Protein AF-A0A0X8JG37-F1 (afdb_monomer_lite)

Organism: Actinomyces radicidentis (NCBI:txid111015)

Secondary structure (DSSP, 8-state):
-GGGS-HHHHHHHHHHHHH-GGG------PPPPBPP----SS-SSPPP---SPPPEEEEE--EEEETTEEEEPS--EEEEESSTT---SS-SEEEE-----GGGS-------S-----PPPPP------------------TT-PPPPHHHHHHHHHHHHHHHHHHHHHHHHHHHHHHHHHHTT-TTSHHHHHHHHHHHHHHHHHT--SS-TT--HHHHHHT-TTHHHHHHHHHHH-SSSSSSHHHHHHHHHHHHHTTGGGS-HHHHHHHHHHHHHHHHGGGS-SSSSSPHHHHHHHHHHHHHHHHHHHHHHS-TTHHHHHHHHHHHHHHHHHHHHHHHHHHH-GGGTT-HHHHHHHHHHTT-HHHHHHHHHH-TT---HHHHHHIIIII-TT-TT-HHHHHHHHHHHGGG-TT---HHHHHHHHHHHHT--HHHHHH-HHHHHHHHHHHHHHHHHHHHHHIIIIISPP----------

InterPro domains:
  IPR007296 Rv2567-like, DUF403 [PF04168] (148-462)
  IPR051680 ATP-dependent Glutamate--Cysteine Ligase Type 2 [PTHR34595] (4-466)

Structure (mmCIF, N/CA/C/O backbone):
data_AF-A0A0X8JG37-F1
#
_entry.id   AF-A0A0X8JG37-F1
#
loop_
_atom_site.group_PDB
_atom_site.id
_atom_site.type_symbol
_atom_site.label_atom_id
_atom_site.label_alt_id
_atom_site.label_comp_id
_atom_site.label_asym_id
_atom_site.label_entity_id
_atom_site.label_seq_id
_atom_site.pdbx_PDB_ins_code
_atom_site.Cartn_x
_atom_site.Cartn_y
_atom_site.Cartn_z
_atom_site.occupancy
_atom_site.B_iso_or_equiv
_atom_site.auth_seq_id
_atom_site.auth_comp_id
_atom_site.auth_asym_id
_atom_site.auth_atom_id
_atom_site.pdbx_PDB_model_num
ATOM 1 N N . MET A 1 1 ? 1.883 -42.725 1.206 1.00 55.28 1 MET A N 1
ATOM 2 C CA . MET A 1 1 ? 2.008 -42.147 2.558 1.00 55.28 1 MET A CA 1
ATOM 3 C C . MET A 1 1 ? 1.073 -42.728 3.625 1.00 55.28 1 MET A C 1
ATOM 5 O O . MET A 1 1 ? 1.467 -42.623 4.770 1.00 55.28 1 MET A O 1
ATOM 9 N N . PRO A 1 2 ? -0.039 -43.440 3.337 1.00 46.84 2 PRO A N 1
ATOM 10 C CA . PRO A 1 2 ? -0.821 -44.111 4.395 1.00 46.84 2 PRO A CA 1
ATOM 11 C C . PRO A 1 2 ? -0.055 -45.188 5.184 1.00 46.84 2 PRO A C 1
ATOM 13 O O . PRO A 1 2 ? -0.357 -45.436 6.339 1.00 46.84 2 PRO A O 1
ATOM 16 N N . ALA A 1 3 ? 0.950 -45.818 4.568 1.00 49.84 3 ALA A N 1
ATOM 17 C CA . ALA A 1 3 ? 1.767 -46.863 5.194 1.00 49.84 3 ALA A CA 1
ATOM 18 C C . ALA A 1 3 ? 2.898 -46.335 6.102 1.00 49.84 3 ALA A C 1
ATOM 20 O O . ALA A 1 3 ? 3.593 -47.134 6.716 1.00 49.84 3 ALA A O 1
ATOM 21 N N . LEU A 1 4 ? 3.118 -45.015 6.134 1.00 56.69 4 LEU A N 1
ATOM 22 C CA . LEU A 1 4 ? 4.108 -44.356 7.000 1.00 56.69 4 LEU A CA 1
ATOM 23 C C . LEU A 1 4 ? 3.445 -43.615 8.172 1.00 56.69 4 LEU A C 1
ATOM 25 O O . LEU A 1 4 ? 4.147 -43.084 9.022 1.00 56.69 4 LEU A O 1
ATOM 29 N N . LEU A 1 5 ? 2.111 -43.569 8.189 1.00 69.75 5 LEU A N 1
ATOM 30 C CA . LEU A 1 5 ? 1.320 -42.973 9.256 1.00 69.75 5 LEU A CA 1
ATOM 31 C C . LEU A 1 5 ? 0.983 -44.055 10.286 1.00 69.75 5 LEU A C 1
ATOM 33 O O . LEU A 1 5 ? 0.677 -45.198 9.927 1.00 69.75 5 LEU A O 1
ATOM 37 N N . ASP A 1 6 ? 1.025 -43.690 11.561 1.00 80.00 6 ASP A N 1
ATOM 38 C CA . ASP A 1 6 ? 0.527 -44.529 12.644 1.00 80.00 6 ASP A CA 1
ATOM 39 C C . ASP A 1 6 ? -1.014 -44.634 12.602 1.00 80.00 6 ASP A C 1
ATOM 41 O O . ASP A 1 6 ? -1.674 -44.304 11.611 1.00 80.00 6 ASP A O 1
ATOM 45 N N . ALA A 1 7 ? -1.623 -45.247 13.617 1.00 79.69 7 ALA A N 1
ATOM 46 C CA . ALA A 1 7 ? -3.077 -45.417 13.645 1.00 79.69 7 ALA A CA 1
ATOM 47 C C . ALA A 1 7 ? -3.821 -44.075 13.772 1.00 79.69 7 ALA A C 1
ATOM 49 O O . ALA A 1 7 ? -4.877 -43.916 13.161 1.00 79.69 7 ALA A O 1
ATOM 50 N N . GLU A 1 8 ? -3.249 -43.128 14.514 1.00 82.44 8 GLU A N 1
ATOM 51 C CA . GLU A 1 8 ? -3.823 -41.809 14.775 1.00 82.44 8 GLU A CA 1
ATOM 52 C C . GLU A 1 8 ? -3.757 -40.928 13.524 1.00 82.44 8 GLU A C 1
ATOM 54 O O . GLU A 1 8 ? -4.792 -40.476 13.037 1.00 82.44 8 GLU A O 1
ATOM 59 N N . GLY A 1 9 ? -2.587 -40.828 12.886 1.00 77.06 9 GLY A N 1
ATOM 60 C CA . GLY A 1 9 ? -2.419 -40.059 11.652 1.00 77.06 9 GLY A CA 1
ATOM 61 C C . GLY A 1 9 ? -3.235 -40.604 10.475 1.00 77.06 9 GLY A C 1
ATOM 62 O O . GLY A 1 9 ? -3.611 -39.861 9.569 1.00 77.06 9 GLY A O 1
ATOM 63 N N . ARG A 1 10 ? -3.567 -41.904 10.467 1.00 80.94 10 ARG A N 1
ATOM 64 C CA . ARG A 1 10 ? -4.503 -42.471 9.478 1.00 80.94 10 ARG A CA 1
ATOM 65 C C . ARG A 1 10 ? -5.954 -42.081 9.744 1.00 80.94 10 ARG A C 1
ATOM 67 O O . ARG A 1 10 ? -6.694 -41.891 8.778 1.00 80.94 10 ARG A O 1
ATOM 74 N N . ALA A 1 11 ? -6.365 -41.995 11.007 1.00 83.31 11 ALA A N 1
ATOM 75 C CA . ALA A 1 11 ? -7.709 -41.558 11.369 1.00 83.31 11 ALA A CA 1
ATOM 76 C C . ALA A 1 11 ? -7.903 -40.077 11.015 1.00 83.31 11 ALA A C 1
ATOM 78 O O . ALA A 1 11 ? -8.856 -39.753 10.310 1.00 83.31 11 ALA A O 1
ATOM 79 N N . GLU A 1 12 ? -6.936 -39.230 11.376 1.00 81.69 12 GLU A N 1
ATOM 80 C CA . GLU A 1 12 ? -6.933 -37.801 11.050 1.00 81.69 12 GLU A CA 1
ATOM 81 C C . GLU A 1 12 ? -6.981 -37.572 9.533 1.00 81.69 12 GLU A C 1
ATOM 83 O O . GLU A 1 12 ? -7.865 -36.880 9.036 1.00 81.69 12 GLU A O 1
ATOM 88 N N . LEU A 1 13 ? -6.125 -38.255 8.759 1.00 79.06 13 LEU A N 1
ATOM 89 C CA . LEU A 1 13 ? -6.151 -38.165 7.294 1.00 79.06 13 LEU A CA 1
ATOM 90 C C . LEU A 1 13 ? -7.506 -38.588 6.702 1.00 79.06 13 LEU A C 1
ATOM 92 O O . LEU A 1 13 ? -7.938 -38.039 5.690 1.00 79.06 13 LEU A O 1
ATOM 96 N N . THR A 1 14 ? -8.171 -39.577 7.301 1.00 83.94 14 THR A N 1
ATOM 97 C CA . THR A 1 14 ? -9.481 -40.054 6.832 1.00 83.94 14 THR A CA 1
ATOM 98 C C . THR A 1 14 ? -10.571 -39.018 7.093 1.00 83.94 14 THR A C 1
ATOM 100 O O . THR A 1 14 ? -11.400 -38.773 6.214 1.00 83.94 14 THR A O 1
ATOM 103 N N . GLU A 1 15 ? -10.555 -38.387 8.265 1.00 85.69 15 GLU A N 1
ATOM 104 C CA . GLU A 1 15 ? -11.467 -37.296 8.612 1.00 85.69 15 GLU A CA 1
ATOM 105 C C . GLU A 1 15 ? -11.259 -36.089 7.685 1.00 85.69 15 GLU A C 1
ATOM 107 O O . GLU A 1 15 ? -12.219 -35.542 7.136 1.00 85.69 15 GLU A O 1
ATOM 112 N N . ASP A 1 16 ? -10.004 -35.753 7.393 1.00 78.19 16 ASP A N 1
ATOM 113 C CA . ASP A 1 16 ? -9.642 -34.614 6.551 1.00 78.19 16 ASP A CA 1
ATOM 114 C C . ASP A 1 16 ? -9.971 -34.835 5.059 1.00 78.19 16 ASP A C 1
ATOM 116 O O . ASP A 1 16 ? -10.408 -33.920 4.346 1.00 78.19 16 ASP A O 1
ATOM 120 N N . LEU A 1 17 ? -9.829 -36.080 4.582 1.00 79.75 17 LEU A N 1
ATOM 121 C CA . LEU A 1 17 ? -10.295 -36.520 3.263 1.00 79.75 17 LEU A CA 1
ATOM 122 C C . LEU A 1 17 ? -11.820 -36.435 3.145 1.00 79.75 17 LEU A C 1
ATOM 124 O O . LEU A 1 17 ? -12.326 -36.022 2.101 1.00 79.75 17 LEU A O 1
ATOM 128 N N . ALA A 1 18 ? -12.550 -36.815 4.197 1.00 84.12 18 ALA A N 1
ATOM 129 C CA . ALA A 1 18 ? -14.009 -36.779 4.215 1.00 84.12 18 ALA A CA 1
ATOM 130 C C . ALA A 1 18 ? -14.553 -35.344 4.278 1.00 84.12 18 ALA A C 1
ATOM 132 O O . ALA A 1 18 ? -15.531 -35.029 3.599 1.00 84.12 18 ALA A O 1
ATOM 133 N N . ALA A 1 19 ? -13.903 -34.462 5.041 1.00 79.88 19 ALA A N 1
ATOM 134 C CA . ALA A 1 19 ? -14.293 -33.063 5.166 1.00 79.88 19 ALA A CA 1
ATOM 135 C C . ALA A 1 19 ? -14.056 -32.265 3.872 1.00 79.88 19 ALA A C 1
ATOM 137 O O . ALA A 1 19 ? -14.827 -31.361 3.541 1.00 79.88 19 ALA A O 1
ATOM 138 N N . ARG A 1 20 ? -12.982 -32.572 3.128 1.00 77.38 20 ARG A N 1
ATOM 139 C CA . ARG A 1 20 ? -12.561 -31.795 1.948 1.00 77.38 20 ARG A CA 1
ATOM 140 C C . ARG A 1 20 ? -12.127 -32.683 0.775 1.00 77.38 20 ARG A C 1
ATOM 142 O O . ARG A 1 20 ? -11.012 -32.522 0.285 1.00 77.38 20 ARG A O 1
ATOM 149 N N . PRO A 1 21 ? -12.985 -33.571 0.241 1.00 69.56 21 PRO A N 1
ATOM 150 C CA . PRO A 1 21 ? -12.580 -34.555 -0.772 1.00 69.56 21 PRO A CA 1
ATOM 151 C C . PRO A 1 21 ? -12.044 -33.915 -2.061 1.00 69.56 21 PRO A C 1
ATOM 153 O O . PRO A 1 21 ? -11.190 -34.481 -2.735 1.00 69.56 21 PRO A O 1
ATOM 156 N N . TRP A 1 22 ? -12.499 -32.703 -2.379 1.00 69.19 22 TRP A N 1
ATOM 157 C CA . TRP A 1 22 ? -12.056 -31.907 -3.526 1.00 69.19 22 TRP A CA 1
ATOM 158 C C . TRP A 1 22 ? -10.611 -31.391 -3.412 1.00 69.19 22 TRP A C 1
ATOM 160 O O . TRP A 1 22 ? -10.038 -30.981 -4.420 1.00 69.19 22 TRP A O 1
ATOM 170 N N . ALA A 1 23 ? -10.018 -31.388 -2.214 1.00 65.62 23 ALA A N 1
ATOM 171 C CA . ALA A 1 23 ? -8.661 -30.897 -1.973 1.00 65.62 23 ALA A CA 1
ATOM 172 C C . ALA A 1 23 ? -7.580 -31.971 -2.192 1.00 65.62 23 ALA A C 1
ATOM 174 O O . ALA A 1 23 ? -6.390 -31.653 -2.189 1.00 65.62 23 ALA A O 1
ATOM 175 N N . TRP A 1 24 ? -7.973 -33.233 -2.388 1.00 69.75 24 TRP A N 1
ATOM 176 C CA . TRP A 1 24 ? -7.055 -34.368 -2.402 1.00 69.75 24 TRP A CA 1
ATOM 177 C C . TRP A 1 24 ? -7.054 -35.095 -3.746 1.00 69.75 24 TRP A C 1
ATOM 179 O O . TRP A 1 24 ? -8.076 -35.238 -4.413 1.00 69.75 24 TRP A O 1
ATOM 189 N N . CYS A 1 25 ? -5.891 -35.625 -4.127 1.00 69.12 25 CYS A N 1
ATOM 190 C CA . CYS A 1 25 ? -5.773 -36.594 -5.212 1.00 69.12 25 CYS A CA 1
ATOM 191 C C . CYS A 1 25 ? -4.870 -37.754 -4.778 1.00 69.12 25 CYS A C 1
ATOM 193 O O . CYS A 1 25 ? -3.872 -37.559 -4.083 1.00 69.12 25 CYS A O 1
ATOM 195 N N . ALA A 1 26 ? -5.225 -38.973 -5.179 1.00 71.75 26 ALA A N 1
ATOM 196 C CA . ALA A 1 26 ? -4.427 -40.164 -4.920 1.00 71.75 26 ALA A CA 1
ATOM 197 C C . ALA A 1 26 ? -3.673 -40.575 -6.187 1.00 71.75 26 ALA A C 1
ATOM 199 O O . ALA A 1 26 ? -4.203 -40.506 -7.296 1.00 71.75 26 ALA A O 1
ATOM 200 N N . ARG A 1 27 ? -2.432 -41.036 -6.019 1.00 60.81 27 ARG A N 1
ATOM 201 C CA . ARG A 1 27 ? -1.619 -41.590 -7.102 1.00 60.81 27 ARG A CA 1
ATOM 202 C C . ARG A 1 27 ? -1.000 -42.903 -6.659 1.00 60.81 27 ARG A C 1
ATOM 204 O O . ARG A 1 27 ? -0.552 -43.022 -5.518 1.00 60.81 27 ARG A O 1
ATOM 211 N N . GLU A 1 28 ? -0.942 -43.863 -7.573 1.00 68.81 28 GLU A N 1
ATOM 212 C CA . GLU A 1 28 ? -0.155 -45.074 -7.373 1.00 68.81 28 GLU A CA 1
ATOM 213 C C . GLU A 1 28 ? 1.322 -44.715 -7.152 1.00 68.81 28 GLU A C 1
ATOM 215 O O . GLU A 1 28 ? 1.859 -43.780 -7.761 1.00 68.81 28 GLU A O 1
ATOM 220 N N . ARG A 1 29 ? 1.985 -45.433 -6.241 1.00 59.94 29 ARG A N 1
ATOM 221 C CA . ARG A 1 29 ? 3.387 -45.172 -5.919 1.00 59.94 29 ARG A CA 1
ATOM 222 C C . ARG A 1 29 ? 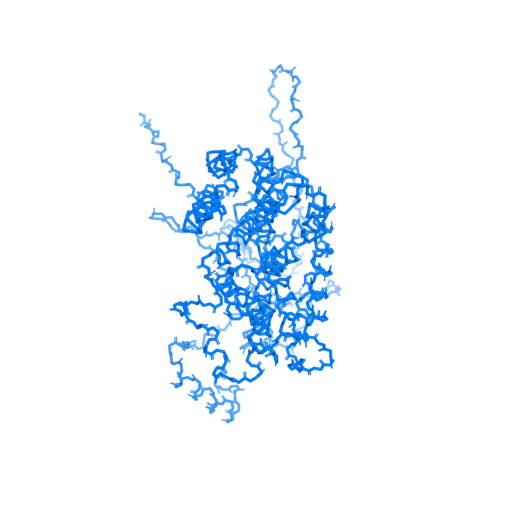4.265 -45.674 -7.062 1.00 59.94 29 ARG A C 1
ATOM 224 O O . ARG A 1 29 ? 4.532 -46.864 -7.166 1.00 59.94 29 ARG A O 1
ATOM 231 N N . VAL A 1 30 ? 4.753 -44.751 -7.881 1.00 61.94 30 VAL A N 1
ATOM 232 C CA . VAL A 1 30 ? 5.769 -45.051 -8.896 1.00 61.94 30 VAL A CA 1
ATOM 233 C C . VAL A 1 30 ? 7.122 -45.197 -8.201 1.00 61.94 30 VAL A C 1
ATOM 235 O O . VAL A 1 30 ? 7.488 -44.350 -7.383 1.00 61.94 30 VAL A O 1
ATOM 238 N N . ALA A 1 31 ? 7.856 -46.271 -8.503 1.00 58.41 31 ALA A N 1
ATOM 239 C CA . ALA A 1 31 ? 9.212 -46.453 -8.000 1.00 58.41 31 ALA A CA 1
ATOM 240 C C . ALA A 1 31 ? 10.100 -45.299 -8.507 1.00 58.41 31 ALA A C 1
ATOM 242 O O . ALA A 1 31 ? 10.211 -45.110 -9.722 1.00 58.41 31 ALA A O 1
ATOM 243 N N . PRO A 1 32 ? 10.697 -44.494 -7.616 1.00 62.06 32 PRO A N 1
ATOM 244 C CA . PRO A 1 32 ? 11.573 -43.416 -8.040 1.00 62.06 32 PRO A CA 1
ATOM 245 C C . PRO A 1 32 ? 12.868 -43.973 -8.639 1.00 62.06 32 PRO A C 1
ATOM 247 O O . PRO A 1 32 ? 13.357 -45.027 -8.231 1.00 62.06 32 PRO A O 1
ATOM 250 N N . TRP A 1 33 ? 13.445 -43.243 -9.590 1.00 61.91 33 TRP A N 1
ATOM 251 C CA . TRP A 1 33 ? 14.767 -43.548 -10.127 1.00 61.91 33 TRP A CA 1
ATOM 252 C C . TRP A 1 33 ? 15.845 -42.954 -9.207 1.00 61.91 33 TRP A C 1
ATOM 254 O O . TRP A 1 33 ? 15.678 -41.872 -8.634 1.00 61.91 33 TRP A O 1
ATOM 264 N N . ALA A 1 34 ? 16.935 -43.697 -9.028 1.00 63.06 34 ALA A N 1
ATOM 265 C CA . ALA A 1 34 ? 18.038 -43.330 -8.150 1.00 63.06 34 ALA A CA 1
ATOM 266 C C . ALA A 1 34 ? 19.025 -42.396 -8.860 1.00 63.06 34 ALA A C 1
ATOM 268 O O . ALA A 1 34 ? 19.429 -42.661 -9.994 1.00 63.06 34 ALA A O 1
ATOM 269 N N . VAL A 1 35 ? 19.458 -41.341 -8.169 1.00 61.06 35 VAL A N 1
ATOM 270 C CA . VAL A 1 35 ? 20.539 -40.463 -8.633 1.00 61.06 35 VAL A CA 1
ATOM 271 C C . VAL A 1 35 ? 21.812 -40.804 -7.854 1.00 61.06 35 VAL A C 1
ATOM 273 O O . VAL A 1 35 ? 21.800 -40.693 -6.628 1.00 61.06 35 VAL A O 1
ATOM 276 N N . PRO A 1 36 ? 22.914 -41.207 -8.515 1.00 60.19 36 PRO A N 1
ATOM 277 C CA . PRO A 1 36 ? 24.176 -41.477 -7.830 1.00 60.19 36 PRO A CA 1
ATOM 278 C C . PRO A 1 36 ? 24.680 -40.239 -7.073 1.00 60.19 36 PRO A C 1
ATOM 280 O O . PRO A 1 36 ? 24.855 -39.168 -7.665 1.00 60.19 36 PRO A O 1
ATOM 283 N N . ASP A 1 37 ? 24.937 -40.373 -5.769 1.00 54.81 37 ASP A N 1
ATOM 284 C CA . ASP A 1 37 ? 25.434 -39.265 -4.951 1.00 54.81 37 ASP A CA 1
ATOM 285 C C . ASP A 1 37 ? 26.964 -39.176 -5.056 1.00 54.81 37 ASP A C 1
ATOM 287 O O . ASP A 1 37 ? 27.709 -39.836 -4.344 1.00 54.81 37 ASP A O 1
ATOM 291 N N . SER A 1 38 ? 27.449 -38.416 -6.035 1.00 54.00 38 SER A N 1
ATOM 292 C CA . SER A 1 38 ? 28.878 -38.338 -6.372 1.00 54.00 38 SER A CA 1
ATOM 293 C C . SER A 1 38 ? 29.667 -37.213 -5.676 1.00 54.00 38 SER A C 1
ATOM 295 O O . SER A 1 38 ? 30.656 -36.751 -6.239 1.00 54.00 38 SER A O 1
ATOM 297 N N . LEU A 1 39 ? 29.254 -36.712 -4.506 1.00 45.75 39 LEU A N 1
ATOM 298 C CA . LEU A 1 39 ? 29.937 -35.581 -3.853 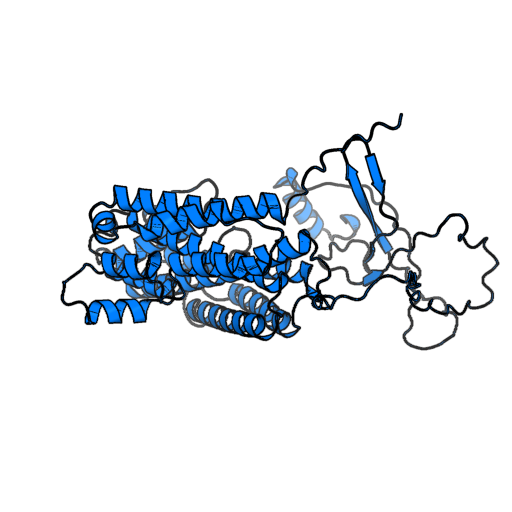1.00 45.75 39 LEU A CA 1
ATOM 299 C C . LEU A 1 39 ? 30.449 -35.934 -2.450 1.00 45.75 39 LEU A C 1
ATOM 301 O O . LEU A 1 39 ? 29.737 -35.780 -1.463 1.00 45.75 39 LEU A O 1
ATOM 305 N N . HIS A 1 40 ? 31.726 -36.319 -2.369 1.00 40.53 40 HIS A N 1
ATOM 306 C CA . HIS A 1 40 ? 32.548 -36.099 -1.177 1.00 40.53 40 HIS A CA 1
ATOM 307 C C . HIS A 1 40 ? 33.331 -34.785 -1.349 1.00 40.53 40 HIS A C 1
ATOM 309 O O . HIS A 1 40 ? 33.979 -34.598 -2.385 1.00 40.53 40 HIS A O 1
ATOM 315 N N . PRO A 1 41 ? 33.316 -33.863 -0.370 1.00 37.41 41 PRO A N 1
ATOM 316 C CA . PRO A 1 41 ? 34.200 -32.711 -0.382 1.00 37.41 41 PRO A CA 1
ATOM 317 C C . PRO A 1 41 ? 35.605 -33.170 0.034 1.00 37.41 41 PRO A C 1
ATOM 319 O O . PRO A 1 41 ? 35.933 -33.214 1.214 1.00 37.41 41 PRO A O 1
ATOM 322 N N . GLY A 1 42 ? 36.421 -33.536 -0.957 1.00 35.12 42 GLY A N 1
ATOM 323 C CA . GLY A 1 42 ? 37.846 -33.840 -0.800 1.00 35.12 42 GLY A CA 1
ATOM 324 C C . GLY A 1 42 ? 38.220 -35.272 -1.186 1.00 35.12 42 GLY A C 1
ATOM 325 O O . GLY A 1 42 ? 37.867 -36.215 -0.491 1.00 35.12 42 GLY A O 1
ATOM 326 N N . GLY A 1 43 ? 38.995 -35.419 -2.266 1.00 33.00 43 GLY A N 1
ATOM 327 C CA . GLY A 1 43 ? 39.715 -36.657 -2.592 1.00 33.00 43 GLY A CA 1
ATOM 328 C C . GLY A 1 43 ? 39.341 -37.295 -3.932 1.00 33.00 43 GLY A C 1
ATOM 329 O O . GLY A 1 43 ? 38.186 -37.592 -4.209 1.00 33.00 43 GLY A O 1
ATOM 330 N N . THR A 1 44 ? 40.354 -37.529 -4.765 1.00 35.19 44 THR A N 1
ATOM 331 C CA . THR A 1 44 ? 40.315 -38.269 -6.039 1.00 35.19 44 THR A CA 1
ATOM 332 C C . THR A 1 44 ? 40.350 -39.789 -5.836 1.00 35.19 44 THR A C 1
ATOM 334 O O . THR A 1 44 ? 41.120 -40.479 -6.503 1.00 35.19 44 THR A O 1
ATOM 337 N N . GLU A 1 45 ? 39.549 -40.323 -4.918 1.00 34.44 45 GLU A N 1
ATOM 338 C CA . GLU A 1 45 ? 39.385 -41.772 -4.762 1.00 34.44 45 GLU A CA 1
ATOM 339 C C . GLU A 1 45 ? 37.955 -42.183 -5.116 1.00 34.44 45 GLU A C 1
ATOM 341 O O . GLU A 1 45 ? 36.989 -41.477 -4.821 1.00 34.44 45 GLU A O 1
ATOM 346 N N . ALA A 1 46 ? 37.838 -43.307 -5.827 1.00 36.97 46 ALA A N 1
ATOM 347 C CA . ALA A 1 46 ? 36.561 -43.904 -6.190 1.00 36.97 46 ALA A CA 1
ATOM 348 C C . ALA A 1 46 ? 35.739 -44.183 -4.918 1.00 36.97 46 ALA A C 1
ATOM 350 O O . ALA A 1 46 ? 36.312 -44.625 -3.920 1.00 36.97 46 ALA A O 1
ATOM 351 N N . PRO A 1 47 ? 34.417 -43.938 -4.925 1.00 39.94 47 PRO A N 1
ATOM 352 C CA . PRO A 1 47 ? 33.612 -44.077 -3.724 1.00 39.94 47 PRO A CA 1
ATOM 353 C C . PRO A 1 47 ? 33.652 -45.527 -3.235 1.00 39.94 47 PRO A C 1
ATOM 355 O O . PRO A 1 47 ? 33.219 -46.444 -3.936 1.00 39.94 47 PRO A O 1
ATOM 358 N N . ALA A 1 48 ? 34.127 -45.727 -2.004 1.00 39.84 48 ALA A N 1
ATOM 359 C CA . ALA A 1 48 ? 33.695 -46.867 -1.211 1.00 39.84 48 ALA A CA 1
ATOM 360 C C . ALA A 1 48 ? 32.163 -46.822 -1.176 1.00 39.84 48 ALA A C 1
ATOM 362 O O . ALA A 1 48 ? 31.594 -45.759 -0.925 1.00 39.84 48 ALA A O 1
ATOM 363 N N . ALA A 1 49 ? 31.515 -47.941 -1.505 1.00 41.00 49 ALA A N 1
ATOM 364 C CA . ALA A 1 49 ? 30.068 -48.057 -1.631 1.00 41.00 49 ALA A CA 1
ATOM 365 C C . ALA A 1 49 ? 29.351 -47.306 -0.495 1.00 41.00 49 ALA A C 1
ATOM 367 O O . ALA A 1 49 ? 29.353 -47.755 0.655 1.00 41.00 49 ALA A O 1
ATOM 368 N N . ALA A 1 50 ? 28.770 -46.145 -0.821 1.00 42.91 50 ALA A N 1
ATOM 369 C CA . ALA A 1 50 ? 27.958 -45.378 0.107 1.00 42.91 50 ALA A CA 1
ATOM 370 C C . ALA A 1 50 ? 26.847 -46.311 0.602 1.00 42.91 50 ALA A C 1
ATOM 372 O O . ALA A 1 50 ? 25.964 -46.705 -0.157 1.00 42.91 50 ALA A O 1
ATOM 373 N N . SER A 1 51 ? 26.952 -46.744 1.857 1.00 44.56 51 SER A N 1
ATOM 374 C CA . SER A 1 51 ? 26.067 -47.744 2.460 1.00 44.56 51 SER A CA 1
ATOM 375 C C . SER A 1 51 ? 24.771 -47.084 2.930 1.00 44.56 51 SER A C 1
ATOM 377 O O . SER A 1 51 ? 24.442 -47.082 4.112 1.00 44.56 51 SER A O 1
ATOM 379 N N . GLY A 1 52 ? 24.051 -46.483 1.986 1.00 50.09 52 GLY A N 1
ATOM 380 C CA . GLY A 1 52 ? 22.741 -45.876 2.179 1.00 50.09 52 GLY A CA 1
ATOM 381 C C . GLY A 1 52 ? 21.930 -45.932 0.881 1.00 50.09 52 GLY A C 1
ATOM 382 O O . GLY A 1 52 ? 22.516 -46.005 -0.202 1.00 50.09 52 GLY A O 1
ATOM 383 N N . PRO A 1 53 ? 20.588 -45.940 0.952 1.00 53.94 53 PRO A N 1
ATOM 384 C CA . PRO A 1 53 ? 19.757 -45.895 -0.244 1.00 53.94 53 PRO A CA 1
ATOM 385 C C . PRO A 1 53 ? 20.064 -44.619 -1.040 1.00 53.94 53 PRO A C 1
ATOM 387 O O . PRO A 1 53 ? 20.104 -43.525 -0.479 1.00 53.94 53 PRO A O 1
ATOM 390 N N . ALA A 1 54 ? 20.299 -44.765 -2.346 1.00 56.97 54 ALA A N 1
ATOM 391 C CA . ALA A 1 54 ? 20.551 -43.630 -3.226 1.00 56.97 54 ALA A CA 1
ATOM 392 C C . ALA A 1 54 ? 19.367 -42.642 -3.184 1.00 56.97 54 ALA A C 1
ATOM 394 O O . ALA A 1 54 ? 18.212 -43.086 -3.190 1.00 56.97 54 ALA A O 1
ATOM 395 N N . PRO A 1 55 ? 19.623 -41.321 -3.154 1.00 60.50 55 PRO A N 1
ATOM 396 C CA . PRO A 1 55 ? 18.560 -40.332 -3.103 1.00 60.50 55 PRO A CA 1
ATOM 397 C C . PRO A 1 55 ? 17.676 -40.426 -4.347 1.00 60.50 55 PRO A C 1
ATOM 399 O O . PRO A 1 55 ? 18.137 -40.659 -5.471 1.00 60.50 55 PRO A O 1
ATOM 402 N N . THR A 1 56 ? 16.382 -40.234 -4.129 1.00 63.44 56 THR A N 1
ATOM 403 C CA . THR A 1 56 ? 15.364 -40.310 -5.173 1.00 63.44 56 THR A CA 1
ATOM 404 C C . THR A 1 56 ? 15.146 -38.936 -5.786 1.00 63.44 56 THR A C 1
ATOM 406 O O . THR A 1 56 ? 14.944 -37.959 -5.063 1.00 63.44 56 THR A O 1
ATOM 409 N N . GLY A 1 57 ? 15.206 -38.853 -7.117 1.00 69.69 57 GLY A N 1
ATOM 410 C CA . GLY A 1 57 ? 15.101 -37.591 -7.849 1.00 69.69 57 GLY A CA 1
ATOM 411 C C . GLY A 1 57 ? 13.766 -37.410 -8.568 1.00 69.69 57 GLY A C 1
ATOM 412 O O . GLY A 1 57 ? 13.230 -38.347 -9.161 1.00 69.69 57 GLY A O 1
ATOM 413 N N . VAL A 1 58 ? 13.252 -36.180 -8.593 1.00 73.12 58 VAL A N 1
ATOM 414 C CA . VAL A 1 58 ? 12.172 -35.770 -9.503 1.00 73.12 58 VAL A CA 1
ATOM 415 C C . VAL A 1 58 ? 12.760 -34.873 -10.586 1.00 73.12 58 VAL A C 1
ATOM 417 O O . VAL A 1 58 ? 13.269 -33.793 -10.288 1.00 73.12 58 VAL A O 1
ATOM 420 N N . LEU A 1 59 ? 12.670 -35.312 -11.845 1.00 77.56 59 LEU A N 1
ATOM 421 C CA . LEU A 1 59 ? 13.051 -34.513 -13.008 1.00 77.56 59 LEU A CA 1
ATOM 422 C C . LEU A 1 59 ? 11.900 -33.584 -13.404 1.00 77.56 59 LEU A C 1
ATOM 424 O O . LEU A 1 59 ? 10.782 -34.035 -13.656 1.00 77.56 59 LEU A O 1
ATOM 428 N N . ARG A 1 60 ? 12.192 -32.290 -13.510 1.00 78.12 60 ARG A N 1
ATOM 429 C CA . ARG A 1 60 ? 11.291 -31.276 -14.058 1.00 78.12 60 ARG A CA 1
ATOM 430 C C . ARG A 1 60 ? 11.862 -30.748 -15.366 1.00 78.12 60 ARG A C 1
ATOM 432 O O . ARG A 1 60 ? 12.883 -30.066 -15.366 1.00 78.12 60 ARG A O 1
ATOM 439 N N . THR A 1 61 ? 11.188 -31.047 -16.470 1.00 78.50 61 THR A N 1
ATOM 440 C CA . THR A 1 61 ? 11.481 -30.479 -17.792 1.00 78.50 61 THR A CA 1
ATOM 441 C C . THR A 1 61 ? 10.485 -29.376 -18.114 1.00 78.50 61 THR A C 1
ATOM 443 O O . THR A 1 61 ? 9.301 -29.490 -17.790 1.00 78.50 61 THR A O 1
ATOM 446 N N . LEU A 1 62 ? 10.942 -28.331 -18.796 1.00 73.62 62 LEU A N 1
ATOM 447 C CA . LEU A 1 62 ? 10.081 -27.242 -19.241 1.00 73.62 62 LEU A CA 1
ATOM 448 C C . LEU A 1 62 ? 9.668 -27.469 -20.693 1.00 73.62 62 LEU A C 1
ATOM 450 O O . LEU A 1 62 ? 10.485 -27.820 -21.544 1.00 73.62 62 LEU A O 1
ATOM 454 N N . THR A 1 63 ? 8.383 -27.263 -20.973 1.00 68.94 63 THR A N 1
ATOM 455 C CA . THR A 1 63 ? 7.848 -27.311 -22.336 1.00 68.94 63 THR A CA 1
ATOM 456 C C . THR A 1 63 ? 7.242 -25.963 -22.685 1.00 68.94 63 THR A C 1
ATOM 458 O O . THR A 1 63 ? 6.487 -25.384 -21.905 1.00 68.94 63 THR A O 1
ATOM 461 N N . LEU A 1 64 ? 7.604 -25.454 -23.854 1.00 60.91 64 LEU A N 1
ATOM 462 C CA . LEU A 1 64 ? 7.092 -24.225 -24.432 1.00 60.91 64 LEU A CA 1
ATOM 463 C C . LEU A 1 64 ? 5.958 -24.595 -25.388 1.00 60.91 64 LEU A C 1
ATOM 465 O O . LEU A 1 64 ? 6.174 -25.248 -26.408 1.00 60.91 64 LEU A O 1
ATOM 469 N N . GLY A 1 65 ? 4.733 -24.221 -25.023 1.00 52.53 65 GLY A N 1
ATOM 470 C CA . GLY A 1 65 ? 3.551 -24.420 -25.859 1.00 52.53 65 GLY A CA 1
ATOM 471 C C . GLY A 1 65 ? 3.263 -23.191 -26.718 1.00 52.53 65 GLY A C 1
ATOM 472 O O . GLY A 1 65 ? 3.003 -22.116 -26.179 1.00 52.53 65 GLY A O 1
ATOM 473 N N . GLY A 1 66 ? 3.267 -23.361 -28.040 1.00 51.75 66 GLY A N 1
ATOM 474 C CA . GLY A 1 66 ? 2.778 -22.397 -29.025 1.00 51.75 66 GLY A CA 1
ATOM 475 C C . GLY A 1 66 ? 1.573 -22.942 -29.812 1.00 51.75 66 GLY A C 1
ATOM 476 O O . GLY A 1 66 ? 1.212 -24.114 -29.671 1.00 51.75 66 GLY A O 1
ATOM 477 N N . PRO A 1 67 ? 0.909 -22.122 -30.650 1.00 40.59 67 PRO A N 1
ATOM 478 C CA . PRO A 1 67 ? -0.193 -22.583 -31.493 1.00 40.59 67 PRO A CA 1
ATOM 479 C C . PRO A 1 67 ? 0.289 -23.658 -32.482 1.00 40.59 67 PRO A C 1
ATOM 481 O O . PRO A 1 67 ? 0.955 -23.347 -33.465 1.00 40.59 67 PRO A O 1
ATOM 484 N N . GLY A 1 68 ? -0.048 -24.921 -32.209 1.00 52.91 68 GLY A N 1
ATOM 485 C CA . GLY A 1 68 ? 0.290 -26.072 -33.055 1.00 52.91 68 GLY A CA 1
ATOM 486 C C . GLY A 1 68 ? 1.666 -26.701 -32.808 1.00 52.91 68 GLY A C 1
ATOM 487 O O . GLY A 1 68 ? 1.973 -27.706 -33.439 1.00 52.91 68 GLY A O 1
ATOM 488 N N . GLU A 1 69 ? 2.469 -26.174 -31.880 1.00 46.59 69 GLU A N 1
ATOM 489 C CA . GLU A 1 69 ? 3.815 -26.685 -31.601 1.00 46.59 69 GLU A CA 1
ATOM 490 C C . GLU A 1 69 ? 4.074 -26.755 -30.093 1.00 46.59 69 GLU A C 1
ATOM 492 O O . GLU A 1 69 ? 3.715 -25.852 -29.334 1.00 46.59 69 GLU A O 1
ATOM 497 N N . ARG A 1 70 ? 4.692 -27.847 -29.641 1.00 54.25 70 ARG A N 1
ATOM 498 C CA . ARG A 1 70 ? 5.207 -27.987 -28.276 1.00 54.25 70 ARG A CA 1
ATOM 499 C C . ARG A 1 70 ? 6.697 -28.257 -28.376 1.00 54.25 70 ARG A C 1
ATOM 501 O O . ARG A 1 70 ? 7.087 -29.320 -28.849 1.00 54.25 70 ARG A O 1
ATOM 508 N N . LEU A 1 71 ? 7.507 -27.313 -27.917 1.00 58.31 71 LEU A N 1
ATOM 509 C CA . LEU A 1 71 ? 8.954 -27.458 -27.878 1.00 58.31 71 LEU A CA 1
ATOM 510 C C . LEU A 1 71 ? 9.379 -27.837 -26.461 1.00 58.31 71 LEU A C 1
ATOM 512 O O . LEU A 1 71 ? 9.119 -27.105 -25.507 1.00 58.31 71 LEU A O 1
ATOM 516 N N . VAL A 1 72 ? 10.013 -28.994 -26.304 1.00 70.75 72 VAL A N 1
ATOM 517 C CA . VAL A 1 72 ? 10.646 -29.368 -25.035 1.00 70.75 72 VAL A CA 1
ATOM 518 C C . VAL A 1 72 ? 11.990 -28.656 -24.978 1.00 70.75 72 VAL A C 1
ATOM 520 O O . VAL A 1 72 ? 12.803 -28.809 -25.887 1.00 70.75 72 VAL A O 1
ATOM 523 N N . MET A 1 73 ? 12.219 -27.854 -23.940 1.00 71.75 73 MET A N 1
ATOM 524 C CA . MET A 1 73 ? 13.515 -27.206 -23.772 1.00 71.75 73 MET A CA 1
ATOM 525 C C . MET A 1 73 ? 14.575 -28.262 -23.429 1.00 71.75 73 MET A C 1
ATOM 527 O O . MET A 1 73 ? 14.316 -29.106 -22.567 1.00 71.75 73 MET A O 1
ATOM 531 N N . PRO A 1 74 ? 15.761 -28.232 -24.064 1.00 65.31 74 PRO A N 1
ATOM 532 C CA . PRO A 1 74 ? 16.854 -29.108 -23.676 1.00 65.31 74 PRO A CA 1
ATOM 533 C C . PRO A 1 74 ? 17.321 -28.720 -22.271 1.00 65.31 74 PRO A C 1
ATOM 535 O O . PRO A 1 74 ? 17.708 -27.580 -22.025 1.00 65.31 74 PRO A O 1
ATOM 538 N N . GLY A 1 75 ? 17.244 -29.674 -21.350 1.00 74.00 75 GLY A N 1
ATOM 539 C CA . GLY A 1 75 ? 17.613 -29.503 -19.951 1.00 74.00 75 GLY A CA 1
ATOM 540 C C . GLY A 1 75 ? 16.432 -29.696 -19.008 1.00 74.00 75 GLY A C 1
ATOM 541 O O . GLY A 1 75 ? 15.377 -30.230 -19.360 1.00 74.00 75 GLY A O 1
ATOM 542 N N . GLY A 1 76 ? 16.631 -29.282 -17.768 1.00 79.94 76 GLY A N 1
ATOM 543 C CA . GLY A 1 76 ? 15.661 -29.447 -16.702 1.00 79.94 76 GLY A CA 1
ATOM 544 C C . GLY A 1 76 ? 16.316 -29.296 -15.342 1.00 79.94 76 GLY A C 1
ATOM 545 O O . GLY A 1 76 ? 17.495 -28.981 -15.227 1.00 79.94 76 GLY A O 1
ATOM 546 N N . VAL A 1 77 ? 15.530 -29.542 -14.304 1.00 79.94 77 VAL A N 1
ATOM 547 C CA . VAL A 1 77 ? 15.989 -29.483 -12.920 1.00 79.94 77 VAL A CA 1
ATOM 548 C C . VAL A 1 77 ? 15.674 -30.810 -12.256 1.00 79.94 77 VAL A C 1
ATOM 550 O O . VAL A 1 77 ? 14.529 -31.265 -12.300 1.00 79.94 77 VAL A O 1
ATOM 553 N N . VAL A 1 78 ? 16.672 -31.430 -11.630 1.00 78.19 78 VAL A N 1
ATOM 554 C CA . VAL A 1 78 ? 16.458 -32.590 -10.762 1.00 78.19 78 VAL A CA 1
ATOM 555 C C . VAL A 1 78 ? 16.439 -32.112 -9.324 1.00 78.19 78 VAL A C 1
ATOM 557 O O . VAL A 1 78 ? 17.427 -31.584 -8.820 1.00 78.19 78 VAL A O 1
ATOM 560 N N . VAL A 1 79 ? 15.310 -32.315 -8.657 1.00 73.19 79 VAL A N 1
ATOM 561 C CA . VAL A 1 79 ? 15.183 -32.091 -7.216 1.00 73.19 79 VAL A CA 1
ATOM 562 C C . VAL A 1 79 ? 15.409 -33.423 -6.513 1.00 73.19 79 VAL A C 1
ATOM 564 O O . VAL A 1 79 ? 14.722 -34.396 -6.828 1.00 73.19 79 VAL A O 1
ATOM 567 N N . LEU A 1 80 ? 16.380 -33.471 -5.600 1.00 70.56 80 LEU A N 1
ATOM 568 C CA . LEU A 1 80 ? 16.683 -34.653 -4.794 1.00 70.56 80 LEU A CA 1
ATOM 569 C C . LEU A 1 80 ? 16.008 -34.528 -3.429 1.00 70.56 80 LEU A C 1
ATOM 571 O O . LEU A 1 80 ? 16.285 -33.589 -2.678 1.00 70.56 80 LEU A O 1
ATOM 575 N N . ASP A 1 81 ? 15.157 -35.499 -3.114 1.00 65.31 81 ASP A N 1
ATOM 576 C CA . ASP A 1 81 ? 14.510 -35.622 -1.811 1.00 65.31 81 ASP A CA 1
ATOM 577 C C . ASP A 1 81 ? 15.228 -36.715 -0.994 1.00 65.31 81 ASP A C 1
ATOM 579 O O . ASP A 1 81 ? 15.321 -37.858 -1.463 1.00 65.31 81 ASP A O 1
ATOM 583 N N . PRO A 1 82 ? 15.782 -36.403 0.193 1.00 49.66 82 PRO A N 1
ATOM 584 C CA . PRO A 1 82 ? 16.408 -37.398 1.055 1.00 49.66 82 PRO A CA 1
ATOM 585 C C . PRO A 1 82 ? 15.396 -38.314 1.761 1.00 49.66 82 PRO A C 1
ATOM 587 O O . PRO A 1 82 ? 15.810 -39.320 2.334 1.00 49.66 82 PRO A O 1
ATOM 590 N N . ALA A 1 83 ? 14.090 -38.034 1.713 1.00 46.91 83 ALA A N 1
ATOM 591 C CA . ALA A 1 83 ? 13.082 -38.874 2.348 1.00 46.91 83 ALA A CA 1
ATOM 592 C C . ALA A 1 83 ? 11.935 -39.160 1.380 1.00 46.91 83 ALA A C 1
ATOM 594 O O . ALA A 1 83 ? 11.127 -38.292 1.085 1.00 46.91 83 ALA A O 1
ATOM 595 N N . ALA A 1 84 ? 11.825 -40.407 0.915 1.00 44.97 84 ALA A N 1
ATOM 596 C CA . ALA A 1 84 ? 10.739 -40.855 0.051 1.00 44.97 84 ALA A CA 1
ATOM 597 C C . ALA A 1 84 ? 9.352 -40.587 0.683 1.00 44.97 84 ALA A C 1
ATOM 599 O O . ALA A 1 84 ? 8.805 -41.445 1.379 1.00 44.97 84 ALA A O 1
ATOM 600 N N . GLY A 1 85 ? 8.774 -39.414 0.407 1.00 46.75 85 GLY A N 1
ATOM 601 C CA . GLY A 1 85 ? 7.491 -38.967 0.952 1.00 46.75 85 GLY A CA 1
ATOM 602 C C . GLY A 1 85 ? 7.452 -37.530 1.484 1.00 46.75 85 GLY A C 1
ATOM 603 O O . GLY A 1 85 ? 6.384 -37.108 1.911 1.00 46.75 85 GLY A O 1
ATOM 604 N N . SER A 1 86 ? 8.540 -36.760 1.462 1.00 42.69 86 SER A N 1
ATOM 605 C CA . SER A 1 86 ? 8.510 -35.382 1.951 1.00 42.69 86 SER A CA 1
ATOM 606 C C . SER A 1 86 ? 7.950 -34.422 0.895 1.00 42.69 86 SER A C 1
ATOM 608 O O . SER A 1 86 ? 8.564 -34.154 -0.134 1.00 42.69 86 SER A O 1
ATOM 610 N N . SER A 1 87 ? 6.782 -33.832 1.160 1.00 43.62 87 SER A N 1
ATOM 611 C CA . SER A 1 87 ? 6.378 -32.573 0.518 1.00 43.62 87 SER A CA 1
ATOM 612 C C . SER A 1 87 ? 7.169 -31.422 1.151 1.00 43.62 87 SER A C 1
ATOM 614 O O . SER A 1 87 ? 6.591 -30.526 1.766 1.00 43.62 87 SER A O 1
ATOM 616 N N . ALA A 1 88 ? 8.498 -31.450 1.051 1.00 39.47 88 ALA A N 1
ATOM 617 C CA . ALA A 1 88 ? 9.300 -30.308 1.450 1.00 39.47 88 ALA A CA 1
ATOM 618 C C . ALA A 1 88 ? 9.006 -29.165 0.473 1.00 39.47 88 ALA A C 1
ATOM 620 O O . ALA A 1 88 ? 9.274 -29.248 -0.727 1.00 39.47 88 ALA A O 1
ATOM 621 N N . THR A 1 89 ? 8.435 -28.086 1.001 1.00 40.88 89 THR A N 1
ATOM 622 C CA . THR A 1 89 ? 8.251 -26.801 0.316 1.00 40.88 89 THR A CA 1
ATOM 623 C C . THR A 1 89 ? 9.574 -26.160 -0.112 1.00 40.88 89 THR A C 1
ATOM 625 O O . THR A 1 89 ? 9.557 -25.211 -0.892 1.00 40.88 89 THR A O 1
ATOM 628 N N . GLU A 1 90 ? 10.711 -26.714 0.319 1.00 43.03 90 GLU A N 1
ATOM 629 C CA . GLU A 1 90 ? 12.053 -26.300 -0.073 1.00 43.03 90 GLU A CA 1
ATOM 630 C C . GLU A 1 90 ? 12.873 -27.498 -0.583 1.00 43.03 90 GLU A C 1
ATOM 632 O O . GLU A 1 90 ? 13.015 -28.500 0.123 1.00 43.03 90 GLU A O 1
ATOM 637 N N . PRO A 1 91 ? 13.425 -27.441 -1.809 1.00 51.78 91 PRO A N 1
ATOM 638 C CA . PRO A 1 91 ? 14.292 -28.496 -2.313 1.00 51.78 91 PRO A CA 1
ATOM 639 C C . PRO A 1 91 ? 15.610 -28.510 -1.528 1.00 51.78 91 PRO A C 1
ATOM 641 O O . PRO A 1 91 ? 16.417 -27.594 -1.646 1.00 51.78 91 PRO A O 1
ATOM 644 N N . THR A 1 92 ? 15.874 -29.576 -0.770 1.00 54.91 92 THR A N 1
ATOM 645 C CA . THR A 1 92 ? 17.119 -29.715 0.010 1.00 54.91 92 THR A CA 1
ATOM 646 C C . THR A 1 92 ? 18.373 -29.806 -0.857 1.00 54.91 92 THR A C 1
ATOM 648 O O . THR A 1 92 ? 19.447 -29.389 -0.427 1.00 54.91 92 THR A O 1
ATOM 651 N N . ARG A 1 93 ? 18.271 -30.361 -2.075 1.00 65.38 93 ARG A N 1
ATOM 652 C CA . ARG A 1 93 ? 19.363 -30.405 -3.061 1.00 65.38 93 ARG A CA 1
ATOM 653 C C . ARG A 1 93 ? 18.808 -30.373 -4.482 1.00 65.38 93 ARG A C 1
ATOM 655 O O . ARG A 1 93 ? 17.828 -31.049 -4.796 1.00 65.38 93 ARG A O 1
ATOM 662 N N . VAL A 1 94 ? 19.483 -29.630 -5.354 1.00 70.19 94 VAL A N 1
ATOM 663 C CA . VAL A 1 94 ? 19.149 -29.510 -6.776 1.00 70.19 94 VAL A CA 1
ATOM 664 C C . VAL A 1 94 ? 20.348 -29.942 -7.617 1.00 70.19 94 VAL A C 1
ATOM 666 O O . VAL A 1 94 ? 21.489 -29.644 -7.266 1.00 70.19 94 VAL A O 1
ATOM 669 N N . ARG A 1 95 ? 20.097 -30.650 -8.720 1.00 69.56 95 ARG A N 1
ATOM 670 C CA . ARG A 1 95 ? 21.101 -30.981 -9.736 1.00 69.56 95 ARG A CA 1
ATOM 671 C C . ARG A 1 95 ? 20.686 -30.462 -11.108 1.00 69.56 95 ARG A C 1
ATOM 673 O O . ARG A 1 95 ? 19.502 -30.440 -11.450 1.00 69.56 95 ARG A O 1
ATOM 680 N N . ASP A 1 96 ? 21.702 -30.074 -11.867 1.00 71.50 96 ASP A N 1
ATOM 681 C CA . ASP A 1 96 ? 21.587 -29.702 -13.272 1.00 71.50 96 ASP A CA 1
ATOM 682 C C . ASP A 1 96 ? 21.320 -30.940 -14.151 1.00 71.50 96 ASP A C 1
ATOM 684 O O . ASP A 1 96 ? 21.671 -32.066 -13.781 1.00 71.50 96 ASP A O 1
ATOM 688 N N . VAL A 1 97 ? 20.680 -30.734 -15.302 1.00 77.56 97 VAL A N 1
ATOM 689 C CA . VAL A 1 97 ? 20.294 -31.791 -16.246 1.00 77.56 97 VAL A CA 1
ATOM 690 C C . VAL A 1 97 ? 20.921 -31.512 -17.595 1.00 77.56 97 VAL A C 1
ATOM 692 O O . VAL A 1 97 ? 20.502 -30.616 -18.326 1.00 77.56 97 VAL A O 1
ATOM 695 N N . TRP A 1 98 ? 21.899 -32.333 -17.954 1.00 74.44 98 TRP A N 1
ATOM 696 C CA . TRP A 1 98 ? 22.581 -32.217 -19.234 1.00 74.44 98 TRP A CA 1
ATOM 697 C C . TRP A 1 98 ? 21.894 -33.087 -20.279 1.00 74.44 98 TRP A C 1
ATOM 699 O O . TRP A 1 98 ? 21.811 -34.309 -20.142 1.00 74.44 98 TRP A O 1
ATOM 709 N N . VAL A 1 99 ? 21.400 -32.445 -21.337 1.00 76.25 99 VAL A N 1
ATOM 710 C CA . VAL A 1 99 ? 20.863 -33.122 -22.519 1.00 76.25 99 VAL A CA 1
ATOM 711 C C . VAL A 1 99 ? 21.960 -33.145 -23.573 1.00 76.25 99 VAL A C 1
ATOM 713 O O . VAL A 1 99 ? 22.304 -32.114 -24.140 1.00 76.25 99 VAL A O 1
ATOM 716 N N . MET A 1 100 ? 22.530 -34.327 -23.791 1.00 69.06 100 MET A N 1
ATOM 717 C CA . MET A 1 100 ? 23.606 -34.542 -24.760 1.00 69.06 100 MET A CA 1
ATOM 718 C C . MET A 1 100 ? 23.030 -34.726 -26.168 1.00 69.06 100 MET A C 1
ATOM 720 O O . MET A 1 100 ? 22.009 -35.406 -26.329 1.00 69.06 100 MET A O 1
ATOM 724 N N . ASP A 1 101 ? 23.706 -34.180 -27.182 1.00 61.88 101 ASP A N 1
ATOM 725 C CA . ASP A 1 101 ? 23.401 -34.475 -28.585 1.00 61.88 101 ASP A CA 1
ATOM 726 C C . ASP A 1 101 ? 23.623 -35.976 -28.860 1.00 61.88 101 ASP A C 1
ATOM 728 O O . ASP A 1 101 ? 24.460 -36.628 -28.231 1.00 61.88 101 ASP A O 1
ATOM 732 N N . ALA A 1 102 ? 22.868 -36.554 -29.794 1.00 56.50 102 ALA A N 1
ATOM 733 C CA . ALA A 1 102 ? 23.006 -37.949 -30.199 1.00 56.50 102 ALA A CA 1
ATOM 734 C C . ALA A 1 102 ? 24.428 -38.276 -30.689 1.00 56.50 102 ALA A C 1
ATOM 736 O O . ALA A 1 102 ? 24.882 -39.402 -30.485 1.00 56.50 102 ALA A O 1
ATOM 737 N N . ALA A 1 103 ? 25.127 -37.297 -31.277 1.00 56.38 103 ALA A N 1
ATOM 738 C CA . ALA A 1 103 ? 26.525 -37.406 -31.698 1.00 56.38 103 ALA A CA 1
ATOM 739 C C . ALA A 1 103 ? 27.531 -37.372 -30.528 1.00 56.38 103 ALA A C 1
ATOM 741 O O . ALA A 1 103 ? 28.600 -37.970 -30.633 1.00 56.38 103 ALA A O 1
ATOM 742 N N . ASP A 1 104 ? 27.165 -36.739 -29.410 1.00 52.91 104 ASP A N 1
ATOM 743 C CA . ASP A 1 104 ? 27.992 -36.588 -28.203 1.00 52.91 104 ASP A CA 1
ATOM 744 C C . ASP A 1 104 ? 27.628 -37.597 -27.104 1.00 52.91 104 ASP A C 1
ATOM 746 O O . ASP A 1 104 ? 28.129 -37.528 -25.976 1.00 52.91 104 ASP A O 1
ATOM 750 N N . ARG A 1 105 ? 26.744 -38.558 -27.406 1.00 46.06 105 ARG A N 1
ATOM 751 C CA . ARG A 1 105 ? 26.491 -39.681 -26.505 1.00 46.06 105 ARG A CA 1
ATOM 752 C C . ARG A 1 105 ? 27.793 -40.464 -26.359 1.00 46.06 105 ARG A C 1
ATOM 754 O O . ARG A 1 105 ? 28.277 -40.986 -27.364 1.00 46.06 105 ARG A O 1
ATOM 761 N N . PRO A 1 106 ? 28.346 -40.621 -25.143 1.00 46.91 106 PRO A N 1
ATOM 762 C CA . PRO A 1 106 ?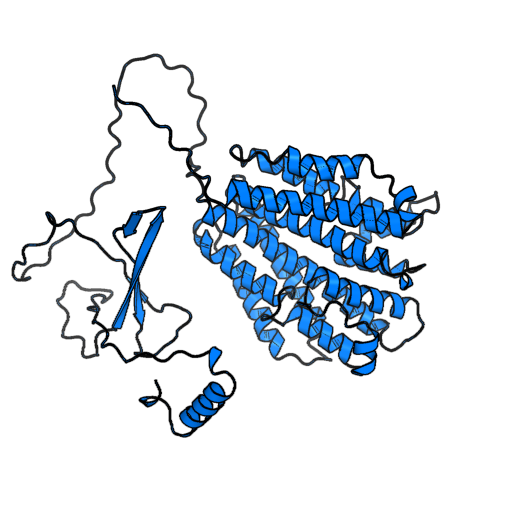 29.445 -41.548 -24.956 1.00 46.91 106 PRO A CA 1
ATOM 763 C C . PRO A 1 106 ? 28.951 -42.935 -25.379 1.00 46.91 106 PRO A C 1
ATOM 765 O O . PRO A 1 106 ? 28.056 -43.507 -24.754 1.00 46.91 106 PRO A O 1
ATOM 768 N N . THR A 1 107 ? 29.503 -43.468 -26.469 1.00 43.91 107 THR A N 1
ATOM 769 C CA . THR A 1 107 ? 29.426 -44.891 -26.799 1.00 43.91 107 THR A CA 1
ATOM 770 C C . THR A 1 107 ? 30.126 -45.602 -25.664 1.00 43.91 107 THR A C 1
ATOM 772 O O . THR A 1 107 ? 31.348 -45.626 -25.640 1.00 43.91 107 THR A O 1
ATOM 775 N N . ALA A 1 108 ? 29.353 -46.052 -24.672 1.00 38.31 108 ALA A N 1
ATOM 776 C CA . ALA A 1 108 ? 29.853 -46.527 -23.390 1.00 38.31 108 ALA A CA 1
ATOM 777 C C . ALA A 1 108 ? 31.153 -47.336 -23.543 1.00 38.31 108 ALA A C 1
ATOM 779 O O . ALA A 1 108 ? 31.099 -48.483 -23.992 1.00 38.31 108 ALA A O 1
ATOM 780 N N . PRO A 1 109 ? 32.319 -46.787 -23.160 1.00 38.19 109 PRO A N 1
ATOM 781 C CA . PRO A 1 109 ? 33.453 -47.612 -22.826 1.00 38.19 109 PRO A CA 1
ATOM 782 C C . PRO A 1 109 ? 33.345 -47.913 -21.331 1.00 38.19 109 PRO A C 1
ATOM 784 O O . PRO A 1 109 ? 32.902 -47.073 -20.544 1.00 38.19 109 PRO A O 1
ATOM 787 N N . ALA A 1 110 ? 33.742 -49.117 -20.926 1.00 37.88 110 ALA A N 1
ATOM 788 C CA . ALA A 1 110 ? 33.921 -49.449 -19.520 1.00 37.88 110 ALA A CA 1
ATOM 789 C C . ALA A 1 110 ? 34.699 -48.318 -18.814 1.00 37.88 110 ALA A C 1
ATOM 791 O O . ALA A 1 110 ? 35.806 -47.954 -19.220 1.00 37.88 110 ALA A O 1
ATOM 792 N N . LEU A 1 111 ? 34.063 -47.703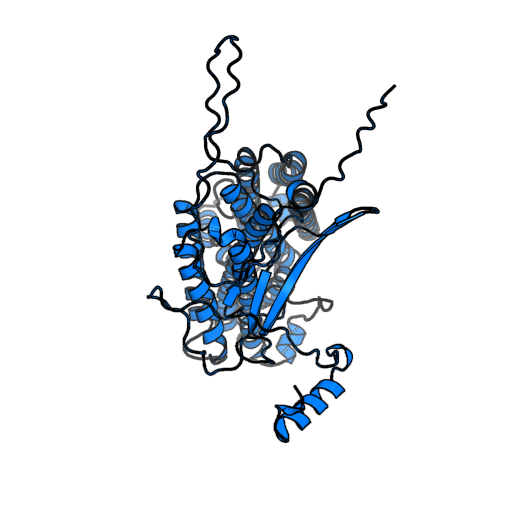 -17.816 1.00 38.03 111 LEU A N 1
ATOM 793 C CA . LEU A 1 111 ? 34.589 -46.588 -17.032 1.00 38.03 111 LEU A CA 1
ATOM 794 C C . LEU A 1 111 ? 35.706 -47.089 -16.105 1.00 38.03 111 LEU A C 1
ATOM 796 O O . LEU A 1 111 ? 35.467 -47.299 -14.925 1.00 38.03 111 LEU A O 1
ATOM 800 N N . ASP A 1 112 ? 36.918 -47.251 -16.639 1.00 33.69 112 ASP A N 1
ATOM 801 C CA . ASP A 1 112 ? 38.109 -47.608 -15.845 1.00 33.69 112 ASP A CA 1
ATOM 802 C C . ASP A 1 112 ? 39.157 -46.484 -15.747 1.00 33.69 112 ASP A C 1
ATOM 804 O O . ASP A 1 112 ? 40.205 -46.657 -15.125 1.00 33.69 112 ASP A O 1
ATOM 808 N N . ARG A 1 113 ? 38.906 -45.285 -16.300 1.00 33.25 113 ARG A N 1
ATOM 809 C CA . ARG A 1 113 ? 39.759 -44.106 -16.037 1.00 33.25 113 ARG A CA 1
ATOM 810 C C . ARG A 1 113 ? 38.952 -42.815 -15.879 1.00 33.25 113 ARG A C 1
ATOM 812 O O . ARG A 1 113 ? 38.050 -42.563 -16.677 1.00 33.25 113 ARG A O 1
ATOM 819 N N . PRO A 1 114 ? 39.306 -41.950 -14.907 1.00 31.92 114 PRO A N 1
ATOM 820 C CA . PRO A 1 114 ? 38.644 -40.666 -14.722 1.00 31.92 114 PRO A CA 1
ATOM 821 C C . PRO A 1 114 ? 38.955 -39.728 -15.896 1.00 31.92 114 PRO A C 1
ATOM 823 O O . PRO A 1 114 ? 40.110 -39.369 -16.145 1.00 31.92 114 PRO A O 1
ATOM 826 N N . VAL A 1 115 ? 37.908 -39.314 -16.610 1.00 33.16 115 VAL A N 1
ATOM 827 C CA . VAL A 1 115 ? 37.977 -38.281 -17.648 1.00 33.16 115 VAL A CA 1
ATOM 828 C C . VAL A 1 115 ? 38.163 -36.927 -16.962 1.00 33.16 115 VAL A C 1
ATOM 830 O O . VAL A 1 115 ? 37.279 -36.454 -16.250 1.00 33.16 115 VAL A O 1
ATOM 833 N N . ARG A 1 116 ? 39.320 -36.282 -17.158 1.00 27.89 116 ARG A N 1
ATOM 834 C CA . ARG A 1 116 ? 39.522 -34.887 -16.734 1.00 27.89 116 ARG A CA 1
ATOM 835 C C . ARG A 1 116 ? 38.822 -33.960 -17.723 1.00 27.89 116 ARG A C 1
ATOM 837 O O . ARG A 1 116 ? 39.314 -33.754 -18.829 1.00 27.89 116 ARG A O 1
ATOM 844 N N . TYR A 1 117 ? 37.700 -33.384 -17.307 1.00 34.25 117 TYR A N 1
ATOM 845 C CA . TYR A 1 117 ? 37.042 -32.310 -18.042 1.00 34.25 117 TYR A CA 1
ATOM 846 C C . TYR A 1 117 ? 37.853 -31.012 -17.932 1.00 34.25 117 TYR A C 1
ATOM 848 O O . TYR A 1 117 ? 38.215 -30.578 -16.837 1.00 34.25 117 TYR A O 1
ATOM 856 N N . ARG A 1 118 ? 38.146 -30.396 -19.081 1.00 25.39 118 ARG A N 1
ATOM 857 C CA . ARG A 1 118 ? 38.741 -29.061 -19.193 1.00 25.39 118 ARG A CA 1
ATOM 858 C C . ARG A 1 118 ? 37.623 -28.135 -19.684 1.00 25.39 118 ARG A C 1
ATOM 860 O O . ARG A 1 118 ? 37.114 -28.392 -20.772 1.00 25.39 118 ARG A O 1
ATOM 867 N N . PRO A 1 119 ? 37.212 -27.107 -18.922 1.00 27.48 119 PRO A N 1
ATOM 868 C CA . PRO A 1 119 ? 36.114 -26.246 -19.343 1.00 27.48 119 PRO A CA 1
ATOM 869 C C . PRO A 1 119 ? 36.474 -25.547 -20.666 1.00 27.48 119 PRO A C 1
ATOM 871 O O . PRO A 1 119 ? 37.630 -25.130 -20.830 1.00 27.48 119 PRO A O 1
ATOM 874 N N . PRO A 1 120 ? 35.531 -25.416 -21.616 1.00 30.73 120 PRO A N 1
ATOM 875 C CA . PRO A 1 120 ? 35.760 -24.635 -22.819 1.00 30.73 120 PRO A CA 1
ATOM 876 C C . PRO A 1 120 ? 35.991 -23.175 -22.417 1.00 30.73 120 PRO A C 1
ATOM 878 O O . PRO A 1 120 ? 35.241 -22.605 -21.623 1.00 30.73 120 PRO A O 1
ATOM 881 N N . ARG A 1 121 ? 37.063 -22.568 -22.940 1.00 30.12 121 ARG A N 1
ATOM 882 C CA . ARG A 1 121 ? 37.250 -21.116 -22.837 1.00 30.12 121 ARG A CA 1
ATOM 883 C C . ARG A 1 121 ? 36.070 -20.430 -23.536 1.00 30.12 121 ARG A C 1
ATOM 885 O O . ARG A 1 121 ? 35.649 -20.932 -24.580 1.00 30.12 121 ARG A O 1
ATOM 892 N N . PRO A 1 122 ? 35.550 -19.310 -23.000 1.00 32.12 122 PRO A N 1
ATOM 893 C CA . PRO A 1 122 ? 34.517 -18.552 -23.687 1.00 32.12 122 PRO A CA 1
ATOM 894 C C . PRO A 1 122 ? 35.011 -18.221 -25.094 1.00 32.12 122 PRO A C 1
ATOM 896 O O . PRO A 1 122 ? 36.140 -17.758 -25.258 1.00 32.12 122 PRO A O 1
ATOM 899 N N . ALA A 1 123 ? 34.190 -18.541 -26.095 1.00 35.09 123 ALA A N 1
ATOM 900 C CA . ALA A 1 123 ? 34.497 -18.273 -27.488 1.00 35.09 123 ALA A CA 1
ATOM 901 C C . ALA A 1 123 ? 34.815 -16.782 -27.637 1.00 35.09 123 ALA A C 1
ATOM 903 O O . ALA A 1 123 ? 33.968 -15.928 -27.364 1.00 35.09 123 ALA A O 1
ATOM 904 N N . GLU A 1 124 ? 36.046 -16.470 -28.039 1.00 32.28 124 GLU A N 1
ATOM 905 C CA . GLU A 1 124 ? 36.385 -15.140 -28.517 1.00 32.28 124 GLU A CA 1
ATOM 906 C C . GLU A 1 124 ? 35.444 -14.845 -29.683 1.00 32.28 124 GLU A C 1
ATOM 908 O O . GLU A 1 124 ? 35.461 -15.531 -30.706 1.00 32.28 124 GLU A O 1
ATOM 913 N N . ALA A 1 125 ? 34.566 -13.860 -29.493 1.00 33.03 125 ALA A N 1
ATOM 914 C CA . ALA A 1 125 ? 33.733 -13.336 -30.555 1.00 33.03 125 ALA A CA 1
ATOM 915 C C . ALA A 1 125 ? 34.663 -12.904 -31.693 1.00 33.03 125 ALA A C 1
ATOM 917 O O . ALA A 1 125 ? 35.378 -11.908 -31.582 1.00 33.03 125 ALA A O 1
ATOM 918 N N . THR A 1 126 ? 34.685 -13.679 -32.775 1.00 31.14 126 THR A N 1
ATOM 919 C CA . THR A 1 126 ? 35.429 -13.342 -33.982 1.00 31.14 126 THR A CA 1
ATOM 920 C C . THR A 1 126 ? 34.872 -12.033 -34.522 1.00 31.14 126 THR A C 1
ATOM 922 O O . THR A 1 126 ? 33.785 -11.987 -35.101 1.00 31.14 126 THR A O 1
ATOM 925 N N . ALA A 1 127 ? 35.612 -10.953 -34.285 1.00 29.62 127 ALA A N 1
ATOM 926 C CA . ALA A 1 127 ? 35.365 -9.654 -34.871 1.00 29.62 127 ALA A CA 1
ATOM 927 C C . ALA A 1 127 ? 35.497 -9.774 -36.395 1.00 29.62 127 ALA A C 1
ATOM 929 O O . ALA A 1 127 ? 36.595 -9.935 -36.925 1.00 29.62 127 ALA A O 1
ATOM 930 N N . ALA A 1 128 ? 34.373 -9.690 -37.103 1.00 31.69 128 ALA A N 1
ATOM 931 C CA . ALA A 1 128 ? 34.372 -9.465 -38.538 1.00 31.69 128 ALA A CA 1
ATOM 932 C C . ALA A 1 128 ? 34.856 -8.029 -38.805 1.00 31.69 128 ALA A C 1
ATOM 934 O O . ALA A 1 128 ? 34.114 -7.058 -38.655 1.00 31.69 128 ALA A O 1
ATOM 935 N N . THR A 1 129 ? 36.129 -7.882 -39.160 1.00 30.50 129 THR A N 1
ATOM 936 C CA . THR A 1 129 ? 36.733 -6.633 -39.629 1.00 30.50 129 THR A CA 1
ATOM 937 C C . THR A 1 129 ? 36.385 -6.400 -41.101 1.00 30.50 129 THR A C 1
ATOM 939 O O . THR A 1 129 ? 37.050 -6.899 -42.002 1.00 30.50 129 THR A O 1
ATOM 942 N N . GLY A 1 130 ? 35.351 -5.596 -41.355 1.00 31.70 130 GLY A N 1
ATOM 943 C CA . GLY A 1 130 ? 35.167 -4.884 -42.625 1.00 31.70 130 GLY A CA 1
ATOM 944 C C . GLY A 1 130 ? 35.639 -3.426 -42.487 1.00 31.70 130 GLY A C 1
ATOM 945 O O . GLY A 1 130 ? 35.344 -2.801 -41.465 1.00 31.70 130 GLY A O 1
ATOM 946 N N . PRO A 1 131 ? 36.375 -2.843 -43.454 1.00 34.47 131 PRO A N 1
ATOM 947 C CA . PRO A 1 131 ? 36.872 -1.477 -43.338 1.00 34.47 131 PRO A CA 1
ATOM 948 C C . PRO A 1 131 ? 35.792 -0.482 -43.788 1.00 34.47 131 PRO A C 1
ATOM 950 O O . PRO A 1 131 ? 35.479 -0.377 -44.970 1.00 34.47 131 PRO A O 1
ATOM 953 N N . GLY A 1 132 ? 35.222 0.282 -42.853 1.00 32.41 132 GLY A N 1
ATOM 954 C CA . GLY A 1 132 ? 34.238 1.315 -43.184 1.00 32.41 132 GLY A CA 1
ATOM 955 C C . GLY A 1 132 ? 33.973 2.298 -42.046 1.00 32.41 132 GLY A C 1
ATOM 956 O O . GLY A 1 132 ? 33.180 2.017 -41.162 1.00 32.41 132 GLY A O 1
ATOM 957 N N . ARG A 1 133 ? 34.653 3.454 -42.100 1.00 32.56 133 ARG A N 1
ATOM 958 C CA . ARG A 1 133 ? 34.354 4.750 -41.446 1.00 32.56 133 ARG A CA 1
ATOM 959 C C . ARG A 1 133 ? 33.856 4.724 -39.985 1.00 32.56 133 ARG A C 1
ATOM 961 O O . ARG A 1 133 ? 32.666 4.646 -39.704 1.00 32.56 133 ARG A O 1
ATOM 968 N N . LYS A 1 134 ? 34.787 4.970 -39.053 1.00 33.69 134 LYS A N 1
ATOM 969 C CA . LYS A 1 134 ? 34.500 5.342 -37.658 1.00 33.69 134 LYS A CA 1
ATOM 970 C C . LYS A 1 134 ? 33.967 6.783 -37.580 1.00 33.69 134 LYS A C 1
ATOM 972 O O . LYS A 1 134 ? 34.750 7.726 -37.599 1.00 33.69 134 LYS A O 1
ATOM 977 N N . GLY A 1 135 ? 32.651 6.949 -37.467 1.00 34.06 135 GLY A N 1
ATOM 978 C CA . GLY A 1 135 ? 32.093 8.050 -36.671 1.00 34.06 135 GLY A CA 1
ATOM 979 C C . GLY A 1 135 ? 32.237 7.712 -35.179 1.00 34.06 135 GLY A C 1
ATOM 980 O O . GLY A 1 135 ? 32.406 6.530 -34.861 1.00 34.06 135 GLY A O 1
ATOM 981 N N . PRO A 1 136 ? 32.211 8.687 -34.252 1.00 32.59 136 PRO A N 1
ATOM 982 C CA . PRO A 1 136 ? 32.242 8.379 -32.829 1.00 32.59 136 PRO A CA 1
ATOM 983 C C . PRO A 1 136 ? 30.987 7.568 -32.502 1.00 32.59 136 PRO A C 1
ATOM 985 O O . PRO A 1 136 ? 29.873 8.088 -32.507 1.00 32.59 136 PRO A O 1
ATOM 988 N N . ALA A 1 137 ? 31.163 6.265 -32.285 1.00 37.53 137 ALA A N 1
ATOM 989 C CA . ALA A 1 137 ? 30.113 5.413 -31.768 1.00 37.53 137 ALA A CA 1
ATOM 990 C C . ALA A 1 137 ? 29.700 6.012 -30.424 1.00 37.53 137 ALA A C 1
ATOM 992 O O . ALA A 1 137 ? 30.506 6.042 -29.493 1.00 37.53 137 ALA A O 1
ATOM 993 N N . ALA A 1 138 ? 28.473 6.534 -30.348 1.00 38.50 138 ALA A N 1
ATOM 994 C CA . ALA A 1 138 ? 27.847 6.862 -29.080 1.00 38.50 138 ALA A CA 1
ATOM 995 C C . ALA A 1 138 ? 28.088 5.670 -28.156 1.00 38.50 138 ALA A C 1
ATOM 997 O O . ALA A 1 138 ? 27.751 4.538 -28.516 1.00 38.50 138 ALA A O 1
ATOM 998 N N . ALA A 1 139 ? 28.760 5.910 -27.032 1.00 35.50 139 ALA A N 1
ATOM 999 C CA . ALA A 1 139 ? 29.046 4.883 -26.054 1.00 35.50 139 ALA A CA 1
ATOM 1000 C C . ALA A 1 139 ? 27.713 4.242 -25.645 1.00 35.50 139 ALA A C 1
ATOM 1002 O O . ALA A 1 139 ? 26.965 4.794 -24.839 1.00 35.50 139 ALA A O 1
ATOM 1003 N N . ARG A 1 140 ? 27.376 3.088 -26.237 1.00 38.22 140 ARG A N 1
ATOM 1004 C CA . ARG A 1 140 ? 26.349 2.207 -25.691 1.00 38.22 140 ARG A CA 1
ATOM 1005 C C . ARG A 1 140 ? 26.815 1.918 -24.276 1.00 38.22 140 ARG A C 1
ATOM 1007 O O . ARG A 1 140 ? 27.892 1.347 -24.112 1.00 38.22 140 ARG A O 1
ATOM 1014 N N . ARG A 1 141 ? 26.045 2.372 -23.281 1.00 38.03 141 ARG A N 1
ATOM 1015 C CA . ARG A 1 141 ? 26.287 2.053 -21.870 1.00 38.03 141 ARG A CA 1
ATOM 1016 C C . ARG A 1 141 ? 26.541 0.539 -21.785 1.00 38.03 141 ARG A C 1
ATOM 1018 O O . ARG A 1 141 ? 25.637 -0.224 -22.135 1.00 38.03 141 ARG A O 1
ATOM 1025 N N . PRO A 1 142 ? 27.752 0.090 -21.422 1.00 31.36 142 PRO A N 1
ATOM 1026 C CA . PRO A 1 142 ? 28.024 -1.330 -21.282 1.00 31.36 142 PRO A CA 1
ATOM 1027 C C . PRO A 1 142 ? 27.230 -1.827 -20.070 1.00 31.36 142 PRO A C 1
ATOM 1029 O O . PRO A 1 142 ? 27.375 -1.255 -18.994 1.00 31.36 142 PRO A O 1
ATOM 1032 N N . GLY A 1 143 ? 26.385 -2.852 -20.231 1.00 38.50 143 GLY A N 1
ATOM 1033 C CA . GLY A 1 143 ? 25.859 -3.611 -19.084 1.00 38.50 143 GLY A CA 1
ATOM 1034 C C . GLY A 1 143 ? 24.361 -3.923 -19.042 1.00 38.50 143 GLY A C 1
ATOM 1035 O O . GLY A 1 143 ? 23.972 -4.769 -18.249 1.00 38.50 143 GLY A O 1
ATOM 1036 N N . ALA A 1 144 ? 23.510 -3.330 -19.883 1.00 47.47 144 ALA A N 1
ATOM 1037 C CA . ALA A 1 144 ? 22.087 -3.683 -19.886 1.00 47.47 144 ALA A CA 1
ATOM 1038 C C . ALA A 1 144 ? 21.848 -4.950 -20.724 1.00 47.47 144 ALA A C 1
ATOM 1040 O O . ALA A 1 144 ? 21.465 -4.872 -21.894 1.00 47.47 144 ALA A O 1
ATOM 1041 N N . LEU A 1 145 ? 22.081 -6.129 -20.141 1.00 47.94 145 LEU A N 1
ATOM 1042 C CA . LEU A 1 145 ? 21.357 -7.313 -20.602 1.00 47.94 145 LEU A CA 1
ATOM 1043 C C . LEU A 1 145 ? 19.858 -6.969 -20.535 1.00 47.94 145 LEU A C 1
ATOM 1045 O O . LEU A 1 145 ? 19.419 -6.404 -19.530 1.00 47.94 145 LEU A O 1
ATOM 1049 N N . PRO A 1 146 ? 19.071 -7.220 -21.594 1.00 64.50 146 PRO A N 1
ATOM 1050 C CA . PRO A 1 146 ? 17.648 -6.930 -21.550 1.00 64.50 146 PRO A CA 1
ATOM 1051 C C . PRO A 1 146 ? 17.021 -7.752 -20.420 1.00 64.50 146 PRO A C 1
ATOM 1053 O O . PRO A 1 146 ? 17.098 -8.981 -20.436 1.00 64.50 146 PRO A O 1
ATOM 1056 N N . LEU A 1 147 ? 16.424 -7.070 -19.436 1.00 77.69 147 LEU A N 1
ATOM 1057 C CA . LEU A 1 147 ? 15.614 -7.711 -18.400 1.00 77.69 147 LEU A CA 1
ATOM 1058 C C . LEU A 1 147 ? 14.594 -8.629 -19.062 1.00 77.69 147 LEU A C 1
ATOM 1060 O O . LEU A 1 147 ? 13.896 -8.232 -20.001 1.00 77.69 147 LEU A O 1
ATOM 1064 N N . SER A 1 148 ? 14.487 -9.854 -18.554 1.00 84.19 148 SER A N 1
ATOM 1065 C CA . SER A 1 148 ? 13.399 -10.730 -18.959 1.00 84.19 148 SER A CA 1
ATOM 1066 C C . SER A 1 148 ? 12.063 -10.126 -18.513 1.00 84.19 148 SER A C 1
ATOM 1068 O O . SER A 1 148 ? 11.977 -9.410 -17.513 1.00 84.19 148 SER A O 1
ATOM 1070 N N . ARG A 1 149 ? 10.990 -10.426 -19.250 1.00 83.44 149 ARG A N 1
ATOM 1071 C CA . ARG A 1 149 ? 9.642 -9.946 -18.904 1.00 83.44 149 ARG A CA 1
ATOM 1072 C C . ARG A 1 149 ? 9.181 -10.449 -17.537 1.00 83.44 149 ARG A C 1
ATOM 1074 O O . ARG A 1 149 ? 8.514 -9.711 -16.823 1.00 83.44 149 ARG A O 1
ATOM 1081 N N . SER A 1 150 ? 9.558 -11.677 -17.171 1.00 83.00 150 SER A N 1
ATOM 1082 C CA . SER A 1 150 ? 9.265 -12.234 -15.848 1.00 83.00 150 SER A CA 1
ATOM 1083 C C . SER A 1 150 ? 10.006 -11.469 -14.755 1.00 83.00 150 SER A C 1
ATOM 1085 O O . SER A 1 150 ? 9.365 -11.024 -13.816 1.00 83.00 150 SER A O 1
ATOM 1087 N N . ALA A 1 151 ? 11.303 -11.186 -14.927 1.00 87.62 151 ALA A N 1
ATOM 1088 C CA . ALA A 1 151 ? 12.055 -10.395 -13.954 1.00 87.62 151 ALA A CA 1
ATOM 1089 C C . ALA A 1 151 ? 11.479 -8.977 -13.798 1.00 87.62 151 ALA A C 1
ATOM 1091 O O . ALA A 1 151 ? 11.336 -8.485 -12.682 1.00 87.62 151 ALA A O 1
ATOM 1092 N N . ALA A 1 152 ? 11.087 -8.332 -14.902 1.00 89.69 152 ALA A N 1
ATOM 1093 C CA . ALA A 1 152 ? 10.398 -7.042 -14.864 1.00 89.69 152 ALA A CA 1
ATOM 1094 C C . ALA A 1 152 ? 9.066 -7.115 -14.093 1.00 89.69 152 ALA A C 1
ATOM 1096 O O . ALA A 1 152 ? 8.782 -6.250 -13.262 1.00 89.69 152 ALA A O 1
ATOM 1097 N N . GLN A 1 153 ? 8.272 -8.162 -14.335 1.00 89.56 153 GLN A N 1
ATOM 1098 C CA . GLN A 1 153 ? 7.013 -8.405 -13.634 1.00 89.56 153 GLN A CA 1
ATOM 1099 C C . GLN A 1 153 ? 7.235 -8.638 -12.134 1.00 89.56 153 GLN A C 1
ATOM 1101 O O . GLN A 1 153 ? 6.532 -8.051 -11.313 1.00 89.56 153 GLN A O 1
ATOM 1106 N N . ASP A 1 154 ? 8.214 -9.459 -11.767 1.00 91.25 154 ASP A N 1
ATOM 1107 C CA . ASP A 1 154 ? 8.524 -9.779 -10.376 1.00 91.25 154 ASP A CA 1
ATOM 1108 C C . ASP A 1 154 ? 9.045 -8.552 -9.617 1.00 91.25 154 ASP A C 1
ATOM 1110 O O . ASP A 1 154 ? 8.613 -8.300 -8.494 1.00 91.25 154 ASP A O 1
ATOM 1114 N N . LEU A 1 155 ? 9.878 -7.714 -10.246 1.00 93.19 155 LEU A N 1
ATOM 1115 C CA . LEU A 1 155 ? 10.319 -6.432 -9.682 1.00 93.19 155 LEU A CA 1
ATOM 1116 C C . LEU A 1 155 ? 9.152 -5.471 -9.452 1.00 93.19 155 LEU A C 1
ATOM 1118 O O . LEU A 1 155 ? 9.045 -4.873 -8.379 1.00 93.19 155 LEU A O 1
ATOM 1122 N N . TYR A 1 156 ? 8.264 -5.352 -10.440 1.00 93.69 156 TYR A N 1
ATOM 1123 C CA . TYR A 1 156 ? 7.064 -4.529 -10.337 1.00 93.69 156 TYR A CA 1
ATOM 1124 C C . TYR A 1 156 ? 6.173 -4.981 -9.178 1.00 93.69 156 TYR A C 1
ATOM 1126 O O . TYR A 1 156 ? 5.812 -4.183 -8.310 1.00 93.69 156 TYR A O 1
ATOM 1134 N N . TRP A 1 157 ? 5.864 -6.277 -9.105 1.00 94.25 157 TRP A N 1
ATOM 1135 C CA . TRP A 1 157 ? 5.034 -6.823 -8.036 1.00 94.25 157 TRP A CA 1
ATOM 1136 C C . TRP A 1 157 ? 5.716 -6.781 -6.671 1.00 94.25 157 TRP A C 1
ATOM 1138 O O . TRP A 1 157 ? 5.041 -6.506 -5.682 1.00 94.25 157 TRP A O 1
ATOM 1148 N N . PHE A 1 158 ? 7.034 -6.966 -6.599 1.00 94.81 158 PHE A N 1
ATOM 1149 C CA . PHE A 1 158 ? 7.794 -6.767 -5.370 1.00 94.81 158 PHE A CA 1
ATOM 1150 C C . PHE A 1 158 ? 7.616 -5.343 -4.830 1.00 94.81 158 PHE A C 1
ATOM 1152 O O . PHE A 1 158 ? 7.248 -5.174 -3.666 1.00 94.81 158 PHE A O 1
ATOM 1159 N N . GLY A 1 159 ? 7.773 -4.325 -5.684 1.00 94.81 159 GLY A N 1
ATOM 1160 C CA . GLY A 1 159 ? 7.528 -2.930 -5.318 1.00 94.81 159 GLY A CA 1
ATOM 1161 C C . GLY A 1 159 ? 6.105 -2.691 -4.804 1.00 94.81 159 GLY A C 1
ATOM 1162 O O . GLY A 1 159 ? 5.921 -2.062 -3.760 1.00 94.81 159 GLY A O 1
ATOM 1163 N N . ARG A 1 160 ? 5.098 -3.256 -5.482 1.00 95.06 160 ARG A N 1
ATOM 1164 C CA . ARG A 1 160 ? 3.691 -3.165 -5.055 1.00 95.06 160 ARG A CA 1
ATOM 1165 C C . ARG A 1 160 ? 3.443 -3.815 -3.699 1.00 95.06 160 ARG A C 1
ATOM 1167 O O . ARG A 1 160 ? 2.827 -3.205 -2.835 1.00 95.06 160 ARG A O 1
ATOM 1174 N N . TYR A 1 161 ? 3.909 -5.043 -3.490 1.00 94.81 161 TYR A N 1
ATOM 1175 C CA . TYR A 1 161 ? 3.683 -5.757 -2.233 1.00 94.81 161 TYR A CA 1
ATOM 1176 C C . TYR A 1 161 ? 4.416 -5.105 -1.054 1.00 94.81 161 TYR A C 1
ATOM 1178 O O . TYR A 1 161 ? 3.852 -5.020 0.036 1.00 94.81 161 TYR A O 1
ATOM 1186 N N . ALA A 1 162 ? 5.629 -4.588 -1.275 1.00 94.19 162 ALA A N 1
ATOM 1187 C CA . ALA A 1 162 ? 6.371 -3.843 -0.262 1.00 94.19 162 ALA A CA 1
ATOM 1188 C C . ALA A 1 162 ? 5.675 -2.526 0.126 1.00 94.19 162 ALA A C 1
ATOM 1190 O O . ALA A 1 162 ? 5.688 -2.141 1.297 1.00 94.19 162 ALA A O 1
ATOM 1191 N N . GLU A 1 163 ? 5.068 -1.822 -0.833 1.00 95.19 163 GLU A N 1
ATOM 1192 C CA . GLU A 1 163 ? 4.290 -0.613 -0.544 1.00 95.19 163 GLU A CA 1
ATOM 1193 C C . GLU A 1 163 ? 2.968 -0.938 0.157 1.00 95.19 163 GLU A C 1
ATOM 1195 O O . GLU A 1 163 ? 2.666 -0.338 1.185 1.00 95.19 163 GLU A O 1
ATOM 1200 N N . ARG A 1 164 ? 2.239 -1.953 -0.318 1.00 94.12 164 ARG A N 1
ATOM 1201 C CA . ARG A 1 164 ? 0.973 -2.384 0.288 1.00 94.12 164 ARG A CA 1
ATOM 1202 C C . ARG A 1 164 ? 1.134 -2.817 1.740 1.00 94.12 164 ARG A C 1
ATOM 1204 O O . ARG A 1 164 ? 0.311 -2.475 2.591 1.00 94.12 164 ARG A O 1
ATOM 1211 N N . GLY A 1 165 ? 2.206 -3.555 2.033 1.00 93.56 165 GLY A N 1
ATOM 1212 C CA . GLY A 1 165 ? 2.558 -3.939 3.398 1.00 93.56 165 GLY A CA 1
ATOM 1213 C C . GLY A 1 165 ? 2.785 -2.721 4.298 1.00 93.56 165 GLY A C 1
ATOM 1214 O O . GLY A 1 165 ? 2.240 -2.677 5.398 1.00 93.56 165 GLY A O 1
ATOM 1215 N N . GLU A 1 166 ? 3.512 -1.703 3.813 1.00 94.19 166 GLU A N 1
ATOM 1216 C CA . GLU A 1 166 ? 3.722 -0.443 4.544 1.00 94.19 166 GLU A CA 1
ATOM 1217 C C . GLU A 1 166 ? 2.401 0.271 4.821 1.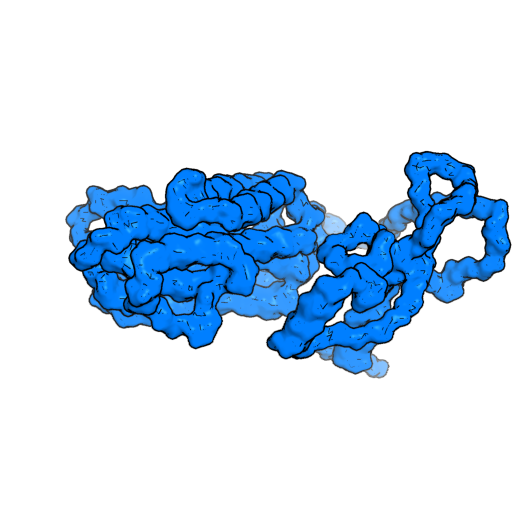00 94.19 166 GLU A C 1
ATOM 1219 O O . GLU A 1 166 ? 2.100 0.618 5.961 1.00 94.19 166 GLU A O 1
ATOM 1224 N N . SER A 1 167 ? 1.620 0.507 3.770 1.00 93.50 167 SER A N 1
ATOM 1225 C CA . SER A 1 167 ? 0.363 1.242 3.850 1.00 93.50 167 SER A CA 1
ATOM 1226 C C . SER A 1 167 ? -0.624 0.579 4.798 1.00 93.50 167 SER A C 1
ATOM 1228 O O . SER A 1 167 ? -1.236 1.260 5.620 1.00 93.50 167 SER A O 1
ATOM 1230 N N . THR A 1 168 ? -0.744 -0.746 4.718 1.00 94.12 168 THR A N 1
ATOM 1231 C CA . THR A 1 168 ? -1.618 -1.524 5.600 1.00 94.12 168 THR A CA 1
ATOM 1232 C C . THR A 1 168 ? -1.123 -1.473 7.042 1.00 94.12 168 THR A C 1
ATOM 1234 O O . THR A 1 168 ? -1.927 -1.266 7.946 1.00 94.12 168 THR A O 1
ATOM 1237 N N . ALA A 1 169 ? 0.191 -1.567 7.276 1.00 95.50 169 ALA A N 1
ATOM 1238 C CA . ALA A 1 169 ? 0.761 -1.456 8.617 1.00 95.50 169 ALA A CA 1
ATOM 1239 C C . ALA A 1 169 ? 0.539 -0.063 9.234 1.00 95.50 169 ALA A C 1
ATOM 1241 O O . ALA A 1 169 ? 0.167 0.045 10.401 1.00 95.50 169 ALA A O 1
ATOM 1242 N N . ARG A 1 170 ? 0.700 1.016 8.455 1.00 95.88 170 ARG A N 1
ATOM 1243 C CA . ARG A 1 170 ? 0.431 2.386 8.929 1.00 95.88 170 ARG A CA 1
ATOM 1244 C C . ARG A 1 170 ? -1.044 2.618 9.233 1.00 95.88 170 ARG A C 1
ATOM 1246 O O . ARG A 1 170 ? -1.356 3.268 10.225 1.00 95.88 170 ARG A O 1
ATOM 1253 N N . LEU A 1 171 ? -1.941 2.102 8.391 1.00 94.50 171 LEU A N 1
ATOM 1254 C CA . LEU A 1 171 ? -3.382 2.143 8.642 1.00 94.50 171 LEU A CA 1
ATOM 1255 C C . LEU A 1 171 ? -3.743 1.382 9.920 1.00 94.50 171 LEU A C 1
ATOM 1257 O O . LEU A 1 171 ? -4.438 1.931 10.769 1.00 94.50 171 LEU A O 1
ATOM 1261 N N . ALA A 1 172 ? -3.224 0.161 10.080 1.00 93.69 172 ALA A N 1
ATOM 1262 C CA . ALA A 1 172 ? -3.444 -0.658 11.267 1.00 93.69 172 ALA A CA 1
ATOM 1263 C C . ALA A 1 172 ? -2.950 0.038 12.543 1.00 93.69 172 ALA A C 1
ATOM 1265 O O . ALA A 1 172 ? -3.642 -0.002 13.552 1.00 93.69 172 ALA A O 1
ATOM 1266 N N . LEU A 1 173 ? -1.801 0.720 12.487 1.00 94.81 173 LEU A N 1
ATOM 1267 C CA . LEU A 1 173 ? -1.245 1.440 13.634 1.00 94.81 173 LEU A CA 1
ATOM 1268 C C . LEU A 1 173 ? -2.141 2.611 14.054 1.00 94.81 173 LEU A C 1
ATOM 1270 O O . LEU A 1 173 ? -2.474 2.741 15.224 1.00 94.81 173 LEU A O 1
ATOM 1274 N N . VAL A 1 174 ? -2.592 3.430 13.097 1.00 94.88 174 VAL A N 1
ATOM 1275 C CA . VAL A 1 174 ? -3.519 4.539 13.386 1.00 94.88 174 VAL A CA 1
ATOM 1276 C C . VAL A 1 174 ? -4.863 4.025 13.900 1.00 94.88 174 VAL A C 1
ATOM 1278 O O . VAL A 1 174 ? -5.434 4.606 14.819 1.00 94.88 174 VAL A O 1
ATOM 1281 N N . ALA A 1 175 ? -5.373 2.939 13.321 1.00 92.38 175 ALA A N 1
ATOM 1282 C CA . ALA A 1 175 ? -6.618 2.333 13.767 1.00 92.38 175 ALA A CA 1
ATOM 1283 C C . ALA A 1 175 ? -6.491 1.713 15.164 1.00 92.38 175 ALA A C 1
ATOM 1285 O O . ALA A 1 175 ? -7.449 1.771 15.926 1.00 92.38 175 ALA A O 1
ATOM 1286 N N . GLN A 1 176 ? -5.327 1.165 15.522 1.00 91.56 176 GLN A N 1
ATOM 1287 C CA . GLN A 1 176 ? -5.084 0.657 16.867 1.00 91.56 176 GLN A CA 1
ATOM 1288 C C . GLN A 1 176 ? -5.145 1.777 17.906 1.00 91.56 176 GLN A C 1
ATOM 1290 O O . GLN A 1 176 ? -5.864 1.615 18.887 1.00 91.56 176 GLN A O 1
ATOM 1295 N N . ASP A 1 177 ? -4.492 2.915 17.657 1.00 91.69 177 ASP A N 1
ATOM 1296 C CA . ASP A 1 177 ? -4.568 4.078 18.550 1.00 91.69 177 ASP A CA 1
ATOM 1297 C C . ASP A 1 177 ? -6.024 4.544 18.729 1.00 91.69 177 ASP A C 1
ATOM 1299 O O . ASP A 1 177 ? -6.494 4.749 19.843 1.00 91.69 177 ASP A O 1
ATOM 1303 N N . LEU A 1 178 ? -6.788 4.633 17.632 1.00 90.06 178 LEU A N 1
ATOM 1304 C CA . LEU A 1 178 ? -8.203 5.014 17.691 1.00 90.06 178 LEU A CA 1
ATOM 1305 C C . LEU A 1 178 ? -9.060 3.993 18.449 1.00 90.06 178 LEU A C 1
ATOM 1307 O O . LEU A 1 178 ? -9.972 4.383 19.176 1.00 90.06 178 LEU A O 1
ATOM 1311 N N . VAL A 1 179 ? -8.782 2.696 18.301 1.00 88.94 179 VAL A N 1
ATOM 1312 C CA . VAL A 1 179 ? -9.460 1.641 19.066 1.00 88.94 179 VAL A CA 1
ATOM 1313 C C . VAL A 1 179 ? -9.126 1.751 20.549 1.00 88.94 179 VAL A C 1
ATOM 1315 O O . VAL A 1 179 ? -10.027 1.633 21.376 1.00 88.94 179 VAL A O 1
ATOM 1318 N N . GLU A 1 180 ? -7.870 1.991 20.907 1.00 88.12 180 GLU A N 1
ATOM 1319 C CA . GLU A 1 180 ? -7.454 2.157 22.301 1.00 88.12 180 GLU A CA 1
ATOM 1320 C C . GLU A 1 180 ? -8.101 3.392 22.946 1.00 88.12 180 GLU A C 1
ATOM 1322 O O . GLU A 1 180 ? -8.632 3.278 24.050 1.00 88.12 180 GLU A O 1
ATOM 1327 N N . ASP A 1 181 ? -8.160 4.519 22.235 1.00 88.44 181 ASP A N 1
ATOM 1328 C CA . ASP A 1 181 ? -8.690 5.778 22.771 1.00 88.44 181 ASP A CA 1
ATOM 1329 C C . ASP A 1 181 ? -10.228 5.839 22.770 1.00 88.44 181 ASP A C 1
ATOM 1331 O O . ASP A 1 181 ? -10.849 6.422 23.663 1.00 88.44 181 ASP A O 1
ATOM 1335 N N . SER A 1 182 ? -10.869 5.270 21.745 1.00 87.81 182 SER A N 1
ATOM 1336 C CA . SER A 1 182 ? -12.274 5.571 21.439 1.00 87.81 182 SER A CA 1
ATOM 1337 C C . SER A 1 182 ? -13.229 4.389 21.560 1.00 87.81 182 SER A C 1
ATOM 1339 O O . SER A 1 182 ? -14.427 4.634 21.665 1.00 87.81 182 SER A O 1
ATOM 1341 N N . SER A 1 183 ? -12.765 3.130 21.581 1.00 85.12 183 SER A N 1
ATOM 1342 C CA . SER A 1 183 ? -13.671 1.960 21.529 1.00 85.12 183 SER A CA 1
ATOM 1343 C C . SER A 1 183 ? -14.649 1.858 22.705 1.00 85.12 183 SER A C 1
ATOM 1345 O O . SER A 1 183 ? -15.750 1.338 22.535 1.00 85.12 183 SER A O 1
ATOM 1347 N N . GLU A 1 184 ? -14.281 2.387 23.872 1.00 84.50 184 GLU A N 1
ATOM 1348 C CA . GLU A 1 184 ? -15.106 2.394 25.090 1.00 84.50 184 GLU A CA 1
ATOM 1349 C C . GLU A 1 184 ? -15.974 3.657 25.228 1.00 84.50 184 GLU A C 1
ATOM 1351 O O . GLU A 1 184 ? -16.729 3.795 26.190 1.00 84.50 184 GLU A O 1
ATOM 1356 N N . HIS A 1 185 ? -15.928 4.561 24.242 1.00 84.56 185 HIS A N 1
ATOM 1357 C CA . HIS A 1 185 ? -16.609 5.857 24.272 1.00 84.56 185 HIS A CA 1
ATOM 1358 C C . HIS A 1 185 ? -17.607 6.049 23.104 1.00 84.56 185 HIS A C 1
ATOM 1360 O O . HIS A 1 185 ? -17.427 6.975 22.298 1.00 84.56 185 HIS A O 1
ATOM 1366 N N . PRO A 1 186 ? -18.671 5.218 22.982 1.00 83.00 186 PRO A N 1
ATOM 1367 C CA . PRO A 1 186 ? -19.679 5.375 21.933 1.00 83.00 186 PRO A CA 1
ATOM 1368 C C . PRO A 1 186 ? -20.307 6.774 21.916 1.00 83.00 186 PRO A C 1
ATOM 1370 O O . PRO A 1 186 ? -20.594 7.354 22.962 1.00 83.00 186 PRO A O 1
ATOM 1373 N N . GLY A 1 187 ? -20.554 7.305 20.715 1.00 79.31 187 GLY A N 1
ATOM 1374 C CA . GLY A 1 187 ? -21.186 8.617 20.516 1.00 79.31 187 GLY A CA 1
ATOM 1375 C C . GLY A 1 187 ? -20.231 9.816 20.514 1.00 79.31 187 GLY A C 1
ATOM 1376 O O . GLY A 1 187 ? -20.690 10.944 20.363 1.00 79.31 187 GLY A O 1
ATOM 1377 N N . THR A 1 188 ? -18.922 9.593 20.655 1.00 85.81 188 THR A N 1
ATOM 1378 C CA . THR A 1 188 ? -17.895 10.632 20.474 1.00 85.81 188 THR A CA 1
ATOM 1379 C C . THR A 1 188 ? -17.435 10.732 19.015 1.00 85.81 188 THR A C 1
ATOM 1381 O O . THR A 1 188 ? -17.477 9.746 18.275 1.00 85.81 188 THR A O 1
ATOM 1384 N N . ASP A 1 189 ? -16.906 11.890 18.611 1.00 82.94 189 ASP A N 1
ATOM 1385 C CA . ASP A 1 189 ? -16.299 12.072 17.280 1.00 82.94 189 ASP A CA 1
ATOM 1386 C C . ASP A 1 189 ? -15.137 11.092 17.039 1.00 82.94 189 ASP A C 1
ATOM 1388 O O . ASP A 1 189 ? -14.945 10.602 15.925 1.00 82.94 189 ASP A O 1
ATOM 1392 N N . GLY A 1 190 ? -14.386 10.756 18.096 1.00 84.44 190 GLY A N 1
ATOM 1393 C CA . GLY A 1 190 ? -13.320 9.751 18.058 1.00 84.44 190 GLY A CA 1
ATOM 1394 C C . GLY A 1 190 ? -13.848 8.353 17.735 1.00 84.44 190 GLY A C 1
ATOM 1395 O O . GLY A 1 190 ? -13.287 7.665 16.882 1.00 84.44 190 GLY A O 1
ATOM 1396 N N . PHE A 1 191 ? -14.977 7.956 18.331 1.00 84.12 191 PHE A N 1
ATOM 1397 C CA . PHE A 1 191 ? -15.631 6.681 18.027 1.00 84.12 191 PHE A CA 1
ATOM 1398 C C . PHE A 1 191 ? -16.125 6.625 16.578 1.00 84.12 191 PHE A C 1
ATOM 1400 O O . PHE A 1 191 ? -15.974 5.601 15.906 1.00 84.12 191 PHE A O 1
ATOM 1407 N N . VAL A 1 192 ? -16.667 7.731 16.064 1.00 84.38 192 VAL A N 1
ATOM 1408 C CA . VAL A 1 192 ? -17.077 7.836 14.658 1.00 84.38 192 VAL A CA 1
ATOM 1409 C C . VAL A 1 192 ? -15.867 7.720 13.729 1.00 84.38 192 VAL A C 1
ATOM 1411 O O . VAL A 1 192 ? -15.889 6.907 12.806 1.00 84.38 192 VAL A O 1
ATOM 1414 N N . ALA A 1 193 ? -14.784 8.453 14.000 1.00 87.00 193 ALA A N 1
ATOM 1415 C CA . ALA A 1 193 ? -13.556 8.393 13.208 1.00 87.00 193 ALA A CA 1
ATOM 1416 C C . ALA A 1 193 ? -12.919 6.992 13.223 1.00 87.00 193 ALA A C 1
ATOM 1418 O O . ALA A 1 193 ? -12.549 6.482 12.167 1.00 87.00 193 ALA A O 1
ATOM 1419 N N . MET A 1 194 ? -12.846 6.347 14.394 1.00 88.94 194 MET A N 1
ATOM 1420 C CA . MET A 1 194 ? -12.419 4.952 14.547 1.00 88.94 194 MET A CA 1
ATOM 1421 C C . MET A 1 194 ? -13.243 4.033 13.644 1.00 88.94 194 MET A C 1
ATOM 1423 O O . MET A 1 194 ? -12.695 3.258 12.864 1.00 88.94 194 MET A O 1
ATOM 1427 N N . SER A 1 195 ? -14.565 4.145 13.734 1.00 85.56 195 SER A N 1
ATOM 1428 C CA . SER A 1 195 ? -15.498 3.278 13.026 1.00 85.56 195 SER A CA 1
ATOM 1429 C C . SER A 1 195 ? -15.409 3.427 11.513 1.00 85.56 195 SER A C 1
ATOM 1431 O O . SER A 1 195 ? -15.286 2.433 10.799 1.00 85.56 195 SER A O 1
ATOM 1433 N N . VAL A 1 196 ? -15.420 4.670 11.024 1.00 87.50 196 VAL A N 1
ATOM 1434 C CA . VAL A 1 196 ? -15.283 4.959 9.593 1.00 87.50 196 VAL A CA 1
ATOM 1435 C C . VAL A 1 196 ? -13.916 4.506 9.085 1.00 87.50 196 VAL A C 1
ATOM 1437 O O . VAL A 1 196 ? -13.830 3.956 7.991 1.00 87.50 196 VAL A O 1
ATOM 1440 N N . LEU A 1 197 ? -12.841 4.678 9.867 1.00 90.19 197 LEU A N 1
ATOM 1441 C CA . LEU A 1 197 ? -11.515 4.225 9.454 1.00 90.19 197 LEU A CA 1
ATOM 1442 C C . LEU A 1 197 ? -11.436 2.697 9.349 1.00 90.19 197 LEU A C 1
ATOM 1444 O O . LEU A 1 197 ? -10.849 2.203 8.390 1.00 90.19 197 LEU A O 1
ATOM 1448 N N . LEU A 1 198 ? -12.023 1.948 10.287 1.00 87.75 198 LEU A N 1
ATOM 1449 C CA . LEU A 1 198 ? -12.062 0.482 10.219 1.00 87.75 198 LEU A CA 1
ATOM 1450 C C . LEU A 1 198 ? -12.820 -0.004 8.975 1.00 87.75 198 LEU A C 1
ATOM 1452 O O . LEU A 1 198 ? -12.298 -0.835 8.233 1.00 87.75 198 LEU A O 1
ATOM 1456 N N . ASP A 1 199 ? -13.989 0.575 8.691 1.00 84.94 199 ASP A N 1
ATOM 1457 C CA . ASP A 1 199 ? -14.764 0.244 7.488 1.00 84.94 199 ASP A CA 1
ATOM 1458 C C . ASP A 1 199 ? -14.002 0.639 6.202 1.00 84.94 199 ASP A C 1
ATOM 1460 O O . ASP A 1 199 ? -13.990 -0.092 5.206 1.00 84.94 199 ASP A O 1
ATOM 1464 N N . ALA A 1 200 ? -13.292 1.771 6.223 1.00 87.69 200 ALA A N 1
ATOM 1465 C CA . ALA A 1 200 ? -12.466 2.207 5.104 1.00 87.69 200 ALA A CA 1
ATOM 1466 C C . ALA A 1 200 ? -11.261 1.278 4.873 1.00 87.69 200 ALA A C 1
ATOM 1468 O O . ALA A 1 200 ? -10.927 0.971 3.728 1.00 87.69 200 ALA A O 1
ATOM 1469 N N . ILE A 1 201 ? -10.623 0.788 5.938 1.00 88.19 201 ILE A N 1
ATOM 1470 C CA . ILE A 1 201 ? -9.514 -0.172 5.866 1.00 88.19 201 ILE A CA 1
ATOM 1471 C C . ILE A 1 201 ? -9.954 -1.477 5.198 1.00 88.19 201 ILE A C 1
ATOM 1473 O O . ILE A 1 201 ? -9.214 -2.001 4.356 1.00 88.19 201 ILE A O 1
ATOM 1477 N N . ASP A 1 202 ? -11.150 -1.979 5.505 1.00 81.81 202 ASP A N 1
ATOM 1478 C CA . ASP A 1 202 ? -11.695 -3.159 4.824 1.00 81.81 202 ASP A CA 1
ATOM 1479 C C . ASP A 1 202 ? -11.831 -2.927 3.322 1.00 81.81 202 ASP A C 1
ATOM 1481 O O . ASP A 1 202 ? -11.416 -3.763 2.511 1.00 81.81 202 ASP A O 1
ATOM 1485 N N . ALA A 1 203 ? -12.383 -1.767 2.953 1.00 79.81 203 ALA A N 1
ATOM 1486 C CA . ALA A 1 203 ? -12.587 -1.387 1.564 1.00 79.81 203 ALA A CA 1
ATOM 1487 C C . ALA A 1 203 ? -11.257 -1.267 0.800 1.00 79.81 203 ALA A C 1
ATOM 1489 O O . ALA A 1 203 ? -11.179 -1.650 -0.369 1.00 79.81 203 ALA A O 1
ATOM 1490 N N . VAL A 1 204 ? -10.194 -0.771 1.448 1.00 83.06 204 VAL A N 1
ATOM 1491 C CA . VAL A 1 204 ? -8.866 -0.625 0.825 1.00 83.06 204 VAL A CA 1
ATOM 1492 C C . VAL A 1 204 ? -8.129 -1.955 0.705 1.00 83.06 204 VAL A C 1
ATOM 1494 O O . VAL A 1 204 ? -7.509 -2.221 -0.328 1.00 83.06 204 VAL A O 1
ATOM 1497 N N . THR A 1 205 ? -8.158 -2.779 1.750 1.00 77.50 205 THR A N 1
ATOM 1498 C CA . THR A 1 205 ? -7.339 -3.998 1.816 1.00 77.50 205 THR A CA 1
ATOM 1499 C C . THR A 1 205 ? -7.978 -5.192 1.125 1.00 77.50 205 THR A C 1
ATOM 1501 O O . THR A 1 205 ? -7.280 -6.161 0.833 1.00 77.50 205 THR A O 1
ATOM 1504 N N . ALA A 1 206 ? -9.269 -5.120 0.791 1.00 63.28 206 ALA A N 1
ATOM 1505 C CA . ALA A 1 206 ? -10.004 -6.230 0.193 1.00 63.28 206 ALA A CA 1
ATOM 1506 C C . ALA A 1 206 ? -9.879 -7.526 1.020 1.00 63.28 206 ALA A C 1
ATOM 1508 O O . ALA A 1 206 ? -9.915 -8.630 0.472 1.00 63.28 206 ALA A O 1
ATOM 1509 N N . VAL A 1 207 ? -9.814 -7.389 2.355 1.00 53.41 207 VAL A N 1
ATOM 1510 C CA . VAL A 1 207 ? -10.022 -8.488 3.322 1.00 53.41 207 VAL A CA 1
ATOM 1511 C C . VAL A 1 207 ? -11.426 -9.119 3.157 1.00 53.41 207 VAL A C 1
ATOM 1513 O O . VAL A 1 207 ? -11.713 -10.172 3.728 1.00 53.41 207 VAL A O 1
ATOM 1516 N N . HIS A 1 208 ? -12.256 -8.557 2.270 1.00 46.62 208 HIS A N 1
ATOM 1517 C CA . HIS A 1 208 ? -13.479 -9.140 1.733 1.00 46.62 208 HIS A CA 1
ATOM 1518 C C . HIS A 1 208 ? -13.344 -9.529 0.248 1.00 46.62 208 HIS A C 1
ATOM 1520 O O . HIS A 1 208 ? -13.300 -8.679 -0.639 1.00 46.62 208 HIS A O 1
ATOM 1526 N N . GLY A 1 209 ? -13.343 -10.835 -0.030 1.00 34.34 209 GLY A N 1
ATOM 1527 C CA . GLY A 1 209 ? -13.937 -11.370 -1.258 1.00 34.34 209 GLY A CA 1
ATOM 1528 C C . GLY A 1 209 ? -15.432 -11.590 -1.015 1.00 34.34 209 GLY A C 1
ATOM 1529 O O . GLY A 1 209 ? -15.777 -12.010 0.082 1.00 34.34 209 GLY A O 1
ATOM 1530 N N . GLU A 1 210 ? -16.285 -11.259 -1.992 1.00 35.94 210 GLU A N 1
ATOM 1531 C CA . GLU A 1 210 ? -17.762 -11.426 -2.042 1.00 35.94 210 GLU A CA 1
ATOM 1532 C C . GLU A 1 210 ? -18.617 -10.880 -0.865 1.00 35.94 210 GLU A C 1
ATOM 1534 O O . GLU A 1 210 ? -19.807 -10.649 -1.040 1.00 35.94 210 GLU A O 1
ATOM 1539 N N . GLU A 1 211 ? -18.034 -10.547 0.286 1.00 42.16 211 GLU A N 1
ATOM 1540 C CA . GLU A 1 211 ? -18.696 -10.066 1.507 1.00 42.16 211 GLU A CA 1
ATOM 1541 C C . GLU A 1 211 ? -18.382 -8.587 1.788 1.00 42.16 211 GLU A C 1
ATOM 1543 O O . GLU A 1 211 ? -18.088 -8.187 2.917 1.00 42.16 211 GLU A O 1
ATOM 1548 N N . ALA A 1 212 ? -18.394 -7.754 0.750 1.00 38.97 212 ALA A N 1
ATOM 1549 C CA . ALA A 1 212 ? -18.343 -6.306 0.914 1.00 38.97 212 ALA A CA 1
ATOM 1550 C C . ALA A 1 212 ? -19.618 -5.850 1.652 1.00 38.97 212 ALA A C 1
ATOM 1552 O O . ALA A 1 212 ? -20.657 -5.659 1.027 1.00 38.97 212 ALA A O 1
ATOM 1553 N N . GLY A 1 213 ? -19.572 -5.751 2.986 1.00 41.81 213 GLY A N 1
ATOM 1554 C CA . GLY A 1 213 ? -20.756 -5.359 3.759 1.00 41.81 213 GLY A CA 1
ATOM 1555 C C . GLY A 1 213 ? -20.814 -5.722 5.243 1.00 41.81 213 GLY A C 1
ATOM 1556 O O . GLY A 1 213 ? -21.853 -5.473 5.854 1.00 41.81 213 GLY A O 1
ATOM 1557 N N . ARG A 1 214 ? -19.763 -6.268 5.873 1.00 50.16 214 ARG A N 1
ATOM 1558 C CA . ARG A 1 214 ? -19.759 -6.401 7.342 1.00 50.16 214 ARG A CA 1
ATOM 1559 C C . ARG A 1 214 ? -19.512 -5.030 7.981 1.00 50.16 214 ARG A C 1
ATOM 1561 O O . ARG A 1 214 ? -18.397 -4.703 8.355 1.00 50.16 214 ARG A O 1
ATOM 1568 N N . SER A 1 215 ? -20.572 -4.229 8.060 1.00 54.84 215 SER A N 1
ATOM 1569 C CA . SER A 1 215 ? -20.628 -2.950 8.779 1.00 54.84 215 SER A CA 1
ATOM 1570 C C . SER A 1 215 ? -20.057 -3.072 10.198 1.00 54.84 215 SER A C 1
ATOM 1572 O O . SER A 1 215 ? -20.182 -4.139 10.812 1.00 54.84 215 SER A O 1
ATOM 1574 N N . LEU A 1 216 ? -19.524 -1.974 10.751 1.00 51.91 216 LEU A N 1
ATOM 1575 C CA . LEU A 1 216 ? -19.306 -1.766 12.190 1.00 51.91 216 LEU A CA 1
ATOM 1576 C C . LEU A 1 216 ? -20.393 -2.413 13.071 1.00 51.91 216 LEU A C 1
ATOM 1578 O O . LEU A 1 216 ? -20.053 -3.042 14.063 1.00 51.91 216 LEU A O 1
ATOM 1582 N N . ALA A 1 217 ? -21.669 -2.373 12.675 1.00 49.34 217 ALA A N 1
ATOM 1583 C CA . ALA A 1 217 ? -22.773 -3.000 13.413 1.00 49.34 217 ALA A CA 1
ATOM 1584 C C . ALA A 1 217 ? -22.596 -4.522 13.624 1.00 49.34 217 ALA A C 1
ATOM 1586 O O . ALA A 1 217 ? -23.008 -5.079 14.638 1.00 49.34 217 ALA A O 1
ATOM 1587 N N . THR A 1 218 ? -21.937 -5.206 12.685 1.00 58.06 218 THR A N 1
ATOM 1588 C CA . THR A 1 218 ? -21.576 -6.631 12.801 1.00 58.06 218 THR A CA 1
ATOM 1589 C C . THR A 1 218 ? -20.416 -6.831 13.781 1.00 58.06 218 THR A C 1
ATOM 1591 O O . THR A 1 218 ? -20.348 -7.855 14.455 1.00 58.06 218 THR A O 1
ATOM 1594 N N . ARG A 1 219 ? -19.505 -5.851 13.875 1.00 61.38 219 ARG A N 1
ATOM 1595 C CA . ARG A 1 219 ? -18.367 -5.849 14.810 1.00 61.38 219 ARG A CA 1
ATOM 1596 C C . ARG A 1 219 ? -18.817 -5.530 16.233 1.00 61.38 219 ARG A C 1
ATOM 1598 O O . ARG A 1 219 ? -18.410 -6.215 17.158 1.00 61.38 219 ARG A O 1
ATOM 1605 N N . GLU A 1 220 ? -19.699 -4.548 16.396 1.00 56.28 220 GLU A N 1
ATOM 1606 C CA . GLU A 1 220 ? -20.322 -4.195 17.676 1.00 56.28 220 GLU A CA 1
ATOM 1607 C C . GLU A 1 220 ? -21.131 -5.369 18.240 1.00 56.28 220 GLU A C 1
ATOM 1609 O O . GLU A 1 220 ? -21.025 -5.684 19.424 1.00 56.28 220 GLU A O 1
ATOM 1614 N N . ALA A 1 221 ? -21.867 -6.085 17.380 1.00 58.03 221 ALA A N 1
ATOM 1615 C CA . ALA A 1 221 ? -22.596 -7.293 17.765 1.00 58.03 221 ALA A CA 1
ATOM 1616 C C . ALA A 1 221 ? -21.682 -8.472 18.161 1.00 58.03 221 ALA A C 1
ATOM 1618 O O . ALA A 1 221 ? -22.125 -9.365 18.883 1.00 58.03 221 ALA A O 1
ATOM 1619 N N . ALA A 1 222 ? -20.421 -8.486 17.712 1.00 61.09 222 ALA A N 1
ATOM 1620 C CA . ALA A 1 222 ? -19.447 -9.538 18.016 1.00 61.09 222 ALA A CA 1
ATOM 1621 C C . ALA A 1 222 ? -18.738 -9.353 19.375 1.00 61.09 222 ALA A C 1
ATOM 1623 O O . ALA A 1 222 ? -18.037 -10.260 19.822 1.00 61.09 222 ALA A O 1
ATOM 1624 N N . GLY A 1 223 ? -18.953 -8.223 20.059 1.00 69.62 223 GLY A N 1
ATOM 1625 C CA . GLY A 1 223 ? -18.465 -7.967 21.416 1.00 69.62 223 GLY A CA 1
ATOM 1626 C C . GLY A 1 223 ? -17.274 -6.997 21.507 1.00 69.62 223 GLY A C 1
ATOM 1627 O O . GLY A 1 223 ? -16.726 -6.557 20.497 1.00 69.62 223 GLY A O 1
ATOM 1628 N N . PRO A 1 224 ? -16.840 -6.650 22.736 1.00 71.75 224 PRO A N 1
ATOM 1629 C CA . PRO A 1 224 ? -15.867 -5.578 22.992 1.00 71.75 224 PRO A CA 1
ATOM 1630 C C . PRO A 1 224 ? -14.438 -5.869 22.492 1.00 71.75 224 PRO A C 1
ATOM 1632 O O . PRO A 1 224 ? -13.619 -4.955 22.378 1.00 71.75 224 PRO A O 1
ATOM 1635 N N . THR A 1 225 ? -14.104 -7.127 22.182 1.00 78.00 225 THR A N 1
ATOM 1636 C CA . THR A 1 225 ? -12.794 -7.517 21.628 1.00 78.00 225 THR A CA 1
ATOM 1637 C C . THR A 1 225 ? -12.745 -7.476 20.101 1.00 78.00 225 THR A C 1
ATOM 1639 O O . THR A 1 225 ? -11.648 -7.464 19.537 1.00 78.00 225 THR A O 1
ATOM 1642 N N . ALA A 1 226 ? -13.893 -7.383 19.422 1.00 80.62 226 ALA A N 1
ATOM 1643 C CA . ALA A 1 226 ? -13.989 -7.519 17.970 1.00 80.62 226 ALA A CA 1
ATOM 1644 C C . ALA A 1 226 ? -13.118 -6.521 17.174 1.00 80.62 226 ALA A C 1
ATOM 1646 O O . ALA A 1 226 ? -12.470 -6.950 16.214 1.00 80.62 226 ALA A O 1
ATOM 1647 N N . PRO A 1 227 ? -12.995 -5.227 17.553 1.00 82.38 227 PRO A N 1
ATOM 1648 C CA . PRO A 1 227 ? -12.076 -4.315 16.867 1.00 82.38 227 PRO A CA 1
ATOM 1649 C C . PRO A 1 227 ? -10.607 -4.759 16.961 1.00 82.38 227 PRO A C 1
ATOM 1651 O O . PRO A 1 227 ? -9.876 -4.698 15.973 1.00 82.38 227 PRO A O 1
ATOM 1654 N N . ARG A 1 228 ? -10.174 -5.272 18.122 1.00 85.31 228 ARG A N 1
ATOM 1655 C CA . ARG A 1 228 ? -8.793 -5.744 18.339 1.00 85.31 228 ARG A CA 1
ATOM 1656 C C . ARG A 1 228 ? -8.507 -7.034 17.572 1.00 85.31 228 ARG A C 1
ATOM 1658 O O . ARG A 1 228 ? -7.439 -7.179 16.984 1.00 85.31 228 ARG A O 1
ATOM 1665 N N . GLU A 1 229 ? -9.469 -7.951 17.530 1.00 85.88 229 GLU A N 1
ATOM 1666 C CA . GLU A 1 229 ? -9.386 -9.179 16.728 1.00 85.88 229 GLU A CA 1
ATOM 1667 C C . GLU A 1 229 ? -9.306 -8.874 15.232 1.00 85.88 229 GLU A C 1
ATOM 1669 O O . GLU A 1 229 ? -8.500 -9.467 14.510 1.00 85.88 229 GLU A O 1
ATOM 1674 N N . HIS A 1 230 ? -10.090 -7.900 14.771 1.00 84.12 230 HIS A N 1
ATOM 1675 C CA . HIS A 1 230 ? -10.049 -7.440 13.393 1.00 84.12 230 HIS A CA 1
ATOM 1676 C C . HIS A 1 230 ? -8.683 -6.837 13.031 1.00 84.12 230 HIS A C 1
ATOM 1678 O O . HIS A 1 230 ? -8.092 -7.225 12.021 1.00 84.12 230 HIS A O 1
ATOM 1684 N N . LEU A 1 231 ? -8.133 -5.959 13.878 1.00 87.56 231 LEU A N 1
ATOM 1685 C CA . LEU A 1 231 ? -6.791 -5.404 13.677 1.00 87.56 231 LEU A CA 1
ATOM 1686 C C . LEU A 1 231 ? -5.713 -6.492 13.690 1.00 87.56 231 LEU A C 1
ATOM 1688 O O . LEU A 1 231 ? -4.830 -6.486 12.836 1.00 87.56 231 LEU A O 1
ATOM 1692 N N . ARG A 1 232 ? -5.804 -7.483 14.585 1.00 89.81 232 ARG A N 1
ATOM 1693 C CA . ARG A 1 232 ? -4.892 -8.636 14.568 1.00 89.81 232 ARG A CA 1
ATOM 1694 C C . ARG A 1 232 ? -4.956 -9.379 13.235 1.00 89.81 232 ARG A C 1
ATOM 1696 O O . ARG A 1 232 ? -3.913 -9.707 12.670 1.00 89.81 232 ARG A O 1
ATOM 1703 N N . ALA A 1 233 ? -6.157 -9.634 12.723 1.00 87.50 233 ALA A N 1
ATOM 1704 C CA . ALA A 1 233 ? -6.343 -10.308 11.444 1.00 87.50 233 ALA A CA 1
ATOM 1705 C C . ALA A 1 233 ? -5.771 -9.499 10.267 1.00 87.50 233 ALA A C 1
ATOM 1707 O O . ALA A 1 233 ? -5.138 -10.067 9.379 1.00 87.50 233 ALA A O 1
ATOM 1708 N N . LEU A 1 234 ? -5.921 -8.174 10.292 1.00 88.50 234 LEU A N 1
ATOM 1709 C CA . LEU A 1 234 ? -5.342 -7.258 9.307 1.00 88.50 234 LEU A CA 1
ATOM 1710 C C . LEU A 1 234 ? -3.803 -7.291 9.284 1.00 88.50 234 LEU A C 1
ATOM 1712 O O . LEU A 1 234 ? -3.187 -6.990 8.261 1.00 88.50 234 LEU A O 1
ATOM 1716 N N . VAL A 1 235 ? -3.164 -7.670 10.390 1.00 91.25 235 VAL A N 1
ATOM 1717 C CA . VAL A 1 235 ? -1.705 -7.810 10.448 1.00 91.25 235 VAL A CA 1
ATOM 1718 C C . VAL A 1 235 ? -1.265 -9.228 10.087 1.00 91.25 235 VAL A C 1
ATOM 1720 O O . VAL A 1 235 ? -0.400 -9.396 9.226 1.00 91.25 235 VAL A O 1
ATOM 1723 N N . LEU A 1 236 ? -1.853 -10.248 10.714 1.00 90.69 236 LEU A N 1
ATOM 1724 C CA . LEU A 1 236 ? -1.275 -11.596 10.767 1.00 90.69 236 LEU A CA 1
ATOM 1725 C C . LEU A 1 236 ? -1.885 -12.617 9.804 1.00 90.69 236 LEU A C 1
ATOM 1727 O O . LEU A 1 236 ? -1.299 -13.686 9.613 1.00 90.69 236 LEU A O 1
ATOM 1731 N N . ASP A 1 237 ? -3.032 -12.332 9.191 1.00 83.94 237 ASP A N 1
ATOM 1732 C CA . ASP A 1 237 ? -3.663 -13.284 8.281 1.00 83.94 237 ASP A CA 1
ATOM 1733 C C . ASP A 1 237 ? -2.900 -13.366 6.948 1.00 83.94 237 ASP A C 1
ATOM 1735 O O . ASP A 1 237 ? -2.867 -12.426 6.159 1.00 83.94 237 ASP A O 1
ATOM 1739 N N . ALA A 1 238 ? -2.264 -14.508 6.686 1.00 80.31 238 ALA A N 1
ATOM 1740 C CA . ALA A 1 238 ? -1.532 -14.749 5.443 1.00 80.31 238 ALA A CA 1
ATOM 1741 C C . ALA A 1 238 ? -2.383 -15.408 4.338 1.00 80.31 238 ALA A C 1
ATOM 1743 O O . ALA A 1 238 ? -1.907 -15.542 3.208 1.00 80.31 238 ALA A O 1
ATOM 1744 N N . GLY A 1 239 ? -3.596 -15.871 4.660 1.00 72.75 239 GLY A N 1
ATOM 1745 C CA . GLY A 1 239 ? -4.492 -16.587 3.748 1.00 72.75 239 GLY A CA 1
ATOM 1746 C C . GLY A 1 239 ? -5.416 -15.663 2.957 1.00 72.75 239 GLY A C 1
ATOM 1747 O O . GLY A 1 239 ? -5.836 -16.008 1.851 1.00 72.75 239 GLY A O 1
ATOM 1748 N N . ARG A 1 240 ? -5.696 -14.468 3.484 1.00 75.56 240 ARG A N 1
ATOM 1749 C CA . ARG A 1 240 ? -6.479 -13.432 2.800 1.00 75.56 240 ARG A CA 1
ATOM 1750 C C . ARG A 1 240 ? -5.585 -12.418 2.100 1.00 75.56 240 ARG A C 1
ATOM 1752 O O . ARG A 1 240 ? -4.479 -12.129 2.539 1.00 75.56 240 ARG A O 1
ATOM 1759 N N . ARG A 1 241 ? -6.069 -11.863 0.986 1.00 81.25 241 ARG A N 1
ATOM 1760 C CA . ARG A 1 241 ? -5.416 -10.727 0.317 1.00 81.25 241 ARG A CA 1
ATOM 1761 C C . ARG A 1 241 ? -5.655 -9.468 1.146 1.00 81.25 241 ARG A C 1
ATOM 1763 O O . ARG A 1 241 ? -6.748 -9.311 1.672 1.00 81.25 241 ARG A O 1
ATOM 1770 N N . GLY A 1 242 ? -4.652 -8.596 1.235 1.00 80.75 242 GLY A N 1
ATOM 1771 C CA . GLY A 1 242 ? -4.766 -7.323 1.958 1.00 80.75 242 GLY A CA 1
ATOM 1772 C C . GLY A 1 242 ? -3.839 -7.185 3.160 1.00 80.75 242 GLY A C 1
ATOM 1773 O O . GLY A 1 242 ? -3.044 -6.249 3.162 1.00 80.75 242 GLY A O 1
ATOM 1774 N N . PRO A 1 243 ? -3.879 -8.113 4.134 1.00 90.12 243 PRO A N 1
ATOM 1775 C CA . PRO A 1 243 ? -3.117 -8.020 5.369 1.00 90.12 243 PRO A CA 1
ATOM 1776 C C . PRO A 1 243 ? -1.616 -7.797 5.183 1.00 90.12 243 PRO A C 1
ATOM 1778 O O . PRO A 1 243 ? -1.023 -8.151 4.152 1.00 90.12 243 PRO A O 1
ATOM 1781 N N . VAL A 1 244 ? -0.983 -7.270 6.234 1.00 94.00 244 VAL A N 1
ATOM 1782 C CA . VAL A 1 244 ? 0.463 -6.996 6.269 1.00 94.00 244 VAL A CA 1
ATOM 1783 C C . VAL A 1 244 ? 1.253 -8.260 5.948 1.00 94.00 244 VAL A C 1
ATOM 1785 O O . VAL A 1 244 ? 2.098 -8.247 5.052 1.00 94.00 244 VAL A O 1
ATOM 1788 N N . ARG A 1 245 ? 0.939 -9.377 6.609 1.00 93.38 245 ARG A N 1
ATOM 1789 C CA . ARG A 1 245 ? 1.669 -10.631 6.419 1.00 93.38 245 ARG A CA 1
ATOM 1790 C C . ARG A 1 245 ? 1.475 -11.264 5.053 1.00 93.38 245 ARG A C 1
ATOM 1792 O O . ARG A 1 245 ? 2.442 -11.772 4.486 1.00 93.38 245 ARG A O 1
ATOM 1799 N N . TYR A 1 246 ? 0.272 -11.190 4.486 1.00 90.69 246 TYR A N 1
ATOM 1800 C CA . TYR A 1 246 ? 0.062 -11.584 3.095 1.00 90.69 246 TYR A CA 1
ATOM 1801 C C . TYR A 1 246 ? 0.980 -10.784 2.164 1.00 90.69 246 TYR A C 1
ATOM 1803 O O . TYR A 1 246 ? 1.694 -11.361 1.344 1.00 90.69 246 TYR A O 1
ATOM 1811 N N . SER A 1 247 ? 0.997 -9.457 2.311 1.00 92.94 247 SER A N 1
ATOM 1812 C CA . SER A 1 247 ? 1.809 -8.574 1.471 1.00 92.94 247 SER A CA 1
ATOM 1813 C C . SER A 1 247 ? 3.308 -8.833 1.658 1.00 92.94 247 SER A C 1
ATOM 1815 O O . SER A 1 247 ? 4.019 -8.958 0.665 1.00 92.94 247 SER A O 1
ATOM 1817 N N . ALA A 1 248 ? 3.775 -9.030 2.893 1.00 93.00 248 ALA A N 1
ATOM 1818 C CA . ALA A 1 248 ? 5.160 -9.396 3.190 1.00 93.00 248 ALA A CA 1
ATOM 1819 C C . ALA A 1 248 ? 5.563 -10.712 2.507 1.00 93.00 248 ALA A C 1
ATOM 1821 O O . ALA A 1 248 ? 6.518 -10.735 1.734 1.00 93.00 248 ALA A O 1
ATOM 1822 N N . ARG A 1 249 ? 4.775 -11.781 2.681 1.00 91.44 249 ARG A N 1
ATOM 1823 C CA . ARG A 1 249 ? 5.034 -13.084 2.047 1.00 91.44 249 ARG A CA 1
ATOM 1824 C C . ARG A 1 249 ? 5.079 -12.981 0.524 1.00 91.44 249 ARG A C 1
ATOM 1826 O O . ARG A 1 249 ? 5.929 -13.576 -0.133 1.00 91.44 249 ARG A O 1
ATOM 1833 N N . ARG A 1 250 ? 4.159 -12.217 -0.072 1.00 91.12 250 ARG A N 1
ATOM 1834 C CA . ARG A 1 250 ? 4.145 -11.988 -1.523 1.00 91.12 250 ARG A CA 1
ATOM 1835 C C . ARG A 1 250 ? 5.342 -11.161 -1.994 1.00 91.12 250 ARG A C 1
ATOM 1837 O O . ARG A 1 250 ? 5.852 -11.440 -3.077 1.00 91.12 250 ARG A O 1
ATOM 1844 N N . ALA A 1 251 ? 5.808 -10.203 -1.193 1.00 92.12 251 ALA A N 1
ATOM 1845 C CA . ALA A 1 251 ? 7.025 -9.448 -1.467 1.00 92.12 251 ALA A CA 1
ATOM 1846 C C . ALA A 1 251 ? 8.262 -10.358 -1.447 1.00 92.12 251 ALA A C 1
ATOM 1848 O O . ALA A 1 251 ? 9.047 -10.303 -2.389 1.00 92.12 251 ALA A O 1
ATOM 1849 N N . VAL A 1 252 ? 8.397 -11.244 -0.452 1.00 89.81 252 VAL A N 1
ATOM 1850 C CA . VAL A 1 252 ? 9.507 -12.214 -0.386 1.00 89.81 252 VAL A CA 1
ATOM 1851 C C . VAL A 1 252 ? 9.511 -13.142 -1.597 1.00 89.81 252 VAL A C 1
ATOM 1853 O O . VAL A 1 252 ? 10.541 -13.301 -2.251 1.00 89.81 252 VAL A O 1
ATOM 1856 N N . LEU A 1 253 ? 8.353 -13.705 -1.957 1.00 88.00 253 LEU A N 1
ATOM 1857 C CA . LEU A 1 253 ? 8.245 -14.589 -3.120 1.00 88.00 253 LEU A CA 1
ATOM 1858 C C . LEU A 1 253 ? 8.638 -13.883 -4.425 1.00 88.00 253 LEU A C 1
ATOM 1860 O O . LEU A 1 253 ? 9.352 -14.475 -5.235 1.00 88.00 253 LEU A O 1
ATOM 1864 N N . ALA A 1 254 ? 8.193 -12.636 -4.618 1.00 88.31 254 ALA A N 1
ATOM 1865 C CA . ALA A 1 254 ? 8.528 -11.835 -5.794 1.00 88.31 254 ALA A CA 1
ATOM 1866 C C . ALA A 1 254 ? 10.019 -11.461 -5.823 1.00 88.31 254 ALA A C 1
ATOM 1868 O O . ALA A 1 254 ? 10.674 -11.636 -6.847 1.00 88.31 254 ALA A O 1
ATOM 1869 N N . ALA A 1 255 ? 10.590 -11.043 -4.688 1.00 88.25 255 ALA A N 1
ATOM 1870 C CA . ALA A 1 255 ? 12.025 -10.790 -4.564 1.00 88.25 255 ALA A CA 1
ATOM 1871 C C . ALA A 1 255 ? 12.860 -12.051 -4.862 1.00 88.25 255 ALA A C 1
ATOM 1873 O O . ALA A 1 255 ? 13.943 -11.953 -5.439 1.00 88.25 255 ALA A O 1
ATOM 1874 N N . GLY A 1 256 ? 12.338 -13.240 -4.532 1.00 84.00 256 GLY A N 1
ATOM 1875 C CA . GLY A 1 256 ? 13.004 -14.535 -4.740 1.00 84.00 256 GLY A CA 1
ATOM 1876 C C . GLY A 1 256 ? 13.225 -14.890 -6.195 1.00 84.00 256 GLY A C 1
ATOM 1877 O O . GLY A 1 256 ? 14.224 -15.533 -6.512 1.00 84.00 256 GLY A O 1
ATOM 1878 N N . GLN A 1 257 ? 12.345 -14.426 -7.081 1.00 82.50 257 GLN A N 1
ATOM 1879 C CA . GLN A 1 257 ? 12.469 -14.671 -8.518 1.00 82.50 257 GLN A CA 1
ATOM 1880 C C . GLN A 1 257 ? 13.553 -13.813 -9.186 1.00 82.50 257 GLN A C 1
ATOM 1882 O O . GLN A 1 257 ? 13.957 -14.109 -10.306 1.00 82.50 257 GLN A O 1
ATOM 1887 N N . VAL A 1 258 ? 14.039 -12.770 -8.504 1.00 81.50 258 VAL A N 1
ATOM 1888 C CA . VAL A 1 258 ? 15.011 -11.792 -9.027 1.00 81.50 258 VAL A CA 1
ATOM 1889 C C . VAL A 1 258 ? 16.213 -11.627 -8.098 1.00 81.50 258 VAL A C 1
ATOM 1891 O O . VAL A 1 258 ? 16.769 -10.537 -7.952 1.00 81.50 258 VAL A O 1
ATOM 1894 N N . ARG A 1 259 ? 16.603 -12.715 -7.424 1.00 79.00 259 ARG A N 1
ATOM 1895 C CA . ARG A 1 259 ? 17.653 -12.731 -6.393 1.00 79.00 259 ARG A CA 1
ATOM 1896 C C . ARG A 1 259 ? 18.996 -12.194 -6.886 1.00 79.00 259 ARG A C 1
ATOM 1898 O O . ARG A 1 259 ? 19.679 -11.508 -6.136 1.00 79.00 259 ARG A O 1
ATOM 1905 N N . ASP A 1 260 ? 19.354 -12.497 -8.126 1.00 76.31 260 ASP A N 1
ATOM 1906 C CA . ASP A 1 260 ? 20.572 -12.050 -8.808 1.00 76.31 260 ASP A CA 1
ATOM 1907 C C . ASP A 1 260 ? 20.612 -10.536 -9.059 1.00 76.31 260 ASP A C 1
ATOM 1909 O O . ASP A 1 260 ? 21.683 -9.967 -9.255 1.00 76.31 260 ASP A O 1
ATOM 1913 N N . LEU A 1 261 ? 19.459 -9.868 -9.004 1.00 70.38 261 LEU A N 1
ATOM 1914 C CA . LEU A 1 261 ? 19.342 -8.428 -9.200 1.00 70.38 261 LEU A CA 1
ATOM 1915 C C . LEU A 1 261 ? 19.330 -7.641 -7.885 1.00 70.38 261 LEU A C 1
ATOM 1917 O O . LEU A 1 261 ? 19.158 -6.419 -7.937 1.00 70.38 261 LEU A O 1
ATOM 1921 N N . ARG A 1 262 ? 19.411 -8.292 -6.713 1.00 73.25 262 ARG A N 1
ATOM 1922 C CA . ARG A 1 262 ? 19.232 -7.676 -5.379 1.00 73.25 262 ARG A CA 1
ATOM 1923 C C . ARG A 1 262 ? 20.482 -7.808 -4.501 1.00 73.25 262 ARG A C 1
ATOM 1925 O O . ARG A 1 262 ? 21.208 -8.792 -4.593 1.00 73.25 262 ARG A O 1
ATOM 1932 N N . SER A 1 263 ? 20.685 -6.829 -3.612 1.00 81.38 263 SER A N 1
ATOM 1933 C CA . SER A 1 263 ? 21.719 -6.895 -2.566 1.00 81.38 263 SER A CA 1
ATOM 1934 C C . SER A 1 263 ? 21.396 -7.991 -1.543 1.00 81.38 263 SER A C 1
ATOM 1936 O O . SER A 1 263 ? 20.225 -8.253 -1.256 1.00 81.38 263 SER A O 1
ATOM 1938 N N . GLU A 1 264 ? 22.430 -8.581 -0.943 1.00 84.88 264 GLU A N 1
ATOM 1939 C CA . GLU A 1 264 ? 22.309 -9.487 0.204 1.00 84.88 264 GLU A CA 1
ATOM 1940 C C . GLU A 1 264 ? 21.574 -8.824 1.382 1.00 84.88 264 GLU A C 1
ATOM 1942 O O . GLU A 1 264 ? 20.730 -9.455 2.018 1.00 84.88 264 GLU A O 1
ATOM 1947 N N . ASP A 1 265 ? 21.753 -7.515 1.577 1.00 87.56 265 ASP A N 1
ATOM 1948 C CA . ASP A 1 265 ? 21.058 -6.742 2.616 1.00 87.56 265 ASP A CA 1
ATOM 1949 C C . ASP A 1 265 ? 19.530 -6.760 2.450 1.00 87.56 265 ASP A C 1
ATOM 1951 O O . ASP A 1 265 ? 18.785 -6.709 3.428 1.00 87.56 265 ASP A O 1
ATOM 1955 N N . THR A 1 266 ? 19.036 -6.873 1.209 1.00 89.38 266 THR A N 1
ATOM 1956 C CA . THR A 1 266 ? 17.589 -6.978 0.946 1.00 89.38 266 THR A CA 1
ATOM 1957 C C . THR A 1 266 ? 17.035 -8.260 1.561 1.00 89.38 266 THR A C 1
ATOM 1959 O O . THR A 1 266 ? 15.951 -8.251 2.140 1.00 89.38 266 THR A O 1
ATOM 1962 N N . TRP A 1 267 ? 17.794 -9.353 1.479 1.00 89.06 267 TRP A N 1
ATOM 1963 C CA . TRP A 1 267 ? 17.400 -10.652 2.013 1.00 89.06 267 TRP A CA 1
ATOM 1964 C C . TRP A 1 267 ? 17.368 -10.672 3.533 1.00 89.06 267 TRP A C 1
ATOM 1966 O O . TRP A 1 267 ? 16.427 -11.219 4.100 1.00 89.06 267 TRP A O 1
ATOM 1976 N N . ILE A 1 268 ? 18.338 -10.026 4.180 1.00 91.00 268 ILE A N 1
ATOM 1977 C CA . ILE A 1 268 ? 18.383 -9.901 5.642 1.00 91.00 268 ILE A CA 1
ATOM 1978 C C . ILE A 1 268 ? 17.120 -9.198 6.153 1.00 91.00 268 ILE A C 1
ATOM 1980 O O . ILE A 1 268 ? 16.455 -9.692 7.064 1.00 91.00 268 ILE A O 1
ATOM 1984 N N . VAL A 1 269 ? 16.746 -8.076 5.530 1.00 94.00 269 VAL A N 1
ATOM 1985 C CA . VAL A 1 269 ? 15.556 -7.310 5.928 1.00 94.00 269 VAL A CA 1
ATOM 1986 C C . VAL A 1 269 ? 14.265 -8.100 5.690 1.00 94.00 269 VAL A C 1
ATOM 1988 O O . VAL A 1 269 ? 13.382 -8.101 6.546 1.00 94.00 269 VAL A O 1
ATOM 1991 N N . LEU A 1 270 ? 14.145 -8.791 4.550 1.00 91.88 270 LEU A N 1
ATOM 1992 C CA . LEU A 1 270 ? 12.962 -9.598 4.233 1.00 91.88 270 LEU A CA 1
ATOM 1993 C C . LEU A 1 270 ? 12.812 -10.810 5.162 1.00 91.88 270 LEU A C 1
ATOM 1995 O O . LEU A 1 270 ? 11.710 -11.061 5.644 1.00 91.88 270 LEU A O 1
ATOM 1999 N N . ALA A 1 271 ? 13.908 -11.510 5.465 1.00 90.94 271 ALA A N 1
ATOM 2000 C CA . ALA A 1 271 ? 13.901 -12.631 6.400 1.00 90.94 271 ALA A CA 1
ATOM 2001 C C . ALA A 1 271 ? 13.490 -12.179 7.809 1.00 90.94 271 ALA A C 1
ATOM 2003 O O . ALA A 1 271 ? 12.633 -12.804 8.432 1.00 90.94 271 ALA A O 1
ATOM 2004 N N . ARG A 1 272 ? 14.024 -11.042 8.281 1.00 95.19 272 ARG A N 1
ATOM 2005 C CA . ARG A 1 272 ? 13.642 -10.480 9.582 1.00 95.19 272 ARG A CA 1
ATOM 2006 C C . ARG A 1 272 ? 12.168 -10.065 9.629 1.00 95.19 272 ARG A C 1
ATOM 2008 O O . ARG A 1 272 ? 11.532 -10.209 10.669 1.00 95.19 272 ARG A O 1
ATOM 2015 N N . LEU A 1 273 ? 11.613 -9.576 8.517 1.00 94.44 273 LEU A N 1
ATOM 2016 C CA . LEU A 1 273 ? 10.188 -9.248 8.416 1.00 94.44 273 LEU A CA 1
ATOM 2017 C C . LEU A 1 273 ? 9.301 -10.497 8.517 1.00 94.44 273 LEU A C 1
ATOM 2019 O O . LEU A 1 273 ? 8.282 -10.460 9.205 1.00 94.44 273 LEU A O 1
ATOM 2023 N N . GLU A 1 274 ? 9.668 -11.593 7.848 1.00 91.62 274 GLU A N 1
ATOM 2024 C CA . GLU A 1 274 ? 8.926 -12.856 7.953 1.00 91.62 274 GLU A CA 1
ATOM 2025 C C . GLU A 1 274 ? 9.000 -13.455 9.358 1.00 91.62 274 GLU A C 1
ATOM 2027 O O . GLU A 1 274 ? 7.969 -13.871 9.887 1.00 91.62 274 GLU A O 1
ATOM 2032 N N . GLU A 1 275 ? 10.184 -13.443 9.975 1.00 93.31 275 GLU A N 1
ATOM 2033 C CA . GLU A 1 275 ? 10.398 -13.904 11.350 1.00 93.31 275 GLU A CA 1
ATOM 2034 C C . GLU A 1 275 ? 9.546 -13.104 12.343 1.00 93.31 275 GLU A C 1
ATOM 2036 O O . GLU A 1 275 ? 8.753 -13.689 13.079 1.00 93.31 275 GLU A O 1
ATOM 2041 N N . LEU A 1 276 ? 9.603 -11.769 12.285 1.00 95.25 276 LEU A N 1
ATOM 2042 C CA . LEU A 1 276 ? 8.801 -10.878 13.130 1.00 95.25 276 LEU A CA 1
ATOM 2043 C C . LEU A 1 276 ? 7.297 -11.187 13.040 1.00 95.25 276 LEU A C 1
ATOM 2045 O O . LEU A 1 276 ? 6.596 -11.247 14.051 1.00 95.25 276 LEU A O 1
ATOM 2049 N N . LEU A 1 277 ? 6.782 -11.371 11.822 1.00 92.81 277 LEU A N 1
ATOM 2050 C CA . LEU A 1 277 ? 5.360 -11.638 11.596 1.00 92.81 277 LEU A CA 1
ATOM 2051 C C . LEU A 1 277 ? 4.950 -13.061 11.995 1.00 92.81 277 LEU A C 1
ATOM 2053 O O . LEU A 1 277 ? 3.783 -13.278 12.320 1.00 92.81 277 LEU A O 1
ATOM 2057 N N . ALA A 1 278 ? 5.875 -14.023 11.961 1.00 90.88 278 ALA A N 1
ATOM 2058 C CA . ALA A 1 278 ? 5.651 -15.370 12.472 1.00 90.88 278 ALA A CA 1
ATOM 2059 C C . ALA A 1 278 ? 5.631 -15.386 14.009 1.00 90.88 278 ALA A C 1
ATOM 2061 O O . ALA A 1 278 ? 4.698 -15.924 14.600 1.00 90.88 278 ALA A O 1
ATOM 2062 N N . GLU A 1 279 ? 6.590 -14.726 14.663 1.00 91.44 279 GLU A N 1
ATOM 2063 C CA . GLU A 1 279 ? 6.639 -14.582 16.125 1.00 91.44 279 GLU A CA 1
ATOM 2064 C C . GLU A 1 279 ? 5.381 -13.896 16.679 1.00 91.44 279 GLU A C 1
ATOM 2066 O O . GLU A 1 279 ? 4.863 -14.261 17.739 1.00 91.44 279 GLU A O 1
ATOM 2071 N N . ALA A 1 280 ? 4.842 -12.926 15.935 1.00 92.06 280 ALA A N 1
ATOM 2072 C CA . ALA A 1 280 ? 3.652 -12.185 16.327 1.00 92.06 280 ALA A CA 1
ATOM 2073 C C . ALA A 1 280 ? 2.373 -13.049 16.432 1.00 92.06 280 ALA A C 1
ATOM 2075 O O . ALA A 1 280 ? 1.437 -12.655 17.134 1.00 92.06 280 ALA A O 1
ATOM 2076 N N . GLU A 1 281 ? 2.320 -14.236 15.808 1.00 87.75 281 GLU A N 1
ATOM 2077 C CA . GLU A 1 281 ? 1.190 -15.173 15.937 1.00 87.75 281 GLU A CA 1
ATOM 2078 C C . GLU A 1 281 ? 0.944 -15.636 17.375 1.00 87.75 281 GLU A C 1
ATOM 2080 O O . GLU A 1 281 ? -0.206 -15.879 17.745 1.00 87.75 281 GLU A O 1
ATOM 2085 N N . GLY A 1 282 ? 1.999 -15.738 18.186 1.00 85.19 282 GLY A N 1
ATOM 2086 C CA . GLY A 1 282 ? 1.913 -16.183 19.578 1.00 85.19 282 GLY A CA 1
ATOM 2087 C C . GLY A 1 282 ? 1.508 -15.084 20.564 1.00 85.19 282 GLY A C 1
ATOM 2088 O O . GLY A 1 282 ? 1.288 -15.369 21.739 1.00 85.19 282 GLY A O 1
ATOM 2089 N N . LEU A 1 283 ? 1.419 -13.824 20.121 1.00 86.88 283 LEU A N 1
ATOM 2090 C CA . LEU A 1 283 ? 1.155 -12.696 21.017 1.00 86.88 283 LEU A CA 1
ATOM 2091 C C . LEU A 1 283 ? -0.301 -12.667 21.495 1.00 86.88 283 LEU A C 1
ATOM 2093 O O . LEU A 1 283 ? -1.195 -12.980 20.706 1.00 86.88 283 LEU A O 1
ATOM 2097 N N . PRO A 1 284 ? -0.578 -12.215 22.730 1.00 84.00 284 PRO A N 1
ATOM 2098 C CA . PRO A 1 284 ? -1.948 -12.011 23.192 1.00 84.00 284 PRO A CA 1
ATOM 2099 C C . PRO A 1 284 ? -2.664 -10.901 22.395 1.00 84.00 284 PRO A C 1
ATOM 2101 O O . PRO A 1 284 ? -2.032 -10.069 21.743 1.00 84.00 284 PRO A O 1
ATOM 2104 N N . LEU A 1 285 ? -4.003 -10.880 22.437 1.00 76.56 285 LEU A N 1
ATOM 2105 C CA . LEU A 1 285 ? -4.821 -9.816 21.821 1.00 76.56 285 LEU A CA 1
ATOM 2106 C C . LEU A 1 285 ? -4.697 -8.469 22.548 1.00 76.56 285 LEU A C 1
ATOM 2108 O O . LEU A 1 285 ? -4.874 -7.420 21.933 1.00 76.56 285 LEU A O 1
ATOM 2112 N N . ALA A 1 286 ? -4.420 -8.503 23.851 1.00 74.69 286 ALA A N 1
ATOM 2113 C CA . ALA A 1 286 ? -4.262 -7.337 24.707 1.00 74.69 286 ALA A CA 1
ATOM 2114 C C . ALA A 1 286 ? -3.094 -7.551 25.681 1.00 74.69 286 ALA A C 1
ATOM 2116 O O . ALA A 1 286 ? -2.818 -8.680 26.088 1.00 74.69 286 ALA A O 1
ATOM 2117 N N . GLY A 1 287 ? -2.440 -6.457 26.076 1.00 70.12 287 GLY A N 1
ATOM 2118 C CA . GLY A 1 287 ? -1.272 -6.477 26.959 1.00 70.12 287 GLY A CA 1
ATOM 2119 C C . GLY A 1 287 ? 0.073 -6.540 26.217 1.00 70.12 287 GLY A C 1
ATOM 2120 O O . GLY A 1 287 ? 0.110 -6.634 24.989 1.00 70.12 287 GLY A O 1
ATOM 2121 N N . PRO A 1 288 ? 1.195 -6.417 26.946 1.00 68.00 288 PRO A N 1
ATOM 2122 C CA . PRO A 1 288 ? 2.526 -6.406 26.356 1.00 68.00 288 PRO A CA 1
ATOM 2123 C C . PRO A 1 288 ? 3.016 -7.824 25.990 1.00 68.00 288 PRO A C 1
ATOM 2125 O O . PRO A 1 288 ? 2.810 -8.758 26.766 1.00 68.00 288 PRO A O 1
ATOM 2128 N N . PRO A 1 289 ? 3.728 -7.988 24.860 1.00 72.81 289 PRO A N 1
ATOM 2129 C CA . PRO A 1 289 ? 3.972 -6.963 23.852 1.00 72.81 289 PRO A CA 1
ATOM 2130 C C . PRO A 1 289 ? 2.738 -6.713 22.969 1.00 72.81 289 PRO A C 1
ATOM 2132 O O . PRO A 1 289 ? 2.137 -7.660 22.468 1.00 72.81 289 PRO A O 1
ATOM 2135 N N . SER A 1 290 ? 2.405 -5.439 22.733 1.00 84.19 290 SER A N 1
ATOM 2136 C CA . SER A 1 290 ? 1.232 -5.051 21.941 1.00 84.19 290 SER A CA 1
ATOM 2137 C C . SER A 1 290 ? 1.461 -5.198 20.434 1.00 84.19 290 SER A C 1
ATOM 2139 O O . SER A 1 290 ? 2.596 -5.189 19.947 1.00 84.19 290 SER A O 1
ATOM 2141 N N . MET A 1 291 ? 0.364 -5.267 19.677 1.00 88.69 291 MET A N 1
ATOM 2142 C CA . MET A 1 291 ? 0.399 -5.270 18.211 1.00 88.69 291 MET A CA 1
ATOM 2143 C C . MET A 1 291 ? 1.023 -3.983 17.637 1.00 88.69 291 MET A C 1
ATOM 2145 O O . MET A 1 291 ? 1.720 -4.041 16.627 1.00 88.69 291 MET A O 1
ATOM 2149 N N . ALA A 1 292 ? 0.887 -2.845 18.329 1.00 90.19 292 ALA A N 1
ATOM 2150 C CA . ALA A 1 292 ? 1.518 -1.582 17.928 1.00 90.19 292 AL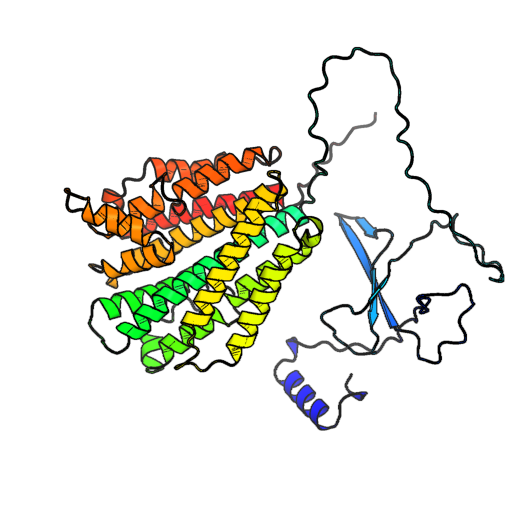A A CA 1
ATOM 2151 C C . ALA A 1 292 ? 3.044 -1.693 17.877 1.00 90.19 292 ALA A C 1
ATOM 2153 O O . ALA A 1 292 ? 3.660 -1.151 16.962 1.00 90.19 292 ALA A O 1
ATOM 2154 N N . ARG A 1 293 ? 3.661 -2.430 18.813 1.00 92.12 293 ARG A N 1
ATOM 2155 C CA . ARG A 1 293 ? 5.109 -2.677 18.782 1.00 92.12 293 ARG A CA 1
ATOM 2156 C C . ARG A 1 293 ? 5.504 -3.457 17.527 1.00 92.12 293 ARG A C 1
ATOM 2158 O O . ARG A 1 293 ? 6.433 -3.056 16.837 1.00 92.12 293 ARG A O 1
ATOM 2165 N N . VAL A 1 294 ? 4.767 -4.523 17.202 1.00 93.44 294 VAL A N 1
ATOM 2166 C CA . VAL A 1 294 ? 5.005 -5.321 15.984 1.00 93.44 294 VAL A CA 1
ATOM 2167 C C . VAL A 1 294 ? 4.875 -4.449 14.737 1.00 93.44 294 VAL A C 1
ATOM 2169 O O . VAL A 1 294 ? 5.738 -4.484 13.868 1.00 93.44 294 VAL A O 1
ATOM 2172 N N . LEU A 1 295 ? 3.827 -3.627 14.657 1.00 94.69 295 LEU A N 1
ATOM 2173 C CA . LEU A 1 295 ? 3.629 -2.684 13.557 1.00 94.69 295 LEU A CA 1
ATOM 2174 C C . LEU A 1 295 ? 4.764 -1.655 13.462 1.00 94.69 295 LEU A C 1
ATOM 2176 O O . LEU A 1 295 ? 5.216 -1.364 12.358 1.00 94.69 295 LEU A O 1
ATOM 2180 N N . GLY A 1 296 ? 5.258 -1.145 14.592 1.00 95.31 296 GLY A N 1
ATOM 2181 C CA . GLY A 1 296 ? 6.437 -0.280 14.649 1.00 95.31 296 GLY A CA 1
ATOM 2182 C C . GLY A 1 296 ? 7.669 -0.945 14.033 1.00 95.31 296 GLY A C 1
ATOM 2183 O O . GLY A 1 296 ? 8.266 -0.390 13.113 1.00 95.31 296 GLY A O 1
ATOM 2184 N N . GLU A 1 297 ? 7.977 -2.175 14.445 1.00 96.19 297 GLU A N 1
ATOM 2185 C CA . GLU A 1 297 ? 9.101 -2.952 13.903 1.00 96.19 297 GLU A CA 1
ATOM 2186 C C . GLU A 1 297 ? 8.920 -3.285 12.409 1.00 96.19 297 GLU A C 1
ATOM 2188 O O . GLU A 1 297 ? 9.874 -3.209 11.632 1.00 96.19 297 GLU A O 1
ATOM 2193 N N . VAL A 1 298 ? 7.691 -3.564 11.952 1.00 96.25 298 VAL A N 1
ATOM 2194 C CA . VAL A 1 298 ? 7.384 -3.713 10.516 1.00 96.25 298 VAL A CA 1
ATOM 2195 C C . VAL A 1 298 ? 7.723 -2.429 9.751 1.00 96.25 298 VAL A C 1
ATOM 2197 O O . VAL A 1 298 ? 8.307 -2.491 8.664 1.00 96.25 298 VAL A O 1
ATOM 2200 N N . LEU A 1 299 ? 7.373 -1.258 10.292 1.00 96.25 299 LEU A N 1
ATOM 2201 C CA . LEU A 1 299 ? 7.669 0.029 9.660 1.00 96.25 299 LEU A CA 1
ATOM 2202 C C . LEU A 1 299 ? 9.172 0.341 9.660 1.00 96.25 299 LEU A C 1
ATOM 2204 O O . LEU A 1 299 ? 9.667 0.870 8.664 1.00 96.25 299 LEU A O 1
ATOM 2208 N N . GLU A 1 300 ? 9.906 -0.023 10.711 1.00 97.12 300 GLU A N 1
ATOM 2209 C CA . GLU A 1 300 ? 11.370 0.091 10.766 1.00 97.12 300 GLU A CA 1
ATOM 2210 C C . GLU A 1 300 ? 12.046 -0.770 9.693 1.00 97.12 300 GLU A C 1
ATOM 2212 O O . GLU A 1 300 ? 12.844 -0.265 8.898 1.00 97.12 300 GLU A O 1
ATOM 2217 N N . LEU A 1 301 ? 11.663 -2.046 9.582 1.00 95.88 301 LEU A N 1
ATOM 2218 C CA . LEU A 1 301 ? 12.165 -2.945 8.538 1.00 95.88 301 LEU A CA 1
ATOM 2219 C C . LEU A 1 301 ? 11.814 -2.437 7.140 1.00 95.88 301 LEU A C 1
ATOM 2221 O O . LEU A 1 301 ? 12.615 -2.510 6.209 1.00 95.88 301 LEU A O 1
ATOM 2225 N N . ARG A 1 302 ? 10.632 -1.845 6.975 1.00 93.75 302 ARG A N 1
ATOM 2226 C CA . ARG A 1 302 ? 10.229 -1.238 5.708 1.00 93.75 302 ARG A CA 1
ATOM 2227 C C . ARG A 1 302 ? 11.037 0.020 5.372 1.00 93.75 302 ARG A C 1
ATOM 2229 O O . ARG A 1 302 ? 11.301 0.253 4.186 1.00 93.75 302 ARG A O 1
ATOM 2236 N N . LEU A 1 303 ? 11.434 0.827 6.355 1.00 93.25 303 LEU A N 1
ATOM 2237 C CA . LEU A 1 303 ? 12.362 1.945 6.150 1.00 93.25 303 LEU A CA 1
ATOM 2238 C C . LEU A 1 303 ? 13.742 1.427 5.729 1.00 93.25 303 LEU A C 1
ATOM 2240 O O . LEU A 1 303 ? 14.278 1.907 4.728 1.00 93.25 303 LEU A O 1
ATOM 2244 N N . ALA A 1 304 ? 14.250 0.390 6.404 1.00 94.81 304 ALA A N 1
ATOM 2245 C CA . ALA A 1 304 ? 15.497 -0.278 6.033 1.00 94.81 304 ALA A CA 1
ATOM 2246 C C . ALA A 1 304 ? 15.448 -0.805 4.589 1.00 94.81 304 ALA A C 1
ATOM 2248 O O . ALA A 1 304 ? 16.349 -0.527 3.799 1.00 94.81 304 ALA A O 1
ATOM 2249 N N . LEU A 1 305 ? 14.349 -1.459 4.194 1.00 92.69 305 LEU A N 1
ATOM 2250 C CA . LEU A 1 305 ? 14.160 -1.962 2.832 1.00 92.69 305 LEU A CA 1
ATOM 2251 C C . LEU A 1 305 ? 14.221 -0.844 1.780 1.00 92.69 305 LEU A C 1
ATOM 2253 O O . LEU A 1 305 ? 14.807 -1.033 0.714 1.00 92.69 305 LEU A O 1
ATOM 2257 N N . THR A 1 306 ? 13.635 0.329 2.058 1.00 90.31 306 THR A N 1
ATOM 2258 C CA . THR A 1 306 ? 13.761 1.486 1.153 1.00 90.31 306 THR A CA 1
ATOM 2259 C C . THR A 1 306 ? 15.179 2.006 1.070 1.00 90.31 306 THR A C 1
ATOM 2261 O O . THR A 1 306 ? 15.604 2.299 -0.041 1.00 90.31 306 THR A O 1
ATOM 2264 N N . GLY A 1 307 ? 15.898 2.102 2.190 1.00 91.56 307 GLY A N 1
ATOM 2265 C CA . GLY A 1 307 ? 17.299 2.530 2.192 1.00 91.56 307 GLY A CA 1
ATOM 2266 C C . GLY A 1 307 ? 18.166 1.600 1.346 1.00 91.56 307 GLY A C 1
ATOM 2267 O O . GLY A 1 307 ? 18.774 2.035 0.373 1.00 91.56 307 GLY A O 1
ATOM 2268 N N . VAL A 1 308 ? 18.102 0.294 1.623 1.00 90.50 308 VAL A N 1
ATOM 2269 C CA . VAL A 1 308 ? 18.842 -0.733 0.870 1.00 90.50 308 VAL A CA 1
ATOM 2270 C C . VAL A 1 308 ? 18.498 -0.700 -0.621 1.00 90.50 308 VAL A C 1
ATOM 2272 O O . VAL A 1 308 ? 19.380 -0.805 -1.468 1.00 90.50 308 VAL A O 1
ATOM 2275 N N . THR A 1 309 ? 17.222 -0.522 -0.971 1.00 87.50 309 THR A N 1
ATOM 2276 C CA . THR A 1 309 ? 16.790 -0.431 -2.376 1.00 87.50 309 THR A CA 1
ATOM 2277 C C . THR A 1 309 ? 17.277 0.857 -3.047 1.00 87.50 309 THR A C 1
ATOM 2279 O O . THR A 1 309 ? 17.613 0.841 -4.230 1.00 87.50 309 THR A O 1
ATOM 2282 N N . ALA A 1 310 ? 17.286 1.978 -2.321 1.00 87.06 310 ALA A N 1
ATOM 2283 C CA . ALA A 1 310 ? 17.673 3.282 -2.849 1.00 87.06 310 ALA A CA 1
ATOM 2284 C C . ALA A 1 310 ? 19.177 3.377 -3.141 1.00 87.06 310 ALA A C 1
ATOM 2286 O O . ALA A 1 310 ? 19.537 4.001 -4.145 1.00 87.06 310 ALA A O 1
ATOM 2287 N N . ASP A 1 311 ? 19.998 2.733 -2.305 1.00 85.81 311 ASP A N 1
ATOM 2288 C CA . ASP A 1 311 ? 21.463 2.755 -2.387 1.00 85.81 311 ASP A CA 1
ATOM 2289 C C . ASP A 1 311 ? 22.037 1.561 -3.165 1.00 85.81 311 ASP A C 1
ATOM 2291 O O . ASP A 1 311 ? 23.046 1.691 -3.856 1.00 85.81 311 ASP A O 1
ATOM 2295 N N . GLY A 1 312 ? 21.396 0.392 -3.080 1.00 79.94 312 GLY A N 1
ATOM 2296 C CA . GLY A 1 312 ? 21.914 -0.858 -3.640 1.00 79.94 312 GLY A CA 1
ATOM 2297 C C . GLY A 1 312 ? 21.580 -1.102 -5.113 1.00 79.94 312 GLY A C 1
ATOM 2298 O O . GLY A 1 312 ? 22.169 -1.994 -5.723 1.00 79.94 312 GLY A O 1
ATOM 2299 N N . LEU A 1 313 ? 20.639 -0.354 -5.703 1.00 81.81 313 LEU A N 1
ATOM 2300 C CA . LEU A 1 313 ? 20.203 -0.564 -7.086 1.00 81.81 313 LEU A CA 1
ATOM 2301 C C . LEU A 1 313 ? 20.722 0.502 -8.040 1.00 81.81 313 LEU A C 1
ATOM 2303 O O . LEU A 1 313 ? 20.478 1.699 -7.879 1.00 81.81 313 LEU A O 1
ATOM 2307 N N . VAL A 1 314 ? 21.354 0.034 -9.115 1.00 85.44 314 VAL A N 1
ATOM 2308 C CA . VAL A 1 314 ? 21.688 0.875 -10.264 1.00 85.44 314 VAL A CA 1
ATOM 2309 C C . VAL A 1 314 ? 20.396 1.452 -10.849 1.00 85.44 314 VAL A C 1
ATOM 2311 O O . VAL A 1 314 ? 19.392 0.753 -10.981 1.00 85.44 314 VAL A O 1
ATOM 2314 N N . ARG A 1 315 ? 20.419 2.741 -11.214 1.00 87.62 315 ARG A N 1
ATOM 2315 C CA . ARG A 1 315 ? 19.285 3.461 -11.823 1.00 87.62 315 ARG A CA 1
ATOM 2316 C C . ARG A 1 315 ? 19.093 3.064 -13.289 1.00 87.62 315 ARG A C 1
ATOM 2318 O O . ARG A 1 315 ? 19.315 3.843 -14.217 1.00 87.62 315 ARG A O 1
ATOM 2325 N N . ASP A 1 316 ? 18.723 1.807 -13.478 1.00 87.94 316 ASP A N 1
ATOM 2326 C CA . ASP A 1 316 ? 18.381 1.175 -14.745 1.00 87.94 316 ASP A CA 1
ATOM 2327 C C . ASP A 1 316 ? 16.917 0.698 -14.747 1.00 87.94 316 ASP A C 1
ATOM 2329 O O . ASP A 1 316 ? 16.125 1.039 -13.865 1.00 87.94 316 ASP A O 1
ATOM 2333 N N . ALA A 1 317 ? 16.540 -0.079 -15.763 1.00 88.62 317 ALA A N 1
ATOM 2334 C CA . ALA A 1 317 ? 15.189 -0.610 -15.896 1.00 88.62 317 ALA A CA 1
ATOM 2335 C C . ALA A 1 317 ? 14.756 -1.468 -14.688 1.00 88.62 317 ALA A C 1
ATOM 2337 O O . ALA A 1 317 ? 13.575 -1.476 -14.349 1.00 88.62 317 ALA A O 1
ATOM 2338 N N . SER A 1 318 ? 15.682 -2.146 -13.998 1.00 89.31 318 SER A N 1
ATOM 2339 C CA . SER A 1 318 ? 15.369 -3.002 -12.846 1.00 89.31 318 SER A CA 1
ATOM 2340 C C . SER A 1 318 ? 14.866 -2.167 -11.674 1.00 89.31 318 SER A C 1
ATOM 2342 O O . SER A 1 318 ? 13.886 -2.515 -11.013 1.00 89.31 318 SER A O 1
ATOM 2344 N N . TRP A 1 319 ? 15.555 -1.055 -11.413 1.00 91.88 319 TRP A N 1
ATOM 2345 C CA . TRP A 1 319 ? 15.127 -0.075 -10.424 1.00 91.88 319 TRP A CA 1
ATOM 2346 C C . TRP A 1 319 ? 13.788 0.548 -10.823 1.00 91.88 319 TRP A C 1
ATOM 2348 O O . TRP A 1 319 ? 12.874 0.600 -10.003 1.00 91.88 319 TRP A O 1
ATOM 2358 N N . ALA A 1 320 ? 13.647 0.941 -12.090 1.00 92.50 320 ALA A N 1
ATOM 2359 C CA . ALA A 1 320 ? 12.454 1.622 -12.565 1.00 92.50 320 ALA A CA 1
ATOM 2360 C C . ALA A 1 320 ? 11.191 0.743 -12.449 1.00 92.50 320 ALA A C 1
ATOM 2362 O O . ALA A 1 320 ? 10.142 1.248 -12.064 1.00 92.50 320 ALA A O 1
ATOM 2363 N N . TYR A 1 321 ? 11.257 -0.573 -12.721 1.00 93.00 321 TYR A N 1
ATOM 2364 C CA . TYR A 1 321 ? 10.083 -1.456 -12.580 1.00 93.00 321 TYR A CA 1
ATOM 2365 C C . TYR A 1 321 ? 9.650 -1.588 -11.123 1.00 93.00 321 TYR A C 1
ATOM 2367 O O . TYR A 1 321 ? 8.456 -1.524 -10.823 1.00 93.00 321 TYR A O 1
ATOM 2375 N N . LEU A 1 322 ? 10.619 -1.730 -10.217 1.00 93.62 322 LEU A N 1
ATOM 2376 C CA . LEU A 1 322 ? 10.356 -1.766 -8.785 1.00 93.62 322 LEU A CA 1
ATOM 2377 C C . LEU A 1 322 ? 9.710 -0.462 -8.316 1.00 93.62 322 LEU A C 1
ATOM 2379 O O . LEU A 1 322 ? 8.683 -0.495 -7.634 1.00 93.62 322 LEU A O 1
ATOM 2383 N N . ASP A 1 323 ? 10.294 0.681 -8.677 1.00 94.12 323 ASP A N 1
ATOM 2384 C CA . ASP A 1 323 ? 9.798 1.984 -8.240 1.00 94.12 323 ASP A CA 1
ATOM 2385 C C . ASP A 1 323 ? 8.422 2.294 -8.843 1.00 94.12 323 ASP A C 1
ATOM 2387 O O . ASP A 1 323 ? 7.526 2.752 -8.132 1.00 94.12 323 ASP A O 1
ATOM 2391 N N . ALA A 1 324 ? 8.186 1.900 -10.098 1.00 94.56 324 ALA A N 1
ATOM 2392 C CA . ALA A 1 324 ? 6.878 1.991 -10.732 1.00 94.56 324 ALA A CA 1
ATOM 2393 C C . ALA A 1 324 ? 5.802 1.212 -9.963 1.00 94.56 324 ALA A C 1
ATOM 2395 O O . ALA A 1 324 ? 4.703 1.723 -9.739 1.00 94.56 324 ALA A O 1
ATOM 2396 N N . GLY A 1 325 ? 6.127 -0.001 -9.505 1.00 94.94 325 GLY A N 1
ATOM 2397 C CA . GLY A 1 325 ? 5.251 -0.788 -8.639 1.00 94.94 325 GLY A CA 1
ATOM 2398 C C . GLY A 1 325 ? 4.876 -0.033 -7.366 1.00 94.94 325 GLY A C 1
ATOM 2399 O O . GLY A 1 325 ? 3.696 0.111 -7.048 1.00 94.94 325 GLY A O 1
ATOM 2400 N N . ARG A 1 326 ? 5.871 0.526 -6.671 1.00 95.56 326 ARG A N 1
ATOM 2401 C CA . ARG A 1 326 ? 5.647 1.299 -5.439 1.00 95.56 326 ARG A CA 1
ATOM 2402 C C . ARG A 1 326 ? 4.767 2.523 -5.673 1.00 95.56 326 ARG A C 1
ATOM 2404 O O . ARG A 1 326 ? 3.827 2.748 -4.918 1.00 95.56 326 ARG A O 1
ATOM 2411 N N . ARG A 1 327 ? 5.052 3.309 -6.713 1.00 96.12 327 ARG A N 1
ATOM 2412 C CA . ARG A 1 327 ? 4.321 4.550 -7.023 1.00 96.12 327 ARG A CA 1
ATOM 2413 C C . ARG A 1 327 ? 2.867 4.284 -7.382 1.00 96.12 327 ARG A C 1
ATOM 2415 O O . ARG A 1 327 ? 1.985 4.959 -6.856 1.00 96.12 327 ARG A O 1
ATOM 2422 N N . VAL A 1 328 ? 2.619 3.281 -8.228 1.00 95.62 328 VAL A N 1
ATOM 2423 C CA . VAL A 1 328 ? 1.258 2.875 -8.607 1.00 95.62 328 VAL A CA 1
ATOM 2424 C C . VAL A 1 328 ? 0.485 2.380 -7.390 1.00 95.62 328 VAL A C 1
ATOM 2426 O O . VAL A 1 328 ? -0.653 2.797 -7.194 1.00 95.62 328 VAL A O 1
ATOM 2429 N N . GLU A 1 329 ? 1.080 1.518 -6.559 1.00 95.31 329 GLU A N 1
ATOM 2430 C CA . GLU A 1 329 ? 0.401 1.028 -5.355 1.00 95.31 329 GLU A CA 1
ATOM 2431 C C . GLU A 1 329 ? 0.074 2.177 -4.398 1.00 95.31 329 GLU A C 1
ATOM 2433 O O . GLU A 1 329 ? -1.081 2.327 -4.008 1.00 95.31 329 GLU A O 1
ATOM 2438 N N . ARG A 1 330 ? 1.048 3.048 -4.107 1.00 95.31 330 ARG A N 1
ATOM 2439 C CA . ARG A 1 330 ? 0.856 4.198 -3.219 1.00 95.31 330 ARG A CA 1
ATOM 2440 C C . ARG A 1 330 ? -0.258 5.121 -3.705 1.00 95.31 330 ARG A C 1
ATOM 2442 O O . ARG A 1 330 ? -1.119 5.498 -2.917 1.00 95.31 330 ARG A O 1
ATOM 2449 N N . ALA A 1 331 ? -0.251 5.477 -4.990 1.00 96.69 331 ALA A N 1
ATOM 2450 C CA . ALA A 1 331 ? -1.283 6.321 -5.585 1.00 96.69 331 ALA A CA 1
ATOM 2451 C C . ALA A 1 331 ? -2.674 5.679 -5.454 1.00 96.69 331 ALA A C 1
ATOM 2453 O O . ALA A 1 331 ? -3.619 6.330 -5.011 1.00 96.69 331 ALA A O 1
ATOM 2454 N N . GLN A 1 332 ? -2.792 4.384 -5.765 1.00 94.19 332 GLN A N 1
ATOM 2455 C CA . GLN A 1 332 ? -4.056 3.658 -5.636 1.00 94.19 332 GLN A CA 1
ATOM 2456 C C . GLN A 1 332 ? -4.547 3.571 -4.192 1.00 94.19 332 GLN A C 1
ATOM 2458 O O . GLN A 1 332 ? -5.736 3.739 -3.947 1.00 94.19 332 GLN A O 1
ATOM 2463 N N . GLU A 1 333 ? -3.667 3.302 -3.231 1.00 92.88 333 GLU A N 1
ATOM 2464 C CA . GLU A 1 333 ? -4.056 3.189 -1.826 1.00 92.88 333 GLU A CA 1
ATOM 2465 C C . GLU A 1 333 ? -4.476 4.532 -1.228 1.00 92.88 333 GLU A C 1
ATOM 2467 O O . GLU A 1 333 ? -5.440 4.569 -0.462 1.00 92.88 333 GLU A O 1
ATOM 2472 N N . THR A 1 334 ? -3.808 5.629 -1.604 1.00 95.75 334 THR A N 1
ATOM 2473 C CA . THR A 1 334 ? -4.229 6.990 -1.241 1.00 95.75 334 THR A CA 1
ATOM 2474 C C . THR A 1 334 ? -5.616 7.303 -1.808 1.00 95.75 334 THR A C 1
ATOM 2476 O O . THR A 1 334 ? -6.492 7.737 -1.065 1.00 95.75 334 THR A O 1
ATOM 2479 N N . LEU A 1 335 ? -5.861 7.020 -3.091 1.00 95.38 335 LEU A N 1
ATOM 2480 C CA . LEU A 1 335 ? -7.168 7.256 -3.716 1.00 95.38 335 LEU A CA 1
ATOM 2481 C C . LEU A 1 335 ? -8.272 6.396 -3.089 1.00 95.38 335 LEU A C 1
ATOM 2483 O O . LEU A 1 335 ? -9.344 6.910 -2.778 1.00 95.38 335 LEU A O 1
ATOM 2487 N N . ARG A 1 336 ? -8.007 5.108 -2.836 1.00 92.44 336 ARG A N 1
ATOM 2488 C CA . ARG A 1 336 ? -8.982 4.199 -2.212 1.00 92.44 336 ARG A CA 1
ATOM 2489 C C . ARG A 1 336 ? -9.361 4.629 -0.803 1.00 92.44 336 ARG A C 1
ATOM 2491 O O . ARG A 1 336 ? -10.548 4.621 -0.493 1.00 92.44 336 ARG A O 1
ATOM 2498 N N . ILE A 1 337 ? -8.391 5.003 0.040 1.00 93.12 337 ILE A N 1
ATOM 2499 C CA . ILE A 1 337 ? -8.709 5.409 1.417 1.00 93.12 337 ILE A CA 1
ATOM 2500 C C . ILE A 1 337 ? -9.484 6.727 1.435 1.00 93.12 337 ILE A C 1
ATOM 2502 O O . ILE A 1 337 ? -10.468 6.838 2.161 1.00 93.12 337 ILE A O 1
ATOM 2506 N N . LEU A 1 338 ? -9.101 7.692 0.590 1.00 93.31 338 LEU A N 1
ATOM 2507 C CA . LEU A 1 338 ? -9.829 8.953 0.458 1.00 93.31 338 LEU A CA 1
ATOM 2508 C C . LEU A 1 338 ? -11.251 8.714 -0.048 1.00 93.31 338 LEU A C 1
ATOM 2510 O O . LEU A 1 338 ? -12.184 9.288 0.497 1.00 93.31 338 LEU A O 1
ATOM 2514 N N . ARG A 1 339 ? -11.435 7.826 -1.033 1.00 91.56 339 ARG A N 1
ATOM 2515 C CA . ARG A 1 339 ? -12.755 7.479 -1.575 1.00 91.56 339 ARG A CA 1
ATOM 2516 C C . ARG A 1 339 ? -13.642 6.805 -0.535 1.00 91.56 339 ARG A C 1
ATOM 2518 O O . ARG A 1 339 ? -14.810 7.158 -0.421 1.00 91.56 339 ARG A O 1
ATOM 2525 N N . ALA A 1 340 ? -13.091 5.858 0.223 1.00 89.19 340 ALA A N 1
ATOM 2526 C CA . ALA A 1 340 ? -13.823 5.153 1.269 1.00 89.19 340 ALA A CA 1
ATOM 2527 C C . ALA A 1 340 ? -14.287 6.106 2.383 1.00 89.19 340 ALA A C 1
ATOM 2529 O O . ALA A 1 340 ? -15.435 6.039 2.808 1.00 89.19 340 ALA A O 1
ATOM 2530 N N . VAL A 1 341 ? -13.427 7.043 2.790 1.00 88.44 341 VAL A N 1
ATOM 2531 C CA . VAL A 1 341 ? -13.766 8.089 3.767 1.00 88.44 341 VAL A CA 1
ATOM 2532 C C . VAL A 1 341 ? -14.753 9.119 3.198 1.00 88.44 341 VAL A C 1
ATOM 2534 O O . VAL A 1 341 ? -15.676 9.544 3.890 1.00 88.44 341 VAL A O 1
ATOM 2537 N N . ALA A 1 342 ? -14.593 9.522 1.936 1.00 85.00 342 ALA A N 1
ATOM 2538 C CA . ALA A 1 342 ? -15.464 10.503 1.288 1.00 85.00 342 ALA A CA 1
ATOM 2539 C C . ALA A 1 342 ? -16.904 9.990 1.125 1.00 85.00 342 ALA A C 1
ATOM 2541 O O . ALA A 1 342 ? -17.844 10.756 1.346 1.00 85.00 342 ALA A O 1
ATOM 2542 N N . ALA A 1 343 ? -17.063 8.705 0.794 1.00 83.50 343 ALA A N 1
ATOM 2543 C CA . ALA A 1 343 ? -18.358 8.059 0.590 1.00 83.50 343 ALA A CA 1
ATOM 2544 C C . ALA A 1 343 ? -19.171 7.865 1.884 1.00 83.50 343 ALA A C 1
ATOM 2546 O O . ALA A 1 343 ? -20.383 7.655 1.815 1.00 83.50 343 ALA A O 1
ATOM 2547 N N . ASP A 1 344 ? -18.532 7.926 3.056 1.00 80.38 344 ASP A N 1
ATOM 2548 C CA . ASP A 1 344 ? -19.202 7.712 4.336 1.00 80.38 344 ASP A CA 1
ATOM 2549 C C . ASP A 1 344 ? -19.822 9.004 4.882 1.00 80.38 344 ASP A C 1
ATOM 2551 O O . ASP A 1 344 ? -19.127 9.978 5.169 1.00 80.38 344 ASP A O 1
ATOM 2555 N N . GLN A 1 345 ? -21.142 9.012 5.068 1.00 75.56 345 GLN A N 1
ATOM 2556 C CA . GLN A 1 345 ? -21.871 10.174 5.591 1.00 75.56 345 GLN A CA 1
ATOM 2557 C C . GLN A 1 345 ? -21.547 10.456 7.066 1.00 75.56 345 GLN A C 1
ATOM 2559 O O . GLN A 1 345 ? -21.633 11.596 7.508 1.00 75.56 345 GLN A O 1
ATOM 2564 N N . ARG A 1 346 ? -21.106 9.449 7.836 1.00 75.31 346 ARG A N 1
ATOM 2565 C CA . ARG A 1 346 ? -20.703 9.639 9.240 1.00 75.31 346 ARG A CA 1
ATOM 2566 C C . ARG A 1 346 ? -19.433 10.477 9.371 1.00 75.31 346 ARG A C 1
ATOM 2568 O O . ARG A 1 346 ? -19.139 10.972 10.448 1.00 75.31 346 ARG A O 1
ATOM 2575 N N . ALA A 1 347 ? -18.675 10.639 8.290 1.00 66.88 347 ALA A N 1
ATOM 2576 C CA . ALA A 1 347 ? -17.467 11.448 8.278 1.00 66.88 347 ALA A CA 1
ATOM 2577 C C . ALA A 1 347 ? -17.738 12.967 8.196 1.00 66.88 347 ALA A C 1
ATOM 2579 O O . ALA A 1 347 ? -16.781 13.736 8.101 1.00 66.88 347 ALA A O 1
ATOM 2580 N N . ASP A 1 348 ? -18.997 13.426 8.183 1.00 62.38 348 ASP A N 1
ATOM 2581 C CA . ASP A 1 348 ? -19.336 14.852 8.301 1.00 62.38 348 ASP A CA 1
ATOM 2582 C C . ASP A 1 348 ? -18.761 15.437 9.609 1.00 62.38 348 ASP A C 1
ATOM 2584 O O . ASP A 1 348 ? -19.052 14.964 10.703 1.00 62.38 348 ASP A O 1
ATOM 2588 N N . GLY A 1 349 ? -17.908 16.463 9.500 1.00 58.53 349 GLY A N 1
ATOM 2589 C CA . GLY A 1 349 ? -17.340 17.179 10.654 1.00 58.53 349 GLY A CA 1
ATOM 2590 C C . GLY A 1 349 ? -16.140 16.515 11.348 1.00 58.53 349 GLY A C 1
ATOM 2591 O O . GLY A 1 349 ? -15.513 17.139 12.203 1.00 58.53 349 GLY A O 1
ATOM 2592 N N . ALA A 1 350 ? -15.740 15.302 10.955 1.00 61.88 350 ALA A N 1
ATOM 2593 C CA . ALA A 1 350 ? -14.637 14.585 11.593 1.00 61.88 350 ALA A CA 1
ATOM 2594 C C . ALA A 1 350 ? -13.255 15.036 11.070 1.00 61.88 350 ALA A C 1
ATOM 2596 O O . ALA A 1 350 ? -12.591 14.316 10.323 1.00 61.88 350 ALA A O 1
ATOM 2597 N N . SER A 1 351 ? -12.768 16.204 11.507 1.00 74.12 351 SER A N 1
ATOM 2598 C CA . SER A 1 351 ? -11.368 16.634 11.279 1.00 74.12 351 SER A CA 1
ATOM 2599 C C . SER A 1 351 ? -10.354 15.558 11.721 1.00 74.12 351 SER A C 1
ATOM 2601 O O . SER A 1 351 ? -9.338 15.316 11.066 1.00 74.12 351 SER A O 1
ATOM 2603 N N . ALA A 1 352 ? -10.697 14.807 12.772 1.00 82.81 352 ALA A N 1
ATOM 2604 C CA . ALA A 1 352 ? -9.927 13.661 13.250 1.00 82.81 352 ALA A CA 1
ATOM 2605 C C . ALA A 1 352 ? -9.724 12.566 12.185 1.00 82.81 352 ALA A C 1
ATOM 2607 O O . ALA A 1 352 ? -8.699 11.886 12.192 1.00 82.81 352 ALA A O 1
ATOM 2608 N N . LEU A 1 353 ? -10.663 12.395 11.248 1.00 88.38 353 LEU A N 1
ATOM 2609 C CA . LEU A 1 353 ? -10.586 11.350 10.231 1.00 88.38 353 LEU A CA 1
ATOM 2610 C C . LEU A 1 353 ? -9.609 11.708 9.109 1.00 88.38 353 LEU A C 1
ATOM 2612 O O . LEU A 1 353 ? -8.784 10.874 8.737 1.00 88.38 353 LEU A O 1
ATOM 2616 N N . ILE A 1 354 ? -9.643 12.943 8.596 1.00 89.62 354 ILE A N 1
ATOM 2617 C CA . ILE A 1 354 ? -8.645 13.380 7.608 1.00 89.62 354 ILE A CA 1
ATOM 2618 C C . ILE A 1 354 ? -7.245 13.417 8.231 1.00 89.62 354 ILE A C 1
ATOM 2620 O O . ILE A 1 354 ? -6.267 13.037 7.584 1.00 89.62 354 ILE A O 1
ATOM 2624 N N . GLU A 1 355 ? -7.144 13.767 9.515 1.00 91.69 355 GLU A N 1
ATOM 2625 C CA . GLU A 1 355 ? -5.896 13.673 10.262 1.00 91.69 355 GLU A CA 1
ATOM 2626 C C . GLU A 1 355 ? -5.419 12.220 10.405 1.00 91.69 355 GLU A C 1
ATOM 2628 O O . GLU A 1 355 ? -4.245 11.939 10.159 1.00 91.69 355 GLU A O 1
ATOM 2633 N N . ALA A 1 356 ? -6.310 11.275 10.720 1.00 93.31 356 ALA A N 1
ATOM 2634 C CA . ALA A 1 356 ? -6.000 9.845 10.764 1.00 93.31 356 ALA A CA 1
ATOM 2635 C C . ALA A 1 356 ? -5.517 9.319 9.400 1.00 93.31 356 ALA A C 1
ATOM 2637 O O . ALA A 1 356 ? -4.499 8.619 9.319 1.00 93.31 356 ALA A O 1
ATOM 2638 N N . VAL A 1 357 ? -6.172 9.723 8.306 1.00 94.69 357 VAL A N 1
ATOM 2639 C CA . VAL A 1 357 ? -5.717 9.415 6.943 1.00 94.69 357 VAL A CA 1
ATOM 2640 C C . VAL A 1 357 ? -4.323 9.999 6.710 1.00 94.69 357 VAL A C 1
ATOM 2642 O O . VAL A 1 357 ? -3.418 9.264 6.309 1.00 94.69 357 VAL A O 1
ATOM 2645 N N . ALA A 1 358 ? -4.087 11.271 7.031 1.00 95.12 358 ALA A N 1
ATOM 2646 C CA . ALA A 1 358 ? -2.780 11.904 6.868 1.00 95.12 358 ALA A CA 1
ATOM 2647 C C . ALA A 1 358 ? -1.688 11.253 7.736 1.00 95.12 358 ALA A C 1
ATOM 2649 O O . ALA A 1 358 ? -0.550 11.116 7.280 1.00 95.12 358 ALA A O 1
ATOM 2650 N N . ARG A 1 359 ? -2.009 10.785 8.949 1.00 95.44 359 ARG A N 1
ATOM 2651 C CA . ARG A 1 359 ? -1.105 9.975 9.785 1.00 95.44 359 ARG A CA 1
ATOM 2652 C C . ARG A 1 359 ? -0.732 8.676 9.079 1.00 95.44 359 ARG A C 1
ATOM 2654 O O . ARG A 1 359 ? 0.457 8.391 8.933 1.00 95.44 359 ARG A O 1
ATOM 2661 N N . SER A 1 360 ? -1.719 7.941 8.560 1.00 95.19 360 SER A N 1
ATOM 2662 C CA . SER A 1 360 ? -1.479 6.682 7.838 1.00 95.19 360 SER A CA 1
ATOM 2663 C C . SER A 1 360 ? -0.638 6.884 6.570 1.00 95.19 360 SER A C 1
ATOM 2665 O O . SER A 1 360 ? 0.144 6.017 6.183 1.00 95.19 360 SER A O 1
ATOM 2667 N N . ARG A 1 361 ? -0.730 8.066 5.947 1.00 95.12 361 ARG A N 1
ATOM 2668 C CA . ARG A 1 361 ? 0.035 8.425 4.748 1.00 95.12 361 ARG A CA 1
ATOM 2669 C C . ARG A 1 361 ? 1.365 9.103 5.036 1.00 95.12 361 ARG A C 1
ATOM 2671 O O . ARG A 1 361 ? 2.080 9.378 4.082 1.00 95.12 361 ARG A O 1
ATOM 2678 N N . ASN A 1 362 ? 1.764 9.261 6.300 1.00 93.12 362 ASN A N 1
ATOM 2679 C CA . ASN A 1 362 ? 2.987 9.965 6.704 1.00 93.12 362 ASN A CA 1
ATOM 2680 C C . ASN A 1 362 ? 3.022 11.436 6.236 1.00 93.12 362 ASN A C 1
ATOM 2682 O O . ASN A 1 362 ? 4.068 11.962 5.864 1.00 93.12 362 ASN A O 1
ATOM 2686 N N . SER A 1 363 ? 1.864 12.096 6.249 1.00 96.00 363 SER A N 1
ATOM 2687 C CA . SER A 1 363 ? 1.680 13.499 5.855 1.00 96.00 363 SER A CA 1
ATOM 2688 C C . SER A 1 363 ? 1.055 14.357 6.966 1.00 96.00 363 SER A C 1
ATOM 2690 O O . SER A 1 363 ? 0.773 15.529 6.738 1.00 96.00 363 SER A O 1
ATOM 2692 N N . VAL A 1 364 ? 0.876 13.822 8.183 1.00 95.56 364 VAL A N 1
ATOM 2693 C CA . VAL A 1 364 ? 0.226 14.543 9.299 1.00 95.56 364 VAL A CA 1
ATOM 2694 C C . VAL A 1 364 ? 0.951 15.830 9.702 1.00 95.56 364 VAL A C 1
ATOM 2696 O O . VAL A 1 364 ? 0.301 16.827 9.993 1.00 95.56 364 VAL A O 1
ATOM 2699 N N . ILE A 1 365 ? 2.288 15.850 9.686 1.00 94.75 365 ILE A N 1
ATOM 2700 C CA . ILE A 1 365 ? 3.061 17.054 10.038 1.00 94.75 365 ILE A CA 1
ATOM 2701 C C . ILE A 1 365 ? 2.804 18.161 9.008 1.00 94.75 365 ILE A C 1
ATOM 2703 O O . ILE A 1 365 ? 2.546 19.303 9.381 1.00 94.75 365 ILE A O 1
ATOM 2707 N N . SER A 1 366 ? 2.816 17.814 7.717 1.00 94.56 366 SER A N 1
ATOM 2708 C CA . SER A 1 366 ? 2.507 18.749 6.632 1.00 94.56 366 SER A CA 1
ATOM 2709 C C . SER A 1 366 ? 1.068 19.252 6.706 1.00 94.56 366 SER A C 1
ATOM 2711 O O . SER A 1 366 ? 0.848 20.445 6.521 1.00 94.56 366 SER A O 1
ATOM 2713 N N . LEU A 1 367 ? 0.112 18.374 7.031 1.00 93.44 367 LEU A N 1
ATOM 2714 C CA . LEU A 1 367 ? -1.288 18.745 7.244 1.00 93.44 367 LEU A CA 1
ATOM 2715 C C . LEU A 1 367 ? -1.421 19.752 8.390 1.00 93.44 367 LEU A C 1
ATOM 2717 O O . LEU A 1 367 ? -1.938 20.844 8.186 1.00 93.44 367 LEU A O 1
ATOM 2721 N N . ARG A 1 368 ? -0.907 19.414 9.579 1.00 92.94 368 ARG A N 1
ATOM 2722 C CA . ARG A 1 368 ? -0.991 20.274 10.770 1.00 92.94 368 ARG A CA 1
ATOM 2723 C C . ARG A 1 368 ? -0.332 21.632 10.543 1.00 92.94 368 ARG A C 1
ATOM 2725 O O . ARG A 1 368 ? -0.874 22.643 10.970 1.00 92.94 368 ARG A O 1
ATOM 2732 N N . ARG A 1 369 ? 0.809 21.663 9.845 1.00 92.50 369 ARG A N 1
ATOM 2733 C CA . ARG A 1 369 ? 1.483 22.916 9.486 1.00 92.50 369 ARG A CA 1
ATOM 2734 C C . ARG A 1 369 ? 0.615 23.785 8.578 1.00 92.50 369 ARG A C 1
ATOM 2736 O O . ARG A 1 369 ? 0.432 24.954 8.882 1.00 92.50 369 ARG A O 1
ATOM 2743 N N . ARG A 1 370 ? 0.040 23.210 7.517 1.00 90.69 370 ARG A N 1
ATOM 2744 C CA . ARG A 1 370 ? -0.849 23.941 6.600 1.00 90.69 370 ARG A CA 1
ATOM 2745 C C . ARG A 1 370 ? -2.094 24.465 7.312 1.00 90.69 370 ARG A C 1
ATOM 2747 O O . ARG A 1 370 ? -2.449 25.613 7.107 1.00 90.69 370 ARG A O 1
ATOM 2754 N N . LEU A 1 371 ? -2.700 23.669 8.193 1.00 89.44 371 LEU A N 1
ATOM 2755 C CA . LEU A 1 371 ? -3.852 24.105 8.991 1.00 89.44 371 LEU A CA 1
ATOM 2756 C C . LEU A 1 371 ? -3.514 25.238 9.967 1.00 89.44 371 LEU A C 1
ATOM 2758 O O . LEU A 1 371 ? -4.351 26.095 10.211 1.00 89.44 371 LEU A O 1
ATOM 2762 N N . ALA A 1 372 ? -2.301 25.253 10.526 1.00 89.31 372 ALA A N 1
ATOM 2763 C CA . ALA A 1 372 ? -1.855 26.332 11.407 1.00 89.31 372 ALA A CA 1
ATOM 2764 C C . ALA A 1 372 ? -1.512 27.626 10.645 1.00 89.31 372 ALA A C 1
ATOM 2766 O O . ALA A 1 372 ? -1.623 28.714 11.205 1.00 89.31 372 ALA A O 1
ATOM 2767 N N . GLU A 1 373 ? -1.060 27.503 9.396 1.00 87.81 373 GLU A N 1
ATOM 2768 C CA . GLU A 1 373 ? -0.673 28.623 8.533 1.00 87.81 373 GLU A CA 1
ATOM 2769 C C . GLU A 1 373 ? -1.850 29.195 7.724 1.00 87.81 373 GLU A C 1
ATOM 2771 O O . GLU A 1 373 ? -1.722 30.308 7.218 1.00 87.81 373 GLU A O 1
ATOM 2776 N N . ASP A 1 374 ? -2.968 28.470 7.596 1.00 77.81 374 ASP A N 1
ATOM 2777 C CA . ASP A 1 374 ? -4.092 28.847 6.735 1.00 77.81 374 ASP A CA 1
ATOM 2778 C C . ASP A 1 374 ? -4.913 30.025 7.303 1.00 77.81 374 ASP A C 1
ATOM 2780 O O . ASP A 1 374 ? -5.684 29.852 8.252 1.00 77.81 374 ASP A O 1
ATOM 2784 N N . PRO A 1 375 ? -4.821 31.231 6.708 1.00 59.00 375 PRO A N 1
ATOM 2785 C CA . PRO A 1 375 ? -5.613 32.381 7.121 1.00 59.00 375 PRO A CA 1
ATOM 2786 C C . PRO A 1 375 ? -7.026 32.372 6.515 1.00 59.00 375 PRO A C 1
ATOM 2788 O O . PRO A 1 375 ? -7.848 33.202 6.905 1.00 59.00 375 PRO A O 1
ATOM 2791 N N . ALA A 1 376 ? -7.306 31.493 5.542 1.00 67.94 376 ALA A N 1
ATOM 2792 C CA . ALA A 1 376 ? -8.559 31.458 4.790 1.00 67.94 376 ALA A CA 1
ATOM 2793 C C . ALA A 1 376 ? -9.660 30.633 5.477 1.00 67.94 376 ALA A C 1
ATOM 2795 O O . ALA A 1 376 ? -10.818 30.715 5.066 1.00 67.94 376 ALA A O 1
ATOM 2796 N N . GLY A 1 377 ? -9.323 29.882 6.532 1.00 71.12 377 GLY A N 1
ATOM 2797 C CA . GLY A 1 377 ? -10.279 29.073 7.289 1.00 71.12 377 GLY A CA 1
ATOM 2798 C C . GLY A 1 377 ? -10.840 27.901 6.484 1.00 71.12 377 GLY A C 1
ATOM 2799 O O . GLY A 1 377 ? -12.010 27.555 6.659 1.00 71.12 377 GLY A O 1
ATOM 2800 N N . LEU A 1 378 ? -10.036 27.319 5.587 1.00 76.62 378 LEU A N 1
ATOM 2801 C CA . LEU A 1 378 ? -10.414 26.122 4.843 1.00 76.62 378 LEU A CA 1
ATOM 2802 C C . LEU A 1 378 ? -10.690 24.968 5.807 1.00 76.62 378 LEU A C 1
ATOM 2804 O O . LEU A 1 378 ? -10.141 24.887 6.912 1.00 76.62 378 LEU A O 1
ATOM 2808 N N . SER A 1 379 ? -11.545 24.040 5.383 1.00 81.50 379 SER A N 1
ATOM 2809 C CA . SER A 1 379 ? -11.798 22.857 6.192 1.00 81.50 379 SER A CA 1
ATOM 2810 C C . SER A 1 379 ? -10.561 21.952 6.213 1.00 81.50 379 SER A C 1
ATOM 2812 O O . SER A 1 379 ? -9.771 21.902 5.266 1.00 81.50 379 SER A O 1
ATOM 2814 N N . GLY A 1 380 ? -10.413 21.163 7.282 1.00 84.19 380 GLY A N 1
ATOM 2815 C CA . GLY A 1 380 ? -9.363 20.141 7.360 1.00 84.19 380 GLY A CA 1
ATOM 2816 C C . GLY A 1 380 ? -9.383 19.170 6.176 1.00 84.19 380 GLY A C 1
ATOM 2817 O O . GLY A 1 380 ? -8.333 18.683 5.754 1.00 84.19 380 GLY A O 1
ATOM 2818 N N . LEU A 1 381 ? -10.575 18.919 5.625 1.00 85.31 381 LEU A N 1
ATOM 2819 C CA . LEU A 1 381 ? -10.776 18.074 4.457 1.00 85.31 381 LEU A CA 1
ATOM 2820 C C . LEU A 1 381 ? -10.173 18.701 3.196 1.00 85.31 381 LEU A C 1
ATOM 2822 O O . LEU A 1 381 ? -9.446 18.006 2.492 1.00 85.31 381 LEU A O 1
ATOM 2826 N N . ASP A 1 382 ? -10.402 19.993 2.952 1.00 86.81 382 ASP A N 1
ATOM 2827 C CA . ASP A 1 382 ? -9.865 20.706 1.782 1.00 86.81 382 ASP A CA 1
ATOM 2828 C C . ASP A 1 382 ? -8.335 20.655 1.771 1.00 86.81 382 ASP A C 1
ATOM 2830 O O . ASP A 1 382 ? -7.715 20.229 0.795 1.00 86.81 382 ASP A O 1
ATOM 2834 N N . VAL A 1 383 ? -7.723 21.012 2.905 1.00 89.75 383 VAL A N 1
ATOM 2835 C CA . VAL A 1 383 ? -6.263 21.019 3.063 1.00 89.75 383 VAL A CA 1
ATOM 2836 C C . VAL A 1 383 ? -5.688 19.608 2.937 1.00 89.75 383 VAL A C 1
ATOM 2838 O O . VAL A 1 383 ? -4.628 19.416 2.342 1.00 89.75 383 VAL A O 1
ATOM 2841 N N . GLY A 1 384 ? -6.373 18.603 3.488 1.00 91.69 384 GLY A N 1
ATOM 2842 C CA . GLY A 1 384 ? -5.957 17.207 3.394 1.00 91.69 384 GLY A CA 1
ATOM 2843 C C . GLY A 1 384 ? -6.052 16.641 1.978 1.00 91.69 384 GLY A C 1
ATOM 2844 O O . GLY A 1 384 ? -5.137 15.936 1.547 1.00 91.69 384 GLY A O 1
ATOM 2845 N N . LEU A 1 385 ? -7.121 16.962 1.246 1.00 92.19 385 LEU A N 1
ATOM 2846 C CA . LEU A 1 385 ? -7.300 16.563 -0.149 1.00 92.19 385 LEU A CA 1
ATOM 2847 C C . LEU A 1 385 ? -6.259 17.231 -1.049 1.00 92.19 385 LEU A C 1
ATOM 2849 O O . LEU A 1 385 ? -5.615 16.526 -1.822 1.00 92.19 385 LEU A O 1
ATOM 2853 N N . ASP A 1 386 ? -6.017 18.535 -0.901 1.00 92.00 386 ASP A N 1
ATOM 2854 C CA . ASP A 1 386 ? -4.961 19.239 -1.640 1.00 92.00 386 ASP A CA 1
ATOM 2855 C C . ASP A 1 386 ? -3.590 18.599 -1.378 1.00 92.00 386 ASP A C 1
ATOM 2857 O O . ASP A 1 386 ? -2.879 18.199 -2.302 1.00 92.00 386 ASP A O 1
ATOM 2861 N N . LEU A 1 387 ? -3.266 18.377 -0.101 1.00 94.06 387 LEU A N 1
ATOM 2862 C CA . LEU A 1 387 ? -2.007 17.775 0.325 1.00 94.06 387 LEU A CA 1
ATOM 2863 C C . LEU A 1 387 ? -1.790 16.361 -0.238 1.00 94.06 387 LEU A C 1
ATOM 2865 O O . LEU A 1 387 ? -0.658 15.992 -0.558 1.00 94.06 387 LEU A O 1
ATOM 2869 N N . LEU A 1 388 ? -2.835 15.533 -0.296 1.00 96.25 388 LEU A N 1
ATOM 2870 C CA . LEU A 1 388 ? -2.728 14.120 -0.678 1.00 96.25 388 LEU A CA 1
ATOM 2871 C C . LEU A 1 388 ? -2.990 13.863 -2.168 1.00 96.25 388 LEU A C 1
ATOM 2873 O O . LEU A 1 388 ? -2.538 12.838 -2.679 1.00 96.25 388 LEU A O 1
ATOM 2877 N N . LEU A 1 389 ? -3.672 14.759 -2.878 1.00 96.25 389 LEU A N 1
ATOM 2878 C CA . LEU A 1 389 ? -3.951 14.615 -4.309 1.00 96.25 389 LEU A CA 1
ATOM 2879 C C . LEU A 1 389 ? -3.011 15.467 -5.159 1.00 96.25 389 LEU A C 1
ATOM 2881 O O . LEU A 1 389 ? -2.361 14.922 -6.052 1.00 96.25 389 LEU A O 1
ATOM 2885 N N . SER A 1 390 ? -2.900 16.758 -4.843 1.00 94.75 390 SER A N 1
ATOM 2886 C CA . SER A 1 390 ? -2.425 17.785 -5.778 1.00 94.75 390 SER A CA 1
ATOM 2887 C C . SER A 1 390 ? -1.117 18.467 -5.369 1.00 94.75 390 SER A C 1
ATOM 2889 O O . SER A 1 390 ? -0.521 19.148 -6.193 1.00 94.75 390 SER A O 1
ATOM 2891 N N . ASP A 1 391 ? -0.623 18.287 -4.141 1.00 93.38 391 ASP A N 1
ATOM 2892 C CA . ASP A 1 391 ? 0.623 18.927 -3.692 1.00 93.38 391 ASP A CA 1
ATOM 2893 C C . ASP A 1 391 ? 1.871 18.322 -4.378 1.00 93.38 391 ASP A C 1
ATOM 2895 O O . ASP A 1 391 ? 2.253 17.190 -4.056 1.00 93.38 391 ASP A O 1
ATOM 2899 N N . PRO A 1 392 ? 2.584 19.058 -5.253 1.00 94.69 392 PRO A N 1
ATOM 2900 C CA . PRO A 1 392 ? 3.768 18.543 -5.947 1.00 94.69 392 PRO A CA 1
ATOM 2901 C C . PRO A 1 392 ? 4.991 18.406 -5.024 1.00 94.69 392 PRO A C 1
ATOM 2903 O O . PRO A 1 392 ? 5.987 17.782 -5.384 1.00 94.69 392 PRO A O 1
ATOM 2906 N N . SER A 1 393 ? 4.952 18.988 -3.823 1.00 93.19 393 SER A N 1
ATOM 2907 C CA . SER A 1 393 ? 6.039 18.915 -2.845 1.00 93.19 393 SER A CA 1
ATOM 2908 C C . SER A 1 393 ? 5.889 17.757 -1.858 1.00 93.19 393 SER A C 1
ATOM 2910 O O . SER A 1 393 ? 6.863 17.397 -1.197 1.00 93.19 393 SER A O 1
ATOM 2912 N N . ASN A 1 394 ? 4.703 17.144 -1.760 1.00 94.50 394 ASN A N 1
ATOM 2913 C CA . ASN A 1 394 ? 4.456 16.036 -0.844 1.00 94.50 394 ASN A CA 1
ATOM 2914 C C . ASN A 1 394 ? 4.876 14.693 -1.477 1.00 94.50 394 ASN A C 1
ATOM 2916 O O . ASN A 1 394 ? 4.201 14.229 -2.395 1.00 94.50 394 ASN A O 1
ATOM 2920 N N . PRO A 1 395 ? 5.884 13.971 -0.933 1.00 92.62 395 PRO A N 1
ATOM 2921 C CA . PRO A 1 395 ? 6.322 12.643 -1.398 1.00 92.62 395 PRO A CA 1
ATOM 2922 C C . PRO A 1 395 ? 5.234 11.570 -1.465 1.00 92.62 395 PRO A C 1
ATOM 2924 O O . PRO A 1 395 ? 5.494 10.468 -1.952 1.00 92.62 395 PRO A O 1
ATOM 2927 N N . ARG A 1 396 ? 4.055 11.849 -0.907 1.00 91.88 396 ARG A N 1
ATOM 2928 C CA . ARG A 1 396 ? 2.920 10.938 -0.778 1.00 91.88 396 ARG A CA 1
ATOM 2929 C C . ARG A 1 396 ? 1.708 11.368 -1.604 1.00 91.88 396 ARG A C 1
ATOM 2931 O O . ARG A 1 396 ? 0.756 10.591 -1.658 1.00 91.88 396 ARG A O 1
ATOM 2938 N N . SER A 1 397 ? 1.748 12.536 -2.253 1.00 97.19 397 SER A N 1
ATOM 2939 C CA . SER A 1 397 ? 0.651 12.971 -3.114 1.00 97.19 397 SER A CA 1
ATOM 2940 C C . SER A 1 397 ? 0.539 12.097 -4.360 1.00 97.19 397 SER A C 1
ATOM 2942 O O . SER A 1 397 ? 1.540 11.559 -4.856 1.00 97.19 397 SER A O 1
ATOM 2944 N N . VAL A 1 398 ? -0.691 11.947 -4.858 1.00 98.00 398 VAL A N 1
ATOM 2945 C CA . VAL A 1 398 ? -0.977 11.209 -6.096 1.00 98.00 398 VAL A CA 1
ATOM 2946 C C . VAL A 1 398 ? -0.295 11.887 -7.285 1.00 98.00 398 VAL A C 1
ATOM 2948 O O . VAL A 1 398 ? 0.359 11.191 -8.063 1.00 98.00 398 VAL A O 1
ATOM 2951 N N . LEU A 1 399 ? -0.361 13.221 -7.374 1.00 97.44 399 LEU A N 1
ATOM 2952 C CA . LEU A 1 399 ? 0.309 14.001 -8.416 1.00 97.44 399 LEU A CA 1
ATOM 2953 C C . LEU A 1 399 ? 1.800 13.661 -8.492 1.00 97.44 399 LEU A C 1
ATOM 2955 O O . LEU A 1 399 ? 2.271 13.190 -9.527 1.00 97.44 399 LEU A O 1
ATOM 2959 N N . LEU A 1 400 ? 2.528 13.789 -7.379 1.00 96.75 400 LEU A N 1
ATOM 2960 C CA . LEU A 1 400 ? 3.967 13.542 -7.376 1.00 96.75 400 LEU A CA 1
ATOM 2961 C C . LEU A 1 400 ? 4.303 12.069 -7.658 1.00 96.75 400 LEU A C 1
ATOM 2963 O O . LEU A 1 400 ? 5.334 11.781 -8.265 1.00 96.75 400 LEU A O 1
ATOM 2967 N N . GLN A 1 401 ? 3.453 11.112 -7.254 1.00 97.12 401 GLN A N 1
ATOM 2968 C CA . GLN A 1 401 ? 3.674 9.707 -7.622 1.00 97.12 401 GLN A CA 1
ATOM 2969 C C . GLN A 1 401 ? 3.630 9.516 -9.136 1.00 97.12 401 GLN A C 1
ATOM 2971 O O . GLN A 1 401 ? 4.480 8.808 -9.674 1.00 97.12 401 GLN A O 1
ATOM 2976 N N . LEU A 1 402 ? 2.661 10.133 -9.811 1.00 96.88 402 LEU A N 1
ATOM 2977 C CA . LEU A 1 402 ? 2.480 10.007 -11.254 1.00 96.88 402 LEU A CA 1
ATOM 2978 C C . LEU A 1 402 ? 3.535 10.789 -12.042 1.00 96.88 402 LEU A C 1
ATOM 2980 O O . LEU A 1 402 ? 4.039 10.285 -13.044 1.00 96.88 402 LEU A O 1
ATOM 2984 N N . GLU A 1 403 ? 3.929 11.973 -11.572 1.00 95.94 403 GLU A N 1
ATOM 2985 C CA . GLU A 1 403 ? 5.014 12.748 -12.180 1.00 95.94 403 GLU A CA 1
ATOM 2986 C C . GLU A 1 403 ? 6.334 11.984 -12.146 1.00 95.94 403 GLU A C 1
ATOM 2988 O O . GLU A 1 403 ? 6.989 11.833 -13.175 1.00 95.94 403 GLU A O 1
ATOM 2993 N N . ARG A 1 404 ? 6.694 11.430 -10.987 1.00 95.25 404 ARG A N 1
ATOM 2994 C CA . ARG A 1 404 ? 7.915 10.632 -10.864 1.00 95.25 404 ARG A CA 1
ATOM 2995 C C . ARG A 1 404 ? 7.828 9.314 -11.618 1.00 95.25 404 ARG A C 1
ATOM 2997 O O . ARG A 1 404 ? 8.798 8.926 -12.248 1.00 95.25 404 ARG A O 1
ATOM 3004 N N . LEU A 1 405 ? 6.662 8.664 -11.629 1.00 94.38 405 LEU A N 1
ATOM 3005 C CA . LEU A 1 405 ? 6.459 7.474 -12.452 1.00 94.38 405 LEU A CA 1
ATOM 3006 C C . LEU A 1 405 ? 6.735 7.780 -13.929 1.00 94.38 405 LEU A C 1
ATOM 3008 O O . LEU A 1 405 ? 7.393 6.989 -14.593 1.00 94.38 405 LEU A O 1
ATOM 3012 N N . ARG A 1 406 ? 6.268 8.929 -14.430 1.00 93.12 406 ARG A N 1
ATOM 3013 C CA . ARG A 1 406 ? 6.529 9.389 -15.799 1.00 93.12 406 ARG A CA 1
ATOM 3014 C C . ARG A 1 406 ? 8.017 9.648 -16.055 1.00 93.12 406 ARG A C 1
ATOM 3016 O O . ARG A 1 406 ? 8.503 9.307 -17.127 1.00 93.12 406 ARG A O 1
ATOM 3023 N N . GLU A 1 407 ? 8.747 10.202 -15.088 1.00 92.00 407 GLU A N 1
ATOM 3024 C CA . GLU A 1 407 ? 10.208 10.358 -15.177 1.00 92.00 407 GLU A CA 1
ATOM 3025 C C . GLU A 1 407 ? 10.931 9.001 -15.237 1.00 92.00 407 GLU A C 1
ATOM 3027 O O . GLU A 1 407 ? 11.815 8.805 -16.075 1.00 92.00 407 GLU A O 1
ATOM 3032 N N . ASP A 1 408 ? 10.519 8.039 -14.405 1.00 89.69 408 ASP A N 1
ATOM 3033 C CA . ASP A 1 408 ? 11.132 6.709 -14.314 1.00 89.69 408 ASP A CA 1
ATOM 3034 C C . ASP A 1 408 ? 11.033 5.932 -15.644 1.00 89.69 408 ASP A C 1
ATOM 3036 O O . ASP A 1 408 ? 11.901 5.110 -15.959 1.00 89.69 408 ASP A O 1
ATOM 3040 N N . LEU A 1 409 ? 10.034 6.233 -16.486 1.00 83.88 409 LEU A N 1
ATOM 3041 C CA . LEU A 1 409 ? 9.886 5.637 -17.822 1.00 83.88 409 LEU A CA 1
ATOM 3042 C C . LEU A 1 409 ? 11.019 5.966 -18.784 1.00 83.88 409 LEU A C 1
ATOM 3044 O O . LEU A 1 409 ? 11.235 5.210 -19.732 1.00 83.88 409 LEU A O 1
ATOM 3048 N N . ALA A 1 410 ? 11.805 7.014 -18.528 1.00 86.56 410 ALA A N 1
ATOM 3049 C CA . ALA A 1 410 ? 13.019 7.274 -19.299 1.00 86.56 410 ALA A CA 1
ATOM 3050 C C . ALA A 1 410 ? 14.007 6.090 -19.240 1.00 86.56 410 ALA A C 1
ATOM 3052 O O . ALA A 1 410 ? 14.813 5.895 -20.153 1.00 86.56 410 ALA A O 1
ATOM 3053 N N . HIS A 1 411 ? 13.921 5.261 -18.194 1.00 86.12 411 HIS A N 1
ATOM 3054 C CA . HIS A 1 411 ? 14.708 4.039 -18.035 1.00 86.12 411 HIS A CA 1
ATOM 3055 C C . HIS A 1 411 ? 14.061 2.804 -18.694 1.00 86.12 411 HIS A C 1
ATOM 3057 O O . HIS A 1 411 ? 14.683 1.742 -18.734 1.00 86.12 411 HIS A O 1
ATOM 3063 N N . MET A 1 412 ? 12.855 2.933 -19.258 1.00 84.00 412 MET A N 1
ATOM 3064 C CA . MET A 1 412 ? 12.088 1.875 -19.927 1.00 84.00 412 MET A CA 1
ATOM 3065 C C . MET A 1 412 ? 11.693 2.261 -21.370 1.00 84.00 412 MET A C 1
ATOM 3067 O O . MET A 1 412 ? 10.515 2.231 -21.716 1.00 84.00 412 MET A O 1
ATOM 3071 N N . PRO A 1 413 ? 12.643 2.563 -22.276 1.00 71.81 413 PRO A N 1
ATOM 3072 C CA . PRO A 1 413 ? 12.347 3.191 -23.574 1.00 71.81 413 PRO A CA 1
ATOM 3073 C C . PRO A 1 413 ? 11.531 2.325 -24.551 1.00 71.81 413 PRO A C 1
ATOM 3075 O O . PRO A 1 413 ? 11.101 2.806 -25.593 1.00 71.81 413 PRO A O 1
ATOM 3078 N N . SER A 1 414 ? 11.347 1.036 -24.251 1.00 72.31 414 SER A N 1
ATOM 3079 C CA . SER A 1 414 ? 10.495 0.133 -25.038 1.00 72.31 414 SER A CA 1
ATOM 3080 C C . SER A 1 414 ? 9.019 0.178 -24.628 1.00 72.31 414 SER A C 1
ATOM 3082 O O . SER A 1 414 ? 8.182 -0.403 -25.318 1.00 72.31 414 SER A O 1
ATOM 3084 N N . LEU A 1 415 ? 8.695 0.869 -23.531 1.00 76.50 415 LEU A N 1
ATOM 3085 C CA . LEU A 1 415 ? 7.341 1.051 -23.031 1.00 76.50 415 LEU A CA 1
ATOM 3086 C C . LEU A 1 415 ? 6.868 2.474 -23.312 1.00 76.50 415 LEU A C 1
ATOM 3088 O O . LEU A 1 415 ? 7.554 3.441 -22.999 1.00 76.50 415 LEU A O 1
ATOM 3092 N N . SER A 1 416 ? 5.663 2.595 -23.864 1.00 79.94 416 SER A N 1
ATOM 3093 C CA . SER A 1 416 ? 4.954 3.869 -23.954 1.00 79.94 416 SER A CA 1
ATOM 3094 C C . SER A 1 416 ? 3.762 3.816 -23.009 1.00 79.94 416 SER A C 1
ATOM 3096 O O . SER A 1 416 ? 2.802 3.085 -23.254 1.00 79.94 416 SER A O 1
ATOM 3098 N N . LEU A 1 417 ? 3.851 4.563 -21.907 1.00 81.94 417 LEU A N 1
ATOM 3099 C CA . LEU A 1 417 ? 2.754 4.744 -20.950 1.00 81.94 417 LEU A CA 1
ATOM 3100 C C . LEU A 1 417 ? 2.298 6.204 -20.856 1.00 81.94 417 LEU A C 1
ATOM 3102 O O . LEU A 1 417 ? 1.424 6.499 -20.045 1.00 81.94 417 LEU A O 1
ATOM 3106 N N . ASP A 1 418 ? 2.850 7.105 -21.674 1.00 83.94 418 ASP A N 1
ATOM 3107 C CA . ASP A 1 418 ? 2.577 8.545 -21.590 1.00 83.94 418 ASP A CA 1
ATOM 3108 C C . ASP A 1 418 ? 1.081 8.848 -21.672 1.00 83.94 418 ASP A C 1
ATOM 3110 O O . ASP A 1 418 ? 0.570 9.626 -20.877 1.00 83.94 418 ASP A O 1
ATOM 3114 N N . GLY A 1 419 ? 0.353 8.166 -22.562 1.00 87.06 419 GLY A N 1
ATOM 3115 C CA . GLY A 1 419 ? -1.101 8.313 -22.651 1.00 87.06 419 GLY A CA 1
ATOM 3116 C C . GLY A 1 419 ? -1.837 7.800 -21.409 1.00 87.06 419 GLY A C 1
ATOM 3117 O O . GLY A 1 419 ? -2.767 8.443 -20.939 1.00 87.06 419 GLY A O 1
ATOM 3118 N N . ALA A 1 420 ? -1.410 6.667 -20.841 1.00 89.88 420 ALA A N 1
ATOM 3119 C CA . ALA A 1 420 ? -2.066 6.075 -19.674 1.00 89.88 420 ALA A CA 1
ATOM 3120 C C . ALA A 1 420 ? -1.824 6.883 -18.390 1.00 89.88 420 ALA A C 1
ATOM 3122 O O . ALA A 1 420 ? -2.715 6.971 -17.554 1.00 89.88 420 ALA A O 1
ATOM 3123 N N . ILE A 1 421 ? -0.628 7.461 -18.231 1.00 92.56 421 ILE A N 1
ATOM 3124 C CA . ILE A 1 421 ? -0.274 8.315 -17.087 1.00 92.56 421 ILE A CA 1
ATOM 3125 C C . ILE A 1 421 ? -0.795 9.744 -17.282 1.00 92.56 421 ILE A C 1
ATOM 3127 O O . ILE A 1 421 ? -1.179 10.385 -16.307 1.00 92.56 421 ILE A O 1
ATOM 3131 N N . GLY A 1 422 ? -0.838 10.231 -18.525 1.00 93.06 422 GLY A N 1
ATOM 3132 C CA . GLY A 1 422 ? -1.342 11.559 -18.871 1.00 93.06 422 GLY A CA 1
ATOM 3133 C C . GLY A 1 422 ? -2.788 11.766 -18.435 1.00 93.06 422 GLY A C 1
ATOM 3134 O O . GLY A 1 422 ? -3.079 12.774 -17.814 1.00 93.06 422 GLY A O 1
ATOM 3135 N N . VAL A 1 423 ? -3.666 10.776 -18.634 1.00 93.69 423 VAL A N 1
ATOM 3136 C CA . VAL A 1 423 ? -5.088 10.872 -18.246 1.00 93.69 423 VAL A CA 1
ATOM 3137 C C . VAL A 1 423 ? -5.292 11.251 -16.766 1.00 93.69 423 VAL A C 1
ATOM 3139 O O . VAL A 1 423 ? -5.923 12.276 -16.506 1.00 93.69 423 VAL A O 1
ATOM 3142 N N . PRO A 1 424 ? -4.782 10.491 -15.773 1.00 95.31 424 PRO A N 1
ATOM 3143 C CA . PRO A 1 424 ? -4.930 10.876 -14.372 1.00 95.31 424 PRO A CA 1
ATOM 3144 C C . PRO A 1 424 ? -4.110 12.121 -13.993 1.00 95.31 424 PRO A C 1
ATOM 3146 O O . PRO A 1 424 ? -4.521 12.837 -13.084 1.00 95.31 424 PRO A O 1
ATOM 3149 N N . LEU A 1 425 ? -2.985 12.412 -14.662 1.00 95.00 425 LEU A N 1
ATOM 3150 C CA . LEU A 1 425 ? -2.240 13.659 -14.433 1.00 95.00 425 LEU A CA 1
ATOM 3151 C C . LEU A 1 425 ? -3.056 14.884 -14.852 1.00 95.00 425 LEU A C 1
ATOM 3153 O O . LEU A 1 425 ? -3.229 15.797 -14.051 1.00 95.00 425 LEU A O 1
ATOM 3157 N N . ASP A 1 426 ? -3.596 14.884 -16.067 1.00 94.44 426 ASP A N 1
ATOM 3158 C CA . ASP A 1 426 ? -4.408 15.976 -16.597 1.00 94.44 426 ASP A CA 1
ATOM 3159 C C . ASP A 1 426 ? -5.626 16.210 -15.697 1.00 94.44 426 ASP A C 1
ATOM 3161 O O . ASP A 1 426 ? -5.891 17.348 -15.308 1.00 94.44 426 ASP A O 1
ATOM 3165 N N . ALA A 1 427 ? -6.292 15.133 -15.263 1.00 93.56 427 ALA A N 1
ATOM 3166 C CA . ALA A 1 427 ? -7.404 15.200 -14.318 1.00 93.56 427 ALA A CA 1
ATOM 3167 C C . ALA A 1 427 ? -7.013 15.861 -12.982 1.00 93.56 427 ALA A C 1
ATOM 3169 O O . ALA A 1 427 ? -7.766 16.687 -12.473 1.00 93.56 427 ALA A O 1
ATOM 3170 N N . LEU A 1 428 ? -5.831 15.553 -12.434 1.00 94.19 428 LEU A N 1
ATOM 3171 C CA . LEU A 1 428 ? -5.319 16.200 -11.219 1.00 94.19 428 LEU A CA 1
ATOM 3172 C C . LEU A 1 428 ? -4.965 17.676 -11.438 1.00 94.19 428 LEU A C 1
ATOM 3174 O O . LEU A 1 428 ? -5.179 18.482 -10.538 1.00 94.19 428 LEU A O 1
ATOM 3178 N N . THR A 1 429 ? -4.448 18.056 -12.612 1.00 90.31 429 THR A N 1
ATOM 3179 C CA . THR A 1 429 ? -4.061 19.456 -12.876 1.00 90.31 429 THR A CA 1
ATOM 3180 C C . THR A 1 429 ? -5.248 20.410 -12.976 1.00 90.31 429 THR A C 1
ATOM 3182 O O . THR A 1 429 ? -5.106 21.593 -12.674 1.00 90.31 429 THR A O 1
ATOM 3185 N N . VAL A 1 430 ? -6.415 19.908 -13.389 1.00 90.31 430 VAL A N 1
ATOM 3186 C CA . VAL A 1 430 ? -7.652 20.698 -13.508 1.00 90.31 430 VAL A CA 1
ATOM 3187 C C . VAL A 1 430 ? -8.591 20.510 -12.314 1.00 90.31 430 VAL A C 1
ATOM 3189 O O . VAL A 1 430 ? -9.680 21.087 -12.298 1.00 90.31 430 VAL A O 1
ATOM 3192 N N . LEU A 1 431 ? -8.195 19.703 -11.324 1.00 90.12 431 LEU A N 1
ATOM 3193 C CA . LEU A 1 431 ? -9.002 19.415 -10.146 1.00 90.12 431 LEU A CA 1
ATOM 3194 C C . LEU A 1 431 ? -9.093 20.644 -9.236 1.00 90.12 431 LEU A C 1
ATOM 3196 O O . LEU A 1 431 ? -8.127 21.029 -8.580 1.00 90.12 431 LEU A O 1
ATOM 3200 N N . ASP A 1 432 ? -10.294 21.205 -9.131 1.00 88.38 432 ASP A N 1
ATOM 3201 C CA . ASP A 1 432 ? -10.635 22.164 -8.084 1.00 88.38 432 ASP A CA 1
ATOM 3202 C C . ASP A 1 432 ? -11.025 21.397 -6.813 1.00 88.38 432 ASP A C 1
ATOM 3204 O O . ASP A 1 432 ? -12.144 20.893 -6.682 1.00 88.38 432 ASP A O 1
ATOM 3208 N N . VAL A 1 433 ? -10.070 21.277 -5.887 1.00 84.38 433 VAL A N 1
ATOM 3209 C CA . VAL A 1 433 ? -10.241 20.537 -4.630 1.00 84.38 433 VAL A CA 1
ATOM 3210 C C . VAL A 1 433 ? -11.354 21.134 -3.770 1.00 84.38 433 VAL A C 1
ATOM 3212 O O . VAL A 1 433 ? -12.145 20.374 -3.216 1.00 84.38 433 VAL A O 1
ATOM 3215 N N . ALA A 1 434 ? -11.460 22.463 -3.694 1.00 82.50 434 ALA A N 1
ATOM 3216 C CA . ALA A 1 434 ? -12.478 23.127 -2.881 1.00 82.50 434 ALA A CA 1
ATOM 3217 C C . ALA A 1 434 ? -13.882 22.850 -3.436 1.00 82.50 434 ALA A C 1
ATOM 3219 O O . ALA A 1 434 ? -14.809 22.512 -2.696 1.00 82.50 434 ALA A O 1
ATOM 3220 N N . ARG A 1 435 ? -14.037 22.908 -4.764 1.00 84.25 435 ARG A N 1
ATOM 3221 C CA . ARG A 1 435 ? -15.289 22.518 -5.419 1.00 84.25 435 ARG A CA 1
ATOM 3222 C C . ARG A 1 435 ? -15.597 21.037 -5.215 1.00 84.25 435 ARG A C 1
ATOM 3224 O O . ARG A 1 435 ? -16.740 20.709 -4.902 1.00 84.25 435 ARG A O 1
ATOM 3231 N N . ALA A 1 436 ? -14.616 20.152 -5.382 1.00 83.62 436 ALA A N 1
ATOM 3232 C CA . ALA A 1 436 ? -14.813 18.719 -5.182 1.00 83.62 436 ALA A CA 1
ATOM 3233 C C . ALA A 1 436 ? -15.258 18.420 -3.745 1.00 83.62 436 ALA A C 1
ATOM 3235 O O . ALA A 1 436 ? -16.252 17.732 -3.548 1.00 83.62 436 ALA A O 1
ATOM 3236 N N . ALA A 1 437 ? -14.595 18.999 -2.745 1.00 81.75 437 ALA A N 1
ATOM 3237 C CA . ALA A 1 437 ? -14.917 18.801 -1.336 1.00 81.75 437 ALA A CA 1
ATOM 3238 C C . ALA A 1 437 ? -16.305 19.328 -0.929 1.00 81.75 437 ALA A C 1
ATOM 3240 O O . ALA A 1 437 ? -16.904 18.798 0.006 1.00 81.75 437 ALA A O 1
ATOM 3241 N N . SER A 1 438 ? -16.844 20.320 -1.649 1.00 84.44 438 SER A N 1
ATOM 3242 C CA . SER A 1 438 ? -18.180 20.875 -1.383 1.00 84.44 438 SER A CA 1
ATOM 3243 C C . SER A 1 438 ? -19.343 19.926 -1.717 1.00 84.44 438 SER A C 1
ATOM 3245 O O . SER A 1 438 ? -20.438 20.092 -1.181 1.00 84.44 438 SER A O 1
ATOM 3247 N N . ASP A 1 439 ? -19.113 18.914 -2.562 1.00 87.62 439 ASP A N 1
ATOM 3248 C CA . ASP A 1 439 ? -20.099 17.898 -2.940 1.00 87.62 439 ASP A CA 1
ATOM 3249 C C . ASP A 1 439 ? -19.481 16.498 -2.817 1.00 87.62 439 ASP A C 1
ATOM 3251 O O . ASP A 1 439 ? -18.691 16.064 -3.655 1.00 87.62 439 ASP A O 1
ATOM 3255 N N . ARG A 1 440 ? -19.880 15.744 -1.784 1.00 83.12 440 ARG A N 1
ATOM 3256 C CA . ARG A 1 440 ? -19.335 14.401 -1.512 1.00 83.12 440 ARG A CA 1
ATOM 3257 C C . ARG A 1 440 ? -19.609 13.403 -2.635 1.00 83.12 440 ARG A C 1
ATOM 3259 O O . ARG A 1 440 ? -18.782 12.516 -2.865 1.00 83.12 440 ARG A O 1
ATOM 3266 N N . ALA A 1 441 ? -20.749 13.513 -3.319 1.00 87.81 441 ALA A N 1
ATOM 3267 C CA . ALA A 1 441 ? -21.071 12.622 -4.429 1.00 87.81 441 ALA A CA 1
ATOM 3268 C C . ALA A 1 441 ? -20.127 12.899 -5.603 1.00 87.81 441 ALA A C 1
ATOM 3270 O O . ALA A 1 441 ? -19.557 11.965 -6.174 1.00 87.81 441 ALA A O 1
ATOM 3271 N N . HIS A 1 442 ? -19.888 14.180 -5.891 1.00 89.62 442 HIS A N 1
ATOM 3272 C CA . HIS A 1 442 ? -18.899 14.593 -6.877 1.00 89.62 442 HIS A CA 1
ATOM 3273 C C . HIS A 1 442 ? -17.472 14.185 -6.477 1.00 89.62 442 HIS A C 1
ATOM 3275 O O . HIS A 1 442 ? -16.785 13.565 -7.286 1.00 89.62 442 HIS A O 1
ATOM 3281 N N . LEU A 1 443 ? -17.043 14.425 -5.231 1.00 89.75 443 LEU A N 1
ATOM 3282 C CA . LEU A 1 443 ? -15.733 14.001 -4.719 1.00 89.75 443 LEU A CA 1
ATOM 3283 C C . LEU A 1 443 ? -15.523 12.493 -4.871 1.00 89.75 443 LEU A C 1
ATOM 3285 O O . LEU A 1 443 ? -14.481 12.047 -5.346 1.00 89.75 443 LEU A O 1
ATOM 3289 N N . THR A 1 444 ? -16.521 11.696 -4.489 1.00 90.81 444 THR A N 1
ATOM 3290 C CA . THR A 1 444 ? -16.458 10.233 -4.584 1.00 90.81 444 THR A CA 1
ATOM 3291 C C . THR A 1 444 ? -16.325 9.777 -6.037 1.00 90.81 444 THR A C 1
ATOM 3293 O O . THR A 1 444 ? -15.544 8.864 -6.313 1.00 90.81 444 THR A O 1
ATOM 3296 N N . ALA A 1 445 ? -17.043 10.421 -6.965 1.00 91.62 445 ALA A N 1
ATOM 3297 C CA . ALA A 1 445 ? -16.944 10.143 -8.395 1.00 91.62 445 ALA A CA 1
ATOM 3298 C C . ALA A 1 445 ? -15.556 10.502 -8.951 1.00 91.62 445 ALA A C 1
ATOM 3300 O O . ALA A 1 445 ? -14.913 9.654 -9.565 1.00 91.62 445 ALA A O 1
ATOM 3301 N N . VAL A 1 446 ? -15.044 11.698 -8.645 1.00 93.06 446 VAL A N 1
ATOM 3302 C CA . VAL A 1 446 ? -13.704 12.144 -9.066 1.00 93.06 446 VAL A CA 1
ATOM 3303 C C . VAL A 1 446 ? -12.616 11.203 -8.545 1.00 93.06 446 VAL A C 1
ATOM 3305 O O . VAL A 1 446 ? -11.733 10.786 -9.292 1.00 93.06 446 VAL A O 1
ATOM 3308 N N . LEU A 1 447 ? -12.681 10.809 -7.269 1.00 94.06 447 LEU A N 1
ATOM 3309 C CA . LEU A 1 447 ? -11.725 9.864 -6.687 1.00 94.06 447 LEU A CA 1
ATOM 3310 C C . LEU A 1 447 ? -11.808 8.478 -7.342 1.00 94.06 447 LEU A C 1
ATOM 3312 O O . LEU A 1 447 ? -10.782 7.810 -7.477 1.00 94.06 447 LEU A O 1
ATOM 3316 N N . ALA A 1 448 ? -13.001 8.038 -7.754 1.00 92.12 448 ALA A N 1
ATOM 3317 C CA . ALA A 1 448 ? -13.182 6.780 -8.475 1.00 92.12 448 ALA A CA 1
ATOM 3318 C C . ALA A 1 448 ? -12.570 6.836 -9.884 1.00 92.12 448 ALA A C 1
ATOM 3320 O O . ALA A 1 448 ? -11.851 5.911 -10.261 1.00 92.12 448 ALA A O 1
ATOM 3321 N N . GLU A 1 449 ? -12.794 7.927 -10.620 1.00 94.06 449 GLU A N 1
ATOM 3322 C CA . GLU A 1 449 ? -12.212 8.156 -11.950 1.00 94.06 449 GLU A CA 1
ATOM 3323 C C . GLU A 1 449 ? -10.680 8.208 -11.891 1.00 94.06 449 GLU A C 1
ATOM 3325 O O . GLU A 1 449 ? -9.996 7.552 -12.680 1.00 94.06 449 GLU A O 1
ATOM 3330 N N . LEU A 1 450 ? -10.120 8.913 -10.902 1.00 95.94 450 LEU A N 1
ATOM 3331 C CA . LEU A 1 450 ? -8.678 8.931 -10.661 1.00 95.94 450 LEU A CA 1
ATOM 3332 C C . LEU A 1 450 ? -8.147 7.531 -10.323 1.00 95.94 450 LEU A C 1
ATOM 3334 O O . LEU A 1 450 ? -7.114 7.119 -10.855 1.00 95.94 450 LEU A O 1
ATOM 3338 N N . GLU A 1 451 ? -8.839 6.771 -9.465 1.00 93.88 451 GLU A N 1
ATOM 3339 C CA . GLU A 1 451 ? -8.432 5.401 -9.123 1.00 93.88 451 GLU A CA 1
ATOM 3340 C C . GLU A 1 451 ? -8.417 4.497 -10.365 1.00 93.88 451 GLU A C 1
ATOM 3342 O O . GLU A 1 451 ? -7.488 3.700 -10.545 1.00 93.88 451 GLU A O 1
ATOM 3347 N N . GLU A 1 452 ? -9.422 4.625 -11.233 1.00 92.81 452 GLU A N 1
ATOM 3348 C CA . GLU A 1 452 ? -9.507 3.900 -12.499 1.00 92.81 452 GLU A CA 1
ATOM 3349 C C . GLU A 1 452 ? -8.383 4.301 -13.461 1.00 92.81 452 GLU A C 1
ATOM 3351 O O . GLU A 1 452 ? -7.720 3.421 -14.014 1.00 92.81 452 GLU A O 1
ATOM 3356 N N . GLY A 1 453 ? -8.078 5.596 -13.577 1.00 94.19 453 GLY A N 1
ATOM 3357 C CA . GLY A 1 453 ? -6.950 6.098 -14.363 1.00 94.19 453 GLY A CA 1
ATOM 3358 C C . GLY A 1 453 ? -5.613 5.503 -13.912 1.00 94.19 453 GLY A C 1
ATOM 3359 O O . GLY A 1 453 ? -4.867 4.942 -14.716 1.00 94.19 453 GLY A O 1
ATOM 3360 N N . VAL A 1 454 ? -5.329 5.506 -12.605 1.00 94.19 454 VAL A N 1
ATOM 3361 C CA . VAL A 1 454 ? -4.107 4.877 -12.066 1.00 94.19 454 VAL A CA 1
ATOM 3362 C C . VAL A 1 454 ? -4.122 3.353 -12.268 1.00 94.19 454 VAL A C 1
ATOM 3364 O O . VAL A 1 454 ? -3.083 2.729 -12.503 1.00 94.19 454 VAL A O 1
ATOM 3367 N N . ARG A 1 455 ? -5.291 2.705 -12.206 1.00 91.56 455 ARG A N 1
ATOM 3368 C CA . ARG A 1 455 ? -5.434 1.272 -12.518 1.00 91.56 455 ARG A CA 1
ATOM 3369 C C . ARG A 1 455 ? -5.156 0.970 -13.987 1.00 91.56 455 ARG A C 1
ATOM 3371 O O . ARG A 1 455 ? -4.518 -0.048 -14.264 1.00 91.56 455 ARG A O 1
ATOM 3378 N N . ALA A 1 456 ? -5.550 1.850 -14.901 1.00 91.00 456 ALA A N 1
ATOM 3379 C CA . ALA A 1 456 ? -5.248 1.720 -16.320 1.00 91.00 456 ALA A CA 1
ATOM 3380 C C . ALA A 1 456 ? -3.733 1.728 -16.579 1.00 91.00 456 ALA A C 1
ATOM 3382 O O . ALA A 1 456 ? -3.262 0.918 -17.373 1.00 91.00 456 ALA A O 1
ATOM 3383 N N . VAL A 1 457 ? -2.947 2.524 -15.841 1.00 91.25 457 VAL A N 1
ATOM 3384 C CA . VAL A 1 457 ? -1.471 2.488 -15.923 1.00 91.25 457 VAL A CA 1
ATOM 3385 C C . VAL A 1 457 ? -0.926 1.081 -15.645 1.00 91.25 457 VAL A C 1
ATOM 3387 O O . VAL A 1 457 ? -0.125 0.556 -16.418 1.00 91.25 457 VAL A O 1
ATOM 3390 N N . SER A 1 458 ? -1.405 0.429 -14.579 1.00 88.88 458 SER A N 1
ATOM 3391 C CA . SER A 1 458 ? -1.042 -0.962 -14.266 1.00 88.88 458 SER A CA 1
ATOM 3392 C C . SER A 1 458 ? -1.487 -1.940 -15.355 1.00 88.88 458 SER A C 1
ATOM 3394 O O . SER A 1 458 ? -0.748 -2.864 -15.681 1.00 88.88 458 SER A O 1
ATOM 3396 N N . ALA A 1 459 ? -2.683 -1.755 -15.919 1.00 87.38 459 ALA A N 1
ATOM 3397 C CA . ALA A 1 459 ? -3.208 -2.629 -16.965 1.00 87.38 459 ALA A CA 1
ATOM 3398 C C . ALA A 1 459 ? -2.394 -2.526 -18.265 1.00 87.38 459 ALA A C 1
ATOM 3400 O O . ALA A 1 459 ? -2.136 -3.539 -18.918 1.00 87.38 459 ALA A O 1
ATOM 3401 N N . VAL A 1 460 ? -1.948 -1.318 -18.625 1.00 87.44 460 VAL A N 1
ATOM 3402 C CA . VAL A 1 460 ? -1.069 -1.109 -19.779 1.00 87.44 460 VAL A CA 1
ATOM 3403 C C . VAL A 1 460 ? 0.312 -1.707 -19.516 1.00 87.44 460 VAL A C 1
ATOM 3405 O O . VAL A 1 460 ? 0.826 -2.390 -20.401 1.00 87.44 460 VAL A O 1
ATOM 3408 N N . LEU A 1 461 ? 0.884 -1.554 -18.313 1.00 86.25 461 LEU A N 1
ATOM 3409 C CA . LEU A 1 461 ? 2.124 -2.242 -17.916 1.00 86.25 461 LEU A CA 1
ATOM 3410 C C . LEU A 1 461 ? 2.002 -3.763 -18.071 1.00 86.25 461 LEU A C 1
ATOM 3412 O O . LEU A 1 461 ? 2.825 -4.382 -18.744 1.00 86.25 461 LEU A O 1
ATOM 3416 N N . ASP A 1 462 ? 0.930 -4.360 -17.549 1.00 83.94 462 ASP A N 1
ATOM 3417 C CA . ASP A 1 462 ? 0.674 -5.795 -17.689 1.00 83.94 462 ASP A CA 1
ATOM 3418 C C . ASP A 1 462 ? 0.578 -6.225 -19.162 1.00 83.94 462 ASP A C 1
ATOM 3420 O O . ASP A 1 462 ? 1.121 -7.262 -19.558 1.00 83.94 462 ASP A O 1
ATOM 3424 N N . ALA A 1 463 ? -0.100 -5.434 -19.995 1.00 80.44 463 ALA A N 1
ATOM 3425 C CA . ALA A 1 463 ? -0.314 -5.743 -21.406 1.00 80.44 463 ALA A CA 1
ATOM 3426 C C . ALA A 1 463 ? 0.945 -5.584 -22.273 1.00 80.44 463 ALA A C 1
ATOM 3428 O O . ALA A 1 463 ? 1.111 -6.330 -23.240 1.00 80.44 463 ALA A O 1
ATOM 3429 N N . THR A 1 464 ? 1.810 -4.623 -21.948 1.00 78.12 464 THR A N 1
ATOM 3430 C CA . THR A 1 464 ? 2.944 -4.214 -22.794 1.00 78.12 464 THR A CA 1
ATOM 3431 C C . THR A 1 464 ? 4.286 -4.746 -22.303 1.00 78.12 464 THR A C 1
ATOM 3433 O O . THR A 1 464 ? 5.099 -5.184 -23.118 1.00 78.12 464 THR A O 1
ATOM 3436 N N . ALA A 1 465 ? 4.512 -4.757 -20.989 1.00 76.38 465 ALA A N 1
ATOM 3437 C CA . ALA A 1 465 ? 5.779 -5.155 -20.387 1.00 76.38 465 ALA A CA 1
ATOM 3438 C C . ALA A 1 465 ? 5.826 -6.650 -20.047 1.00 76.38 465 ALA A C 1
ATOM 3440 O O . ALA A 1 465 ? 6.862 -7.292 -20.226 1.00 76.38 465 ALA A O 1
ATOM 3441 N N . PHE A 1 466 ? 4.711 -7.220 -19.574 1.00 78.94 466 PHE A N 1
ATOM 3442 C CA . PHE A 1 466 ? 4.715 -8.567 -18.984 1.00 78.94 466 PHE A CA 1
ATOM 3443 C C . PHE A 1 466 ? 4.127 -9.637 -19.913 1.00 78.94 466 PHE A C 1
ATOM 3445 O O . PHE A 1 466 ? 4.631 -10.762 -19.963 1.00 78.94 466 PHE A O 1
ATOM 3452 N N . ARG A 1 467 ? 3.098 -9.310 -20.707 1.00 64.62 467 ARG A N 1
ATOM 3453 C CA . ARG A 1 467 ? 2.507 -10.254 -21.673 1.00 64.62 467 ARG A CA 1
ATOM 3454 C C . ARG A 1 467 ? 3.336 -10.377 -22.953 1.00 64.62 467 ARG A C 1
ATOM 3456 O O . ARG A 1 467 ? 3.942 -9.427 -23.441 1.00 64.62 467 ARG A O 1
ATOM 3463 N N . ALA A 1 468 ? 3.335 -11.571 -23.546 1.00 52.62 468 ALA A N 1
ATOM 3464 C CA . ALA A 1 468 ? 3.944 -11.777 -24.852 1.00 52.62 468 ALA A CA 1
ATOM 3465 C C . ALA A 1 468 ? 3.134 -11.061 -25.946 1.00 52.62 468 ALA A C 1
ATOM 3467 O O . ALA A 1 468 ? 1.990 -11.433 -26.210 1.00 52.62 468 ALA A O 1
ATOM 3468 N N . GLN A 1 469 ? 3.732 -10.067 -26.614 1.00 44.75 469 GLN A N 1
ATOM 3469 C CA . GLN A 1 469 ? 3.212 -9.580 -27.893 1.00 44.75 469 GLN A CA 1
ATOM 3470 C C . GLN A 1 469 ? 3.098 -10.769 -28.854 1.00 44.75 469 GLN A C 1
ATOM 3472 O O . GLN A 1 469 ? 4.076 -11.484 -29.083 1.00 44.75 469 GLN A O 1
ATOM 3477 N N . ARG A 1 470 ? 1.904 -10.977 -29.422 1.00 34.69 470 ARG A N 1
ATOM 3478 C CA . ARG A 1 470 ? 1.731 -11.859 -30.579 1.00 34.69 470 ARG A CA 1
ATOM 3479 C C . ARG A 1 470 ? 2.629 -11.311 -31.682 1.00 34.69 470 ARG A C 1
ATOM 3481 O O . ARG A 1 470 ? 2.376 -10.224 -32.191 1.00 34.69 470 ARG A O 1
ATOM 3488 N N . SER A 1 471 ? 3.684 -12.036 -32.032 1.00 34.97 471 SER A N 1
ATOM 3489 C CA . SER A 1 471 ? 4.464 -11.737 -33.223 1.00 34.97 471 SER A CA 1
ATOM 3490 C C . SER A 1 471 ? 3.526 -11.845 -34.423 1.00 34.97 471 SER A C 1
ATOM 3492 O O . SER A 1 471 ? 3.074 -12.931 -34.790 1.00 34.97 471 SER A O 1
ATOM 3494 N N . HIS A 1 472 ? 3.174 -10.702 -35.014 1.00 32.00 472 HIS A N 1
ATOM 3495 C CA . HIS A 1 472 ? 2.553 -10.689 -36.328 1.00 32.00 472 HIS A CA 1
ATOM 3496 C C . HIS A 1 472 ? 3.535 -11.372 -37.280 1.00 32.00 472 HIS A C 1
ATOM 3498 O O . HIS A 1 472 ? 4.654 -10.898 -37.476 1.00 32.00 472 HIS A O 1
ATOM 3504 N N . ARG A 1 473 ? 3.141 -12.536 -37.807 1.00 32.12 473 ARG A N 1
ATOM 3505 C CA . ARG A 1 473 ? 3.886 -13.242 -38.849 1.00 32.12 473 ARG A CA 1
ATOM 3506 C C . ARG A 1 473 ? 4.067 -12.280 -40.022 1.00 32.12 473 ARG A C 1
ATOM 3508 O O . ARG A 1 473 ? 3.105 -11.991 -40.726 1.00 32.12 473 ARG A O 1
ATOM 3515 N N . ILE A 1 474 ? 5.289 -11.799 -40.231 1.00 31.31 474 ILE A N 1
ATOM 3516 C CA . ILE A 1 474 ? 5.684 -11.253 -41.526 1.00 31.31 474 ILE A CA 1
ATOM 3517 C C . ILE A 1 474 ? 5.786 -12.467 -42.445 1.00 31.31 474 ILE A C 1
ATOM 3519 O O . ILE A 1 474 ? 6.712 -13.268 -42.333 1.00 31.31 474 ILE A O 1
ATOM 3523 N N . VAL A 1 475 ? 4.782 -12.644 -43.300 1.00 30.84 475 VAL A N 1
ATOM 3524 C CA . VAL A 1 475 ? 4.865 -13.565 -44.430 1.00 30.84 475 VAL A CA 1
ATOM 3525 C C . VAL A 1 475 ? 5.841 -12.926 -45.413 1.00 30.84 475 VAL A C 1
ATOM 3527 O O . VAL A 1 475 ? 5.487 -11.983 -46.114 1.00 30.84 475 VAL A O 1
ATOM 3530 N N . GLN A 1 476 ? 7.092 -13.383 -45.422 1.00 30.39 476 GLN A N 1
ATOM 3531 C CA . GLN A 1 476 ? 7.936 -13.181 -46.592 1.00 30.39 476 GLN A CA 1
ATOM 3532 C C . GLN A 1 476 ? 7.479 -14.188 -47.647 1.00 30.39 476 GLN A C 1
ATOM 3534 O O . GLN A 1 476 ? 7.714 -15.387 -47.508 1.00 30.39 476 GLN A O 1
ATOM 3539 N N . GLU A 1 477 ? 6.785 -13.699 -48.676 1.00 30.12 477 GLU A N 1
ATOM 3540 C CA . GLU A 1 477 ? 6.624 -14.435 -49.927 1.00 30.12 477 GLU A CA 1
ATOM 3541 C C . GLU A 1 477 ? 8.015 -14.664 -50.524 1.00 30.12 477 GLU A C 1
ATOM 3543 O O . GLU A 1 477 ? 8.689 -13.729 -50.960 1.00 30.12 477 GLU A O 1
ATOM 3548 N N . VAL A 1 478 ? 8.452 -15.920 -50.520 1.00 32.72 478 VAL A N 1
ATOM 3549 C CA . VAL A 1 478 ? 9.561 -16.368 -51.357 1.00 32.72 478 VAL A CA 1
ATOM 3550 C C . VAL A 1 478 ? 8.954 -16.679 -52.724 1.00 32.72 478 VAL A C 1
ATOM 3552 O O . VAL A 1 478 ? 8.111 -17.570 -52.827 1.00 32.72 478 VAL A O 1
ATOM 3555 N N . ARG A 1 479 ? 9.326 -15.881 -53.731 1.00 34.22 479 ARG A N 1
ATOM 3556 C CA . ARG A 1 479 ? 9.011 -16.121 -55.147 1.00 34.22 479 ARG A CA 1
ATOM 3557 C C . ARG A 1 479 ? 9.754 -17.327 -55.694 1.00 34.22 479 ARG A C 1
ATOM 3559 O O . ARG A 1 479 ? 10.940 -17.484 -55.322 1.00 34.22 479 ARG A O 1
#

Radius of gyration: 28.89 Å; chains: 1; bounding box: 63×82×82 Å

pLDDT: mean 75.09, std 20.81, range [25.39, 98.0]

Foldseek 3Di:
DCVVDDPVRNVVVVVVCVVCVVVDDDDDDDDFDFDDPPDDPDDPDDDPPPPDGGWGWDWAWDWDDDDVDIRTDAWTKIQTDPDPDDPPPDRPDIDTGHDDDPVRPPPDDPPPDDDDDDDDDPDDPPDPDDDDDDDPDPPPPPDDPDDDLLLLVLLLLLLQLLLLLLLLLLLLLLLVVLLVVPLVPPPDLSVLLSQLSLLLLCQLQVLDDVCNDCHVVVQVVVDSLSSLVSSLCLAQPCPGGRRNLVSLVSSVVSCVVNVVQADPQLVVLSVVLNVLSVVSVPDDSDDPPHVSVSSVVSNVSSVSNCVRLVPVHDLASSNLSNLLSNLLSLLLSLLSSLLSLLPDPSNVPNLVNLLSSCSSQVNNVVLVVCCVVDPPPDRSQLSSCCQQDPDCPRPRHNLVSLVVNVVSCVNVVQADCCVLSVQLNVLSVPDPSSVLSVDSVSVSVSSVSSSVSSVSSVVSCCVRSNDDDDPPDPPDDDD

Sequence (479 aa):
MPALLDAEGRAELTEDLAARPWAWCARERVAPWAVPDSLHPGGTEAPAAASGPAPTGVLRTLTLGGPGERLVMPGGVVVLDPAAGSSATEPTRVRDVWVMDAADRPTAPALDRPVRYRPPRPAEATAATGPGRKGPAAARRPGALPLSRSAAQDLYWFGRYAERGESTARLALVAQDLVEDSSEHPGTDGFVAMSVLLDAIDAVTAVHGEEAGRSLATREAAGPTAPREHLRALVLDAGRRGPVRYSARRAVLAAGQVRDLRSEDTWIVLARLEELLAEAEGLPLAGPPSMARVLGEVLELRLALTGVTADGLVRDASWAYLDAGRRVERAQETLRILRAVAADQRADGASALIEAVARSRNSVISLRRRLAEDPAGLSGLDVGLDLLLSDPSNPRSVLLQLERLREDLAHMPSLSLDGAIGVPLDALTVLDVARAASDRAHLTAVLAELEEGVRAVSAVLDATAFRAQRSHRIVQEVR